Protein AF-A0A8K0CGN4-F1 (afdb_monomer_lite)

InterPro domains:
  IPR001503 Glycosyl transferase family 10 [PTHR48438] (7-332)
  IPR007829 TM2 domain [PF05154] (428-475)
  IPR031481 Fucosyltransferase, N-terminal [PF17039] (13-124)
  IPR038577 GT10-like, C-terminal domain superfamily [G3DSA:3.40.50.11660] (88-297)
  IPR055270 Fucosyltransferase, C-terminal [PF00852] (145-325)

Foldseek 3Di:
DDDPDDDDDDPDAAAEEEEPDPPPPDPAQQADAALVLQPPFPFSRYGYDPDCVPDPVARHQEYEYELLDPCVVRNDPPDYHPNYAYEYEYEDAVVPNPDDCVVCFLVGFFYQYCAPPGLFHWAQWDKDFAFDPDDQDDLVQLLQAAWEEEEDQACDAPVNVNVLVVVLVVLTPYAYHYDDDPRDNVPHDPDDDDPVCPQVCQQRYHQEYEQEDSFQFALHDDPVLLVPLVGLHAYEYDHNNPVPDDDQPLQHHDPVVDPDSNRVSVVSVVCSVDVVVSSVSCPSVRGMDIGRDPRNSIYSVSSSSVSVQSRPPPDGGGRRCPPCVRQNDVSCRRVPQDDDDQGDDPPDPAAALLSDDPVFKDWDAFDEPCQDPVVCVVVVFHDNAAADDDPVRWDWTWIWMAGDPPDGHDDDRIDTHTGHTRADEDPQALVVLLCCLVPPVLQLVSCVSLVNVVVNVVSNVCSNVVCPNSVVVNVCSVVVVDHRPVNHDHDPDD

Radius of gyration: 30.6 Å; chains: 1; bounding box: 89×72×71 Å

Secondary structure (DSSP, 8-state):
----PPPP---PPPEEEEE--S-TTSTT-----BGGGGTTSS---EEEE--TTSS-GGG-SEEEEETT--HHHH---S---TTPEEEEEE-S-GGG--S--GGGTTT-SEEEESSTTSSEE--SEEEEE------PPPHHHHHT--SEEEEES----TT-HHHHHHHHHTTS-EEEEE-SSSS--TTSBS-PPPHHHHHHHHHHH-SEEEEE-S---TT---HHHHHHHTSSSEEEEE-TTSTTS---TTS-EEGGGSSSHHHHHHHHHHHHH-HHHHHHTTGGGGTEEEEE-TTT-S-HHHHHHHHHHHHS-------TTHHHHHH-GGGTTT--SS-SS----TTSSPPBGGG--GGGEEEPPPPB-TT-HHHHHHHS-SBSS---SSTTTS-EEEEEEEE-TT---BS-SEEEEEEEE---EEEEEHHHHHHHHHHHGGGTHHHHHTT-HHHHHHHHHTHHHHTHHHHHHHHHHHTT----TT-PEEE---

Organism: Ignelater luminosus (NCBI:txid2038154)

Structure (mmCIF, N/CA/C/O backbone):
data_AF-A0A8K0CGN4-F1
#
_entry.id   AF-A0A8K0CGN4-F1
#
loop_
_atom_site.group_PDB
_atom_site.id
_atom_site.type_symbol
_atom_site.label_atom_id
_atom_site.label_alt_id
_atom_site.label_comp_id
_atom_site.label_asym_id
_atom_site.label_entity_id
_atom_site.label_seq_id
_atom_site.pdbx_PDB_ins_code
_atom_site.Cartn_x
_atom_site.Cartn_y
_atom_site.Cartn_z
_atom_site.occupancy
_atom_site.B_iso_or_equiv
_atom_site.auth_seq_id
_atom_site.auth_comp_id
_atom_site.auth_asym_id
_atom_site.auth_atom_id
_atom_site.pdbx_PDB_model_num
ATOM 1 N N . MET A 1 1 ? -21.228 -39.593 -36.329 1.00 33.06 1 MET A N 1
ATOM 2 C CA . MET A 1 1 ? -19.804 -39.621 -35.938 1.00 33.06 1 MET A CA 1
ATOM 3 C C . MET A 1 1 ? -19.189 -38.283 -36.342 1.00 33.06 1 MET A C 1
ATOM 5 O O . MET A 1 1 ? -18.638 -38.174 -37.423 1.00 33.06 1 MET A O 1
ATOM 9 N N . PHE A 1 2 ? -19.390 -37.234 -35.539 1.00 29.17 2 PHE A N 1
ATOM 10 C CA . PHE A 1 2 ? -18.759 -35.927 -35.760 1.00 29.17 2 PHE A CA 1
ATOM 11 C C . PHE A 1 2 ? -17.686 -35.760 -34.692 1.00 29.17 2 PHE A C 1
ATOM 13 O O . PHE A 1 2 ? -17.986 -35.625 -33.509 1.00 29.17 2 PHE A O 1
ATOM 20 N N . CYS A 1 3 ? -16.432 -35.873 -35.118 1.00 31.34 3 CYS A N 1
ATOM 21 C CA . CYS A 1 3 ? -15.275 -35.643 -34.275 1.00 31.34 3 CYS A CA 1
ATOM 22 C C . CYS A 1 3 ? -15.063 -34.126 -34.200 1.00 31.34 3 CYS A C 1
ATOM 24 O O . CYS A 1 3 ? -14.739 -33.500 -35.209 1.00 31.34 3 CYS A O 1
ATOM 26 N N . HIS A 1 4 ? -15.277 -33.529 -33.026 1.00 32.75 4 HIS A N 1
ATOM 27 C CA . HIS A 1 4 ? -14.840 -32.163 -32.750 1.00 32.75 4 HIS A CA 1
ATOM 28 C C . HIS A 1 4 ? -13.308 -32.128 -32.801 1.00 32.75 4 HIS A C 1
ATOM 30 O O . HIS A 1 4 ? -12.630 -32.599 -31.890 1.00 32.75 4 HIS A O 1
ATOM 36 N N . LEU A 1 5 ? -12.767 -31.602 -33.900 1.00 35.97 5 LEU A N 1
ATOM 37 C CA . LEU A 1 5 ? -11.361 -31.240 -34.025 1.00 35.97 5 LEU A CA 1
ATOM 38 C C . LEU A 1 5 ? -11.051 -30.110 -33.039 1.00 35.97 5 LEU A C 1
ATOM 40 O O . LEU A 1 5 ? -11.651 -29.036 -33.085 1.00 35.97 5 LEU A O 1
ATOM 44 N N . SER A 1 6 ? -10.105 -30.383 -32.143 1.00 34.84 6 SER A N 1
ATOM 45 C CA . SER A 1 6 ? -9.475 -29.400 -31.272 1.00 34.84 6 SER A CA 1
ATOM 46 C C . SER A 1 6 ? -8.869 -28.273 -32.106 1.00 34.84 6 SER A C 1
ATOM 48 O O . SER A 1 6 ? -8.078 -28.530 -33.016 1.00 34.84 6 SER A O 1
ATOM 50 N N . ILE A 1 7 ? -9.204 -27.033 -31.761 1.00 38.56 7 ILE A N 1
ATOM 51 C CA . ILE A 1 7 ? -8.582 -25.828 -32.309 1.00 38.56 7 ILE A CA 1
ATOM 52 C C . ILE A 1 7 ? -7.067 -25.918 -32.075 1.00 38.56 7 ILE A C 1
ATOM 54 O O . ILE A 1 7 ? -6.598 -26.052 -30.944 1.00 38.56 7 ILE A O 1
ATOM 58 N N . SER A 1 8 ? -6.307 -25.891 -33.167 1.00 36.94 8 SER A N 1
ATOM 59 C CA . SER A 1 8 ? -4.848 -25.932 -33.180 1.00 36.94 8 SER A CA 1
ATOM 60 C C . SER A 1 8 ? -4.255 -24.757 -32.399 1.00 36.94 8 SER A C 1
ATOM 62 O O . SER A 1 8 ? -4.594 -23.605 -32.675 1.00 36.94 8 SER A O 1
ATOM 64 N N . LYS A 1 9 ? -3.299 -25.024 -31.500 1.00 42.72 9 LYS A N 1
ATOM 65 C CA . LYS A 1 9 ? -2.342 -24.010 -31.034 1.00 42.72 9 LYS A CA 1
ATOM 66 C C . LYS A 1 9 ? -1.598 -23.460 -32.257 1.00 42.72 9 LYS A C 1
ATOM 68 O O . LYS A 1 9 ? -0.719 -24.131 -32.789 1.00 42.72 9 LYS A O 1
ATOM 73 N N . THR A 1 10 ? -1.936 -22.259 -32.714 1.00 48.19 10 THR A N 1
ATOM 74 C CA . THR A 1 10 ? -1.062 -21.475 -33.598 1.00 48.19 10 THR A CA 1
ATOM 75 C C . THR A 1 10 ? 0.303 -21.346 -32.926 1.00 48.19 10 THR A C 1
ATOM 77 O O . THR A 1 10 ? 0.392 -20.813 -31.820 1.00 48.19 10 THR A O 1
ATOM 80 N N . PHE A 1 11 ? 1.355 -21.857 -33.567 1.00 53.41 11 PHE A N 1
ATOM 81 C CA . PHE A 1 11 ? 2.734 -21.713 -33.101 1.00 53.41 11 PHE A CA 1
ATOM 82 C C . PHE A 1 11 ? 3.104 -20.223 -33.151 1.00 53.41 11 PHE A C 1
ATOM 84 O O . PHE A 1 11 ? 3.347 -19.667 -34.220 1.00 53.41 11 PHE A O 1
ATOM 91 N N . ARG A 1 12 ? 3.071 -19.544 -32.003 1.00 71.00 12 ARG A N 1
ATOM 92 C CA . ARG A 1 12 ? 3.510 -18.150 -31.881 1.00 71.00 12 ARG A CA 1
ATOM 93 C C . ARG A 1 12 ? 5.033 -18.138 -31.725 1.00 71.00 12 ARG A C 1
ATOM 95 O O . ARG A 1 12 ? 5.569 -18.862 -30.887 1.00 71.00 12 ARG A O 1
ATOM 102 N N . ALA A 1 13 ? 5.727 -17.350 -32.546 1.00 87.88 13 ALA A N 1
ATOM 103 C CA . ALA A 1 13 ? 7.186 -17.236 -32.502 1.00 87.88 13 ALA A CA 1
ATOM 104 C C . ALA A 1 13 ? 7.669 -16.743 -31.127 1.00 87.88 13 ALA A C 1
ATOM 106 O O . ALA A 1 13 ? 7.003 -15.914 -30.508 1.00 87.88 13 ALA A O 1
ATOM 107 N N . THR A 1 14 ? 8.814 -17.249 -30.663 1.00 94.31 14 THR A N 1
ATOM 108 C CA . THR A 1 14 ? 9.401 -16.840 -29.380 1.00 94.31 14 THR A CA 1
ATOM 109 C C . THR A 1 14 ? 9.846 -15.383 -29.414 1.00 94.31 14 THR A C 1
ATOM 111 O O . THR A 1 14 ? 10.493 -14.964 -30.373 1.00 94.31 14 THR A O 1
ATOM 114 N N . LYS A 1 15 ? 9.553 -14.642 -28.342 1.00 94.88 15 LYS A N 1
ATOM 115 C CA . LYS A 1 15 ? 9.981 -13.250 -28.151 1.00 94.88 15 LYS A CA 1
ATOM 116 C C . LYS A 1 15 ? 11.239 -13.147 -27.297 1.00 94.88 15 LYS A C 1
ATOM 118 O O . LYS A 1 15 ? 11.245 -13.627 -26.165 1.00 94.88 15 LYS A O 1
ATOM 123 N N . PHE A 1 16 ? 12.291 -12.515 -27.812 1.00 95.81 16 PHE A N 1
ATOM 124 C CA . PHE A 1 16 ? 13.581 -12.388 -27.127 1.00 95.81 16 PHE A CA 1
ATOM 125 C C . PHE A 1 16 ? 13.723 -11.033 -26.431 1.00 95.81 16 PHE A C 1
ATOM 127 O O . PHE A 1 16 ? 13.662 -9.976 -27.056 1.00 95.81 16 PHE A O 1
ATOM 134 N N . ILE A 1 17 ? 13.957 -11.067 -25.119 1.00 95.00 17 ILE A N 1
ATOM 135 C CA . ILE A 1 17 ? 14.000 -9.892 -24.246 1.00 95.00 17 ILE A CA 1
ATOM 136 C C . ILE A 1 17 ? 15.384 -9.798 -23.600 1.00 95.00 17 ILE A C 1
ATOM 138 O O . ILE A 1 17 ? 15.824 -10.716 -22.904 1.00 95.00 17 ILE A O 1
ATOM 142 N N . LEU A 1 18 ? 16.066 -8.672 -23.806 1.00 92.62 18 LEU A N 1
ATOM 143 C CA . LEU A 1 18 ? 17.401 -8.407 -23.279 1.00 92.62 18 LEU A CA 1
ATOM 144 C C . LEU A 1 18 ? 17.359 -7.436 -22.095 1.00 92.62 18 LEU A C 1
ATOM 146 O O . LEU A 1 18 ? 16.917 -6.296 -22.225 1.00 92.62 18 LEU A O 1
ATOM 150 N N . TYR A 1 19 ? 17.923 -7.835 -20.959 1.00 89.69 19 TYR A N 1
ATOM 151 C CA . TYR A 1 19 ? 18.216 -6.932 -19.849 1.00 89.69 19 TYR A CA 1
ATOM 152 C C . TYR A 1 19 ? 19.521 -6.173 -20.095 1.00 89.69 19 TYR A C 1
ATOM 154 O O . TYR A 1 19 ? 20.620 -6.733 -20.056 1.00 89.69 19 TYR A O 1
ATOM 162 N N . TRP A 1 20 ? 19.415 -4.862 -20.299 1.00 86.56 20 TRP A N 1
ATOM 163 C CA . TRP A 1 20 ? 20.554 -3.979 -20.523 1.00 86.56 20 TRP A CA 1
ATOM 164 C C . TRP A 1 20 ? 21.105 -3.437 -19.201 1.00 86.56 20 TRP A C 1
ATOM 166 O O . TRP A 1 20 ? 20.893 -2.282 -18.831 1.00 86.56 20 TRP A O 1
ATOM 176 N N . SER A 1 21 ? 21.816 -4.297 -18.467 1.00 73.38 21 SER A N 1
ATOM 177 C CA . SER A 1 21 ? 22.380 -3.976 -17.150 1.00 73.38 21 SER A CA 1
ATOM 178 C C . SER A 1 21 ? 23.845 -4.436 -17.020 1.00 73.38 21 SER A C 1
ATOM 180 O O . SER A 1 21 ? 24.199 -5.478 -17.574 1.00 73.38 21 SER A O 1
ATOM 182 N N . PRO A 1 22 ? 24.722 -3.685 -16.321 1.00 57.94 22 PRO A N 1
ATOM 183 C CA . PRO A 1 22 ? 26.116 -4.045 -16.079 1.00 57.94 22 PRO A CA 1
ATOM 184 C C . PRO A 1 22 ? 26.293 -4.815 -14.760 1.00 57.94 22 PRO A C 1
ATOM 186 O O . PRO A 1 22 ? 27.385 -5.310 -14.495 1.00 57.94 22 PRO A O 1
ATOM 189 N N . TYR A 1 23 ? 25.243 -4.929 -13.933 1.00 56.72 23 TYR A N 1
ATOM 190 C CA . TYR A 1 23 ? 25.278 -5.502 -12.580 1.00 56.72 23 TYR A CA 1
ATOM 191 C C . TYR A 1 23 ? 25.304 -7.038 -12.585 1.00 56.72 23 TYR A C 1
ATOM 193 O O . TYR A 1 23 ? 24.594 -7.706 -11.844 1.00 56.72 23 TYR A O 1
ATOM 201 N N . LEU A 1 24 ? 26.168 -7.606 -13.425 1.00 47.78 24 LEU A N 1
ATOM 202 C CA . LEU A 1 24 ? 26.298 -9.035 -13.713 1.00 47.78 24 LEU A CA 1
ATOM 203 C C . LEU A 1 24 ? 26.803 -9.874 -12.518 1.00 47.78 24 LEU A C 1
ATOM 205 O O . LEU A 1 24 ? 26.884 -11.095 -12.646 1.00 47.78 24 LEU A O 1
ATOM 209 N N . LYS A 1 25 ? 27.143 -9.244 -11.380 1.00 40.84 25 LYS A N 1
ATOM 210 C CA . LYS A 1 25 ? 27.641 -9.882 -10.143 1.00 40.84 25 LYS A CA 1
ATOM 211 C C . LYS A 1 25 ? 27.282 -9.139 -8.841 1.00 40.84 25 LYS A C 1
ATOM 213 O O . LYS A 1 25 ? 27.898 -9.405 -7.811 1.00 40.84 25 LYS A O 1
ATOM 218 N N . GLU A 1 26 ? 26.341 -8.195 -8.849 1.00 45.72 26 GLU A N 1
ATOM 219 C CA . GLU A 1 26 ? 25.947 -7.502 -7.610 1.00 45.72 26 GLU A CA 1
ATOM 220 C C . GLU A 1 26 ? 24.692 -8.123 -6.984 1.00 45.72 26 GLU A C 1
ATOM 222 O O . GLU A 1 26 ? 23.954 -8.854 -7.636 1.00 45.72 26 GLU A O 1
ATOM 227 N N . ARG A 1 27 ? 24.460 -7.818 -5.698 1.00 42.66 27 ARG A N 1
ATOM 228 C CA . ARG A 1 27 ? 23.379 -8.277 -4.790 1.00 42.66 27 ARG A CA 1
ATOM 229 C C . ARG A 1 27 ? 21.935 -7.947 -5.272 1.00 42.66 27 ARG A C 1
ATOM 231 O O . ARG A 1 27 ? 21.011 -7.915 -4.464 1.00 42.66 27 ARG A O 1
ATOM 238 N N . TRP A 1 28 ? 21.768 -7.668 -6.566 1.00 48.25 28 TRP A N 1
ATOM 239 C CA . TRP A 1 28 ? 20.618 -7.046 -7.225 1.00 48.25 28 TRP A CA 1
ATOM 240 C C . TRP A 1 28 ? 20.164 -7.784 -8.502 1.00 48.25 28 TRP A C 1
ATOM 242 O O . TRP A 1 28 ? 19.446 -7.209 -9.318 1.00 48.25 28 TRP A O 1
ATOM 252 N N . ASP A 1 29 ? 20.592 -9.038 -8.719 1.00 55.47 29 ASP A N 1
ATOM 253 C CA . ASP A 1 29 ? 20.097 -9.862 -9.835 1.00 55.47 29 ASP A CA 1
ATOM 254 C C . ASP A 1 29 ? 18.673 -10.365 -9.521 1.00 55.47 29 ASP A C 1
ATOM 256 O O . ASP A 1 29 ? 18.469 -11.475 -9.039 1.00 55.47 29 ASP A O 1
ATOM 260 N N . TYR A 1 30 ? 17.697 -9.473 -9.699 1.00 60.47 30 TYR A N 1
ATOM 261 C CA . TYR A 1 30 ? 16.282 -9.636 -9.339 1.00 60.47 30 TYR A CA 1
ATOM 262 C C . TYR A 1 30 ? 15.437 -10.263 -10.457 1.00 60.47 30 TYR A C 1
ATOM 264 O O . TYR A 1 30 ? 14.213 -10.299 -10.389 1.00 60.47 30 TYR A O 1
ATOM 272 N N . TYR A 1 31 ? 16.072 -10.743 -11.522 1.00 70.56 31 TYR A N 1
ATOM 273 C CA . TYR A 1 31 ? 15.367 -11.142 -12.732 1.00 70.56 31 TYR A CA 1
ATOM 274 C C . TYR A 1 31 ? 15.298 -12.655 -12.855 1.00 70.56 31 TYR A C 1
ATOM 276 O O . TYR A 1 31 ? 16.284 -13.365 -12.653 1.00 70.56 31 TYR A O 1
ATOM 284 N N . ASN A 1 32 ? 14.127 -13.147 -13.252 1.00 73.75 32 ASN A N 1
ATOM 285 C CA . ASN A 1 32 ? 14.040 -14.481 -13.815 1.00 73.75 32 ASN A CA 1
ATOM 286 C C . ASN A 1 32 ? 14.580 -14.447 -15.251 1.00 73.75 32 ASN A C 1
ATOM 288 O O . ASN A 1 32 ? 14.306 -13.515 -16.009 1.00 73.75 32 ASN A O 1
ATOM 292 N N . TYR A 1 33 ? 15.330 -15.481 -15.627 1.00 85.88 33 TYR A N 1
ATOM 293 C CA . TYR A 1 33 ? 15.924 -15.622 -16.956 1.00 85.88 33 TYR A CA 1
ATOM 294 C C . TYR A 1 33 ? 15.408 -16.871 -17.673 1.00 85.88 33 TYR A C 1
ATOM 296 O O . TYR A 1 33 ? 14.829 -17.780 -17.076 1.00 85.88 33 TYR A O 1
ATOM 304 N N . GLY A 1 34 ? 15.660 -16.915 -18.975 1.00 90.69 34 GLY A N 1
ATOM 305 C CA . GLY A 1 34 ? 15.231 -17.960 -19.885 1.00 90.69 34 GLY A CA 1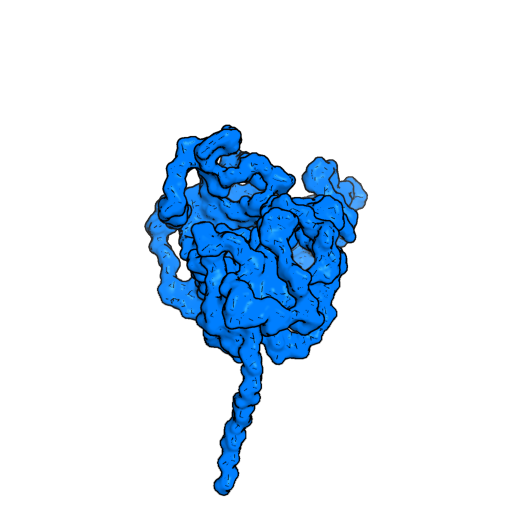
ATOM 306 C C . GLY A 1 34 ? 13.715 -18.020 -20.043 1.00 90.69 34 GLY A C 1
ATOM 307 O O . GLY A 1 34 ? 13.011 -17.031 -19.835 1.00 90.69 34 GLY A O 1
ATOM 308 N N . TYR A 1 35 ? 13.224 -19.205 -20.401 1.00 91.56 35 TYR A N 1
ATOM 309 C CA . TYR A 1 35 ? 11.790 -19.507 -20.467 1.00 91.56 35 TYR A CA 1
ATOM 310 C C . TYR A 1 35 ? 11.145 -19.629 -19.080 1.00 91.56 35 TYR A C 1
ATOM 312 O O . TYR A 1 35 ? 9.947 -19.407 -18.929 1.00 91.56 35 TYR A O 1
ATOM 320 N N . GLU A 1 36 ? 11.932 -19.951 -18.048 1.00 87.62 36 GLU A N 1
ATOM 321 C CA . GLU A 1 36 ? 11.422 -20.108 -16.679 1.00 87.62 36 GLU A CA 1
ATOM 322 C C . GLU A 1 36 ? 10.806 -18.806 -16.141 1.00 87.62 36 GLU A C 1
ATOM 324 O O . GLU A 1 36 ? 9.864 -18.862 -15.356 1.00 87.62 36 GLU A O 1
ATOM 329 N N . ALA A 1 37 ? 11.247 -17.642 -16.637 1.00 86.19 37 ALA A N 1
ATOM 330 C CA . ALA A 1 37 ? 10.652 -16.343 -16.317 1.00 86.19 37 ALA A CA 1
ATOM 331 C C . ALA A 1 37 ? 9.166 -16.217 -16.687 1.00 86.19 37 ALA A C 1
ATOM 333 O O . ALA A 1 37 ? 8.448 -15.439 -16.063 1.00 86.19 37 ALA A O 1
ATOM 334 N N . PHE A 1 38 ? 8.703 -16.991 -17.671 1.00 91.38 38 PHE A N 1
ATOM 335 C CA . PHE A 1 38 ? 7.346 -16.911 -18.222 1.00 91.38 38 PHE A CA 1
ATOM 336 C C . PHE A 1 38 ? 6.565 -18.218 -18.065 1.00 91.38 38 PHE A C 1
ATOM 338 O O . PHE A 1 38 ? 5.450 -18.365 -18.566 1.00 91.38 38 PHE A O 1
ATOM 345 N N . LYS A 1 39 ? 7.136 -19.192 -17.356 1.00 89.19 39 LYS A N 1
ATOM 346 C CA . LYS A 1 39 ? 6.538 -20.512 -17.195 1.00 89.19 39 LYS A CA 1
ATOM 347 C C . LYS A 1 39 ? 5.190 -20.419 -16.499 1.00 89.19 39 LYS A C 1
ATOM 349 O O . LYS A 1 39 ? 5.079 -19.862 -15.411 1.00 89.19 39 LYS A O 1
ATOM 354 N N . GLY A 1 40 ? 4.175 -21.021 -17.118 1.00 88.06 40 GLY A N 1
ATOM 355 C CA . GLY A 1 40 ? 2.797 -21.050 -16.630 1.00 88.06 40 GLY A CA 1
ATOM 356 C C . GLY A 1 40 ? 2.099 -19.686 -16.633 1.00 88.06 40 GLY A C 1
ATOM 357 O O . GLY A 1 40 ? 1.178 -19.482 -15.843 1.00 88.06 40 GLY A O 1
ATOM 358 N N . CYS A 1 41 ? 2.568 -18.749 -17.451 1.00 91.31 41 CYS A N 1
ATOM 359 C CA . CYS A 1 41 ? 1.772 -17.622 -17.918 1.00 91.31 41 CYS A CA 1
ATOM 360 C C . CYS A 1 41 ? 0.821 -18.080 -19.042 1.00 91.31 41 CYS A C 1
ATOM 362 O O . CYS A 1 41 ? 1.020 -19.139 -19.632 1.00 91.31 41 CYS A O 1
ATOM 364 N N . GLU A 1 42 ? -0.201 -17.280 -19.365 1.00 92.31 42 GLU A N 1
ATOM 365 C CA . GLU A 1 42 ? -1.050 -17.506 -20.554 1.00 92.31 42 GLU A CA 1
ATOM 366 C C . GLU A 1 42 ? -0.211 -17.503 -21.847 1.00 92.31 42 GLU A C 1
ATOM 368 O O . GLU A 1 42 ? -0.439 -18.303 -22.753 1.00 92.31 42 GLU A O 1
ATOM 373 N N . TYR A 1 43 ? 0.791 -16.621 -21.882 1.00 92.56 43 TYR A N 1
ATOM 374 C CA . TYR A 1 43 ? 1.822 -16.529 -22.907 1.00 92.56 43 TYR A CA 1
ATOM 375 C C . TYR A 1 43 ? 3.165 -16.866 -22.263 1.00 92.56 43 TYR A C 1
ATOM 377 O O . TYR A 1 43 ? 3.638 -16.119 -21.406 1.00 92.56 43 TYR A O 1
ATOM 385 N N . ASP A 1 44 ? 3.757 -17.992 -22.649 1.00 92.44 44 ASP A N 1
ATOM 386 C CA . ASP A 1 44 ? 5.014 -18.515 -22.098 1.00 92.44 44 ASP A CA 1
ATOM 387 C C . ASP A 1 44 ? 6.151 -18.580 -23.132 1.00 92.44 44 ASP A C 1
ATOM 389 O O . ASP A 1 44 ? 7.298 -18.883 -22.803 1.00 92.44 44 ASP A O 1
ATOM 393 N N . ASN A 1 45 ? 5.865 -18.227 -24.384 1.00 94.56 45 ASN A N 1
ATOM 394 C CA . ASN A 1 45 ? 6.806 -18.197 -25.496 1.00 94.56 45 ASN A CA 1
ATOM 395 C C . ASN A 1 45 ? 7.614 -16.883 -25.538 1.00 94.56 45 ASN A C 1
ATOM 397 O O . ASN A 1 45 ? 7.765 -16.245 -26.579 1.00 94.56 45 ASN A O 1
ATOM 401 N N . CYS A 1 46 ? 8.164 -16.490 -24.390 1.00 95.50 46 CYS A N 1
ATOM 402 C CA . CYS A 1 46 ? 9.142 -15.413 -24.260 1.00 95.50 46 CYS A CA 1
ATOM 403 C C . CYS A 1 46 ? 10.435 -15.949 -23.640 1.00 95.50 46 CYS A C 1
ATOM 405 O O . CYS A 1 46 ? 10.423 -16.903 -22.864 1.00 95.50 46 CYS A O 1
ATOM 407 N N . TYR A 1 47 ? 11.562 -15.325 -23.971 1.00 95.31 47 TYR A N 1
ATOM 408 C CA . TYR A 1 47 ? 12.875 -15.691 -23.459 1.00 95.31 47 TYR A CA 1
ATOM 409 C C . TYR A 1 47 ? 13.609 -14.451 -22.958 1.00 95.31 47 TYR A C 1
ATOM 411 O O . TYR A 1 47 ? 13.931 -13.552 -23.734 1.00 95.31 47 TYR A O 1
ATOM 419 N N . ALA A 1 48 ? 13.895 -14.413 -21.658 1.00 92.94 48 ALA A N 1
ATOM 420 C CA . ALA A 1 48 ? 14.600 -13.304 -21.028 1.00 92.94 48 ALA A CA 1
ATOM 421 C C . ALA A 1 48 ? 16.088 -13.623 -20.846 1.00 92.94 48 ALA A C 1
ATOM 423 O O . ALA A 1 48 ? 16.451 -14.685 -20.347 1.00 92.94 48 ALA A O 1
ATOM 424 N N . THR A 1 49 ? 16.983 -12.708 -21.201 1.00 91.12 49 THR A N 1
ATOM 425 C CA . THR A 1 49 ? 18.427 -12.924 -21.045 1.00 91.12 49 THR A CA 1
ATOM 426 C C . THR A 1 49 ? 19.168 -11.651 -20.682 1.00 91.12 49 THR A C 1
ATOM 428 O O . THR A 1 49 ? 18.710 -10.543 -20.940 1.00 91.12 49 THR A O 1
ATOM 431 N N . LYS A 1 50 ? 20.353 -11.821 -20.099 1.00 87.56 50 LYS A N 1
ATOM 432 C CA . LYS A 1 50 ? 21.367 -10.768 -19.947 1.00 87.56 50 LYS A CA 1
ATOM 433 C C . LYS A 1 50 ? 22.521 -10.913 -20.939 1.00 87.56 50 LYS A C 1
ATOM 435 O O . LYS A 1 50 ? 23.373 -10.031 -21.030 1.00 87.56 50 LYS A O 1
ATOM 440 N N . ASP A 1 51 ? 22.572 -12.035 -21.655 1.00 88.94 51 ASP A N 1
ATOM 441 C CA . ASP A 1 51 ? 23.619 -12.308 -22.628 1.00 88.94 51 ASP A CA 1
ATOM 442 C C . ASP A 1 51 ? 23.369 -11.526 -23.920 1.00 88.94 51 ASP A C 1
ATOM 444 O O . ASP A 1 51 ? 22.523 -11.882 -24.741 1.00 88.94 51 ASP A O 1
ATOM 448 N N . ARG A 1 52 ? 24.151 -10.458 -24.097 1.00 88.88 52 ARG A N 1
ATOM 449 C CA . ARG A 1 52 ? 24.115 -9.582 -25.276 1.00 88.88 52 ARG A CA 1
ATOM 450 C C . ARG A 1 52 ? 24.624 -10.264 -26.550 1.00 88.88 52 ARG A C 1
ATOM 452 O O . ARG A 1 52 ? 24.504 -9.673 -27.615 1.00 88.88 52 ARG A O 1
ATOM 459 N N . LYS A 1 53 ? 25.246 -11.443 -26.439 1.00 91.00 53 LYS A N 1
ATOM 460 C CA . LYS A 1 53 ? 25.809 -12.207 -27.562 1.00 91.00 53 LYS A CA 1
ATOM 461 C C . LYS A 1 53 ? 24.949 -13.403 -27.965 1.00 91.00 53 LYS A C 1
ATOM 463 O O . LYS A 1 53 ? 25.334 -14.115 -28.886 1.00 91.00 53 LYS A O 1
ATOM 468 N N . LEU A 1 54 ? 23.818 -13.627 -27.291 1.00 93.19 54 LEU A N 1
ATOM 469 C CA . LEU A 1 54 ? 22.945 -14.768 -27.564 1.00 93.19 54 LEU A CA 1
ATOM 470 C C . LEU A 1 54 ? 22.427 -14.764 -29.010 1.00 93.19 54 LEU A C 1
ATOM 472 O O . LEU A 1 54 ? 22.419 -15.801 -29.664 1.00 93.19 54 LEU A O 1
ATOM 476 N N . ILE A 1 55 ? 22.008 -13.591 -29.484 1.00 93.62 55 ILE A N 1
ATOM 477 C CA . ILE A 1 55 ? 21.576 -13.305 -30.856 1.00 93.62 55 ILE A CA 1
ATOM 478 C C . ILE A 1 55 ? 22.083 -11.906 -31.248 1.00 93.62 55 ILE A C 1
ATOM 480 O O . ILE A 1 55 ? 22.467 -11.136 -30.355 1.00 93.62 55 ILE A O 1
ATOM 484 N N . PRO A 1 56 ? 22.120 -11.553 -32.548 1.00 93.62 56 PRO A N 1
ATOM 485 C CA . PRO A 1 56 ? 22.411 -10.189 -32.974 1.00 93.62 56 PRO A CA 1
ATOM 486 C C . PRO A 1 56 ? 21.539 -9.169 -32.236 1.00 93.62 56 PRO A C 1
ATOM 488 O O . PRO A 1 56 ? 20.355 -9.397 -32.001 1.00 93.62 56 PRO A O 1
ATOM 491 N N . LEU A 1 57 ? 22.125 -8.028 -31.856 1.00 91.50 57 LEU A N 1
ATOM 492 C CA . LEU A 1 57 ? 21.459 -7.063 -30.974 1.00 91.50 57 LEU A CA 1
ATOM 493 C C . LEU A 1 57 ? 20.125 -6.555 -31.540 1.00 91.50 57 LEU A C 1
ATOM 495 O O . LEU A 1 57 ? 19.222 -6.250 -30.771 1.00 91.50 57 LEU A O 1
ATOM 499 N N . GLU A 1 58 ? 20.007 -6.486 -32.863 1.00 91.94 58 GLU A N 1
ATOM 500 C CA . GLU A 1 58 ? 18.833 -6.005 -33.598 1.00 91.94 58 GLU A CA 1
ATOM 501 C C . GLU A 1 58 ? 17.687 -7.027 -33.661 1.00 91.94 58 GLU A C 1
ATOM 503 O O . GLU A 1 58 ? 16.547 -6.636 -33.921 1.00 91.94 58 GLU A O 1
ATOM 508 N N . ASP A 1 59 ? 17.982 -8.300 -33.373 1.00 92.50 59 ASP A N 1
ATOM 509 C CA . ASP A 1 59 ? 17.023 -9.410 -33.395 1.00 92.50 59 ASP A CA 1
ATOM 510 C C . ASP A 1 59 ? 16.310 -9.603 -32.048 1.00 92.50 59 ASP A C 1
ATOM 512 O O . ASP A 1 59 ? 15.345 -10.359 -31.957 1.00 92.50 59 ASP A O 1
ATOM 516 N N . PHE A 1 60 ? 16.748 -8.915 -30.989 1.00 94.31 60 PHE A N 1
ATOM 517 C CA . PHE A 1 60 ? 15.982 -8.861 -29.745 1.00 94.31 60 PHE A CA 1
ATOM 518 C C . PHE A 1 60 ? 14.699 -8.055 -29.953 1.00 94.31 60 PHE A C 1
ATOM 520 O O . PHE A 1 60 ? 14.769 -6.874 -30.288 1.00 94.31 60 PHE A O 1
ATOM 527 N N . ASP A 1 61 ? 13.535 -8.642 -29.665 1.00 94.25 61 ASP A N 1
ATOM 528 C CA . ASP A 1 61 ? 12.251 -7.931 -29.693 1.00 94.25 61 ASP A CA 1
ATOM 529 C C . ASP A 1 61 ? 12.217 -6.769 -28.687 1.00 94.25 61 ASP A C 1
ATOM 531 O O . ASP A 1 61 ? 11.558 -5.755 -28.927 1.00 94.25 61 ASP A O 1
ATOM 535 N N . ALA A 1 62 ? 12.931 -6.892 -27.561 1.00 94.19 62 ALA A N 1
ATOM 536 C CA . ALA A 1 62 ? 12.952 -5.851 -26.543 1.00 94.19 62 ALA A CA 1
ATOM 537 C C . ALA A 1 62 ? 14.263 -5.714 -25.783 1.00 94.19 62 ALA A C 1
ATOM 539 O O . ALA A 1 62 ? 14.972 -6.689 -25.530 1.00 94.19 62 ALA A O 1
ATOM 540 N N . ILE A 1 63 ? 14.528 -4.485 -25.338 1.00 93.25 63 ILE A N 1
ATOM 541 C CA . ILE A 1 63 ? 15.658 -4.143 -24.479 1.00 93.25 63 ILE A CA 1
ATOM 542 C C . ILE A 1 63 ? 15.143 -3.391 -23.248 1.00 93.25 63 ILE A C 1
ATOM 544 O O . ILE A 1 63 ? 14.614 -2.282 -23.350 1.00 93.25 63 ILE A O 1
ATOM 548 N N . ILE A 1 64 ? 15.314 -3.992 -22.072 1.00 91.69 64 ILE A N 1
ATOM 549 C CA . ILE A 1 64 ? 14.888 -3.440 -20.784 1.00 91.69 64 ILE A CA 1
ATOM 550 C C . ILE A 1 64 ? 16.051 -2.699 -20.129 1.00 91.69 64 ILE A C 1
ATOM 552 O O . ILE A 1 64 ? 17.123 -3.265 -19.910 1.00 91.69 64 ILE A O 1
ATOM 556 N N . PHE A 1 65 ? 15.820 -1.445 -19.748 1.00 88.69 65 PHE A N 1
ATOM 557 C CA . PHE A 1 65 ? 16.779 -0.619 -19.021 1.00 88.69 65 PHE A CA 1
ATOM 558 C C . PHE A 1 65 ? 16.256 -0.332 -17.616 1.00 88.69 65 PHE A C 1
ATOM 560 O O . PHE A 1 65 ? 15.208 0.295 -17.459 1.00 88.69 65 PHE A O 1
ATOM 567 N N . HIS A 1 66 ? 17.023 -0.720 -16.600 1.00 86.25 66 HIS A N 1
ATOM 568 C CA . HIS A 1 66 ? 16.738 -0.322 -15.223 1.00 86.25 66 HIS A CA 1
ATOM 569 C C . HIS A 1 66 ? 16.957 1.192 -15.042 1.00 86.25 66 HIS A C 1
ATOM 571 O O . HIS A 1 66 ? 17.941 1.731 -15.549 1.00 86.25 66 HIS A O 1
ATOM 577 N N . ALA A 1 67 ? 16.095 1.891 -14.302 1.00 81.88 67 ALA A N 1
ATOM 578 C CA . ALA A 1 67 ? 16.175 3.350 -14.147 1.00 81.88 67 ALA A CA 1
ATOM 579 C C . ALA A 1 67 ? 17.468 3.848 -13.487 1.00 81.88 67 ALA A C 1
ATOM 581 O O . ALA A 1 67 ? 17.966 4.924 -13.818 1.00 81.88 67 ALA A O 1
ATOM 582 N N . SER A 1 68 ? 18.059 3.055 -12.589 1.00 76.56 68 SER A N 1
ATOM 583 C CA . SER A 1 68 ? 19.357 3.378 -11.978 1.00 76.56 68 SER A CA 1
ATOM 584 C C . SER A 1 68 ? 20.554 3.181 -12.924 1.00 76.56 68 SER A C 1
ATOM 586 O O . SER A 1 68 ? 21.682 3.527 -12.561 1.00 76.56 68 SER A O 1
ATOM 588 N N . TYR A 1 69 ? 20.343 2.655 -14.137 1.00 78.44 69 TYR A N 1
ATOM 589 C CA . TYR A 1 69 ? 21.412 2.420 -15.101 1.00 78.44 69 TYR A CA 1
ATOM 590 C C . TYR A 1 69 ? 21.992 3.735 -15.630 1.00 78.44 69 TYR A C 1
ATOM 592 O O . TYR A 1 69 ? 21.335 4.501 -16.341 1.00 78.44 69 TYR A O 1
ATOM 600 N N . ASN A 1 70 ? 23.271 3.978 -15.334 1.00 76.75 70 ASN A N 1
ATOM 601 C CA . ASN A 1 70 ? 23.989 5.130 -15.866 1.00 76.75 70 ASN A CA 1
ATOM 602 C C . ASN A 1 70 ? 24.418 4.882 -17.319 1.00 76.75 70 ASN A C 1
ATOM 604 O O . ASN A 1 70 ? 25.541 4.465 -17.604 1.00 76.75 70 ASN A O 1
ATOM 608 N N . LYS A 1 71 ? 23.515 5.183 -18.244 1.00 78.75 71 LYS A N 1
ATOM 609 C CA . LYS A 1 71 ? 23.746 5.091 -19.690 1.00 78.75 71 LYS A CA 1
ATOM 610 C C . LYS A 1 71 ? 24.897 5.965 -20.193 1.00 78.75 71 LYS A C 1
ATOM 612 O O . LYS A 1 71 ? 25.600 5.546 -21.102 1.00 78.75 71 LYS A O 1
ATOM 617 N N . ALA A 1 72 ? 25.117 7.142 -19.601 1.00 76.38 72 ALA A N 1
ATOM 618 C CA . ALA A 1 72 ? 26.220 8.020 -19.998 1.00 76.38 72 ALA A CA 1
ATOM 619 C C . ALA A 1 72 ? 27.585 7.386 -19.682 1.00 76.38 72 ALA A C 1
ATOM 621 O O . ALA A 1 72 ? 28.535 7.541 -20.441 1.00 76.38 72 ALA A O 1
ATOM 622 N N . ARG A 1 73 ? 27.670 6.631 -18.580 1.00 76.19 73 ARG A N 1
ATOM 623 C CA . ARG A 1 73 ? 28.895 5.949 -18.146 1.00 76.19 73 ARG A CA 1
ATOM 624 C C . ARG A 1 73 ? 29.085 4.573 -18.783 1.00 76.19 73 ARG A C 1
ATOM 626 O O . ARG A 1 73 ? 30.217 4.172 -19.030 1.00 76.19 73 ARG A O 1
ATOM 633 N N . HIS A 1 74 ? 28.002 3.828 -18.983 1.00 78.00 74 HIS A N 1
ATOM 634 C CA . HIS A 1 74 ? 28.052 2.413 -19.375 1.00 78.00 74 HIS A CA 1
ATOM 635 C C . HIS A 1 74 ? 27.598 2.152 -20.818 1.00 78.00 74 HIS A C 1
ATOM 637 O O . HIS A 1 74 ? 27.661 1.017 -21.290 1.00 78.00 74 HIS A O 1
ATOM 643 N N . GLY A 1 75 ? 27.159 3.192 -21.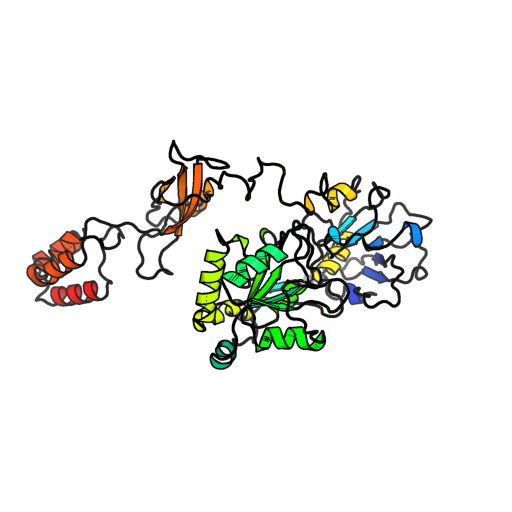526 1.00 79.69 75 GLY A N 1
ATOM 644 C CA . GLY A 1 75 ? 26.732 3.125 -22.916 1.00 79.69 75 GLY A CA 1
ATOM 645 C C . GLY A 1 75 ? 25.318 2.578 -23.111 1.00 79.69 75 GLY A C 1
ATOM 646 O O . GLY A 1 75 ? 24.688 1.991 -22.223 1.00 79.69 75 GLY A O 1
ATOM 647 N N . VAL A 1 76 ? 24.821 2.764 -24.325 1.00 84.25 76 VAL A N 1
ATOM 648 C CA . VAL A 1 76 ? 23.547 2.245 -24.839 1.00 84.25 76 VAL A CA 1
ATOM 649 C C . VAL A 1 76 ? 23.823 1.408 -26.093 1.00 84.25 76 VAL A C 1
ATOM 651 O O . VAL A 1 76 ? 24.939 1.484 -26.614 1.00 84.25 76 VAL A O 1
ATOM 654 N N . PRO A 1 77 ? 22.868 0.590 -26.571 1.00 85.88 77 PRO A N 1
ATOM 655 C CA . PRO A 1 77 ? 22.983 -0.060 -27.875 1.00 85.88 77 PRO A CA 1
ATOM 656 C C . PRO A 1 77 ? 23.412 0.933 -28.961 1.00 85.88 77 PRO A C 1
ATOM 658 O O . PRO A 1 77 ? 22.828 2.011 -29.071 1.00 85.88 77 PRO A O 1
ATOM 661 N N . SER A 1 78 ? 24.440 0.584 -29.739 1.00 79.31 78 SER A N 1
ATOM 662 C CA . SER A 1 78 ? 24.962 1.427 -30.825 1.00 79.31 78 SER A CA 1
ATOM 663 C C . SER A 1 78 ? 24.020 1.495 -32.026 1.00 79.31 78 SER A C 1
ATOM 665 O O . SER A 1 78 ? 24.039 2.475 -32.763 1.00 79.31 78 SER A O 1
ATOM 667 N N . THR A 1 79 ? 23.193 0.466 -32.209 1.00 81.44 79 THR A N 1
ATOM 668 C CA . THR A 1 79 ? 22.135 0.402 -33.217 1.00 81.44 79 THR A CA 1
ATOM 669 C C . THR A 1 79 ? 20.810 0.053 -32.545 1.00 81.44 79 THR A C 1
ATOM 671 O O . THR A 1 79 ? 20.779 -0.547 -31.468 1.00 81.44 79 THR A O 1
ATOM 674 N N . ARG A 1 80 ? 19.710 0.496 -33.159 1.00 86.56 80 ARG A N 1
ATOM 675 C CA . ARG A 1 80 ? 18.338 0.200 -32.740 1.00 86.56 80 ARG A CA 1
ATOM 676 C C . ARG A 1 80 ? 17.525 -0.136 -33.979 1.00 86.56 80 ARG A C 1
ATOM 678 O O . ARG A 1 80 ? 17.364 0.720 -34.848 1.00 86.56 80 ARG A O 1
ATOM 685 N N . SER A 1 81 ? 16.995 -1.350 -34.040 1.00 86.94 81 SER A N 1
ATOM 686 C CA . SER A 1 81 ? 16.041 -1.735 -35.079 1.00 86.94 81 SER A CA 1
ATOM 687 C C . SER A 1 81 ? 14.668 -1.113 -34.790 1.00 86.94 81 SER A C 1
ATOM 689 O O . SER A 1 81 ? 14.262 -0.971 -33.635 1.00 86.94 81 SER A O 1
ATOM 691 N N . SER A 1 82 ? 13.938 -0.732 -35.843 1.00 83.75 82 SER A N 1
ATOM 692 C CA . SER A 1 82 ? 12.607 -0.111 -35.731 1.00 83.75 82 SER A CA 1
ATOM 693 C C . SER A 1 82 ? 11.556 -1.034 -35.111 1.00 83.75 82 SER A C 1
ATOM 695 O O . SER A 1 82 ? 10.529 -0.560 -34.639 1.00 83.75 82 SER A O 1
ATOM 697 N N . LYS A 1 83 ? 11.822 -2.344 -35.085 1.00 84.62 83 LYS A N 1
ATOM 698 C CA . LYS A 1 83 ? 10.951 -3.357 -34.478 1.00 84.62 83 LYS A CA 1
ATOM 699 C C . LYS A 1 83 ? 11.219 -3.560 -32.984 1.00 84.62 83 LYS A C 1
ATOM 701 O O . LYS A 1 83 ? 10.438 -4.243 -32.330 1.00 84.62 83 LYS A O 1
ATOM 706 N N . GLN A 1 84 ? 12.313 -3.006 -32.449 1.00 90.38 84 GLN A N 1
ATOM 707 C CA . GLN A 1 84 ? 12.706 -3.222 -31.059 1.00 90.38 84 GLN A CA 1
ATOM 708 C C . GLN A 1 84 ? 11.988 -2.274 -30.112 1.00 90.38 84 GLN A C 1
ATOM 710 O O . GLN A 1 84 ? 11.983 -1.053 -30.298 1.00 90.38 84 GLN A O 1
ATOM 715 N N . ILE A 1 85 ? 11.492 -2.842 -29.021 1.00 91.94 85 ILE A N 1
ATOM 716 C CA . ILE A 1 85 ? 10.835 -2.102 -27.955 1.00 91.94 85 ILE A CA 1
ATOM 717 C C . ILE A 1 85 ? 11.831 -1.814 -26.834 1.00 91.94 85 ILE A C 1
ATOM 719 O O . ILE A 1 85 ? 12.370 -2.716 -26.193 1.00 91.94 85 ILE A O 1
ATOM 723 N N . TYR A 1 86 ? 12.082 -0.532 -26.576 1.00 92.44 86 TYR A N 1
ATOM 724 C CA . TYR A 1 86 ? 12.934 -0.104 -25.468 1.00 92.44 86 TYR A CA 1
ATOM 725 C C . TYR A 1 86 ? 12.067 0.183 -24.249 1.00 92.44 86 TYR A C 1
ATOM 727 O O . TYR A 1 86 ? 11.178 1.033 -24.311 1.00 92.44 86 TYR A O 1
ATOM 735 N N . ILE A 1 87 ? 12.345 -0.499 -23.139 1.00 92.44 87 ILE A N 1
ATOM 736 C CA . ILE A 1 87 ? 11.507 -0.464 -21.937 1.00 92.44 87 ILE A CA 1
ATOM 737 C C . ILE A 1 87 ? 12.249 0.235 -20.798 1.00 92.44 87 ILE A C 1
ATOM 739 O O . ILE A 1 87 ? 13.373 -0.140 -20.453 1.00 92.44 87 ILE A O 1
ATOM 743 N N . PHE A 1 88 ? 11.624 1.253 -20.209 1.00 91.25 88 PHE A N 1
ATOM 744 C CA . PHE A 1 88 ? 12.075 1.862 -18.959 1.00 91.25 88 PHE A CA 1
ATOM 745 C C . PHE A 1 88 ? 11.497 1.080 -17.784 1.00 91.25 88 PHE A C 1
ATOM 747 O O . PHE A 1 88 ? 10.280 1.017 -17.647 1.00 91.25 88 PHE A O 1
ATOM 754 N N . MET A 1 89 ? 12.349 0.505 -16.937 1.00 90.00 89 MET A N 1
ATOM 755 C CA . MET A 1 89 ? 11.909 -0.323 -15.817 1.00 90.00 89 MET A CA 1
ATOM 756 C C . MET A 1 89 ? 12.408 0.216 -14.480 1.00 90.00 89 MET A C 1
ATOM 758 O O . MET A 1 89 ? 13.597 0.512 -14.336 1.00 90.00 89 MET A O 1
ATOM 762 N N . ASN A 1 90 ? 11.513 0.313 -13.496 1.00 87.50 90 ASN A N 1
ATOM 763 C CA . ASN A 1 90 ? 11.878 0.704 -12.139 1.00 87.50 90 ASN A CA 1
ATOM 764 C C . ASN A 1 90 ? 10.834 0.296 -11.105 1.00 87.50 90 ASN A C 1
ATOM 766 O O . ASN A 1 90 ? 9.645 0.527 -11.306 1.00 87.50 90 ASN A O 1
ATOM 770 N N . LEU A 1 91 ? 11.298 -0.228 -9.976 1.00 85.56 91 LEU A N 1
ATOM 771 C CA . LEU A 1 91 ? 10.444 -0.592 -8.846 1.00 85.56 91 LEU A CA 1
ATOM 772 C C . LEU A 1 91 ? 10.687 0.306 -7.620 1.00 85.56 91 LEU A C 1
ATOM 774 O O . LEU A 1 91 ? 9.858 0.337 -6.720 1.00 85.56 91 LEU A O 1
ATOM 778 N N . ASP A 1 92 ? 11.787 1.067 -7.608 1.00 84.50 92 ASP A N 1
ATOM 779 C CA . ASP A 1 92 ? 12.103 2.047 -6.565 1.00 84.50 92 ASP A CA 1
ATOM 780 C C . ASP A 1 92 ? 11.441 3.408 -6.863 1.00 84.50 92 ASP A C 1
ATOM 782 O O . ASP A 1 92 ? 11.221 3.736 -8.033 1.00 84.50 92 ASP A O 1
ATOM 786 N N . PRO A 1 93 ? 11.169 4.254 -5.853 1.00 83.44 93 PRO A N 1
ATOM 787 C CA . PRO A 1 93 ? 10.520 5.538 -6.080 1.00 83.44 93 PRO A CA 1
ATOM 788 C C . PRO A 1 93 ? 11.455 6.511 -6.824 1.00 83.44 93 PRO A C 1
ATOM 790 O O . PRO A 1 93 ? 12.679 6.309 -6.860 1.00 83.44 93 PRO A O 1
ATOM 793 N N . PRO A 1 94 ? 10.931 7.607 -7.408 1.00 83.88 94 PRO A N 1
ATOM 794 C CA . PRO A 1 94 ? 11.706 8.525 -8.228 1.00 83.88 94 PRO A CA 1
ATOM 795 C C . PRO A 1 94 ? 12.872 9.134 -7.457 1.00 83.88 94 PRO A C 1
ATOM 797 O O . PRO A 1 94 ? 13.950 9.255 -8.025 1.00 83.88 94 PRO A O 1
ATOM 800 N N . SER A 1 95 ? 12.734 9.363 -6.145 1.00 77.81 95 SER A N 1
ATOM 801 C CA . SER A 1 95 ? 13.808 9.853 -5.267 1.00 77.81 95 SER A CA 1
ATOM 802 C C . SER A 1 95 ? 15.090 9.002 -5.284 1.00 77.81 95 SER A C 1
ATOM 804 O O . SER A 1 95 ? 16.170 9.517 -4.998 1.00 77.81 95 SER A O 1
ATOM 806 N N . PHE A 1 96 ? 15.012 7.725 -5.673 1.00 78.19 96 PHE A N 1
ATOM 807 C CA . PHE A 1 96 ? 16.170 6.834 -5.829 1.00 78.19 96 PHE A CA 1
ATOM 808 C C . PHE A 1 96 ? 16.728 6.802 -7.263 1.00 78.19 96 PHE A C 1
ATOM 810 O O . PHE A 1 96 ? 17.777 6.203 -7.517 1.00 78.19 96 PHE A O 1
ATOM 817 N N . THR A 1 97 ? 16.089 7.491 -8.210 1.00 79.19 97 THR A N 1
ATOM 818 C CA . THR A 1 97 ? 16.555 7.640 -9.595 1.00 79.19 97 THR A CA 1
ATOM 819 C C . THR A 1 97 ? 17.654 8.704 -9.660 1.00 79.19 97 THR A C 1
ATOM 821 O O . THR A 1 97 ? 17.400 9.893 -9.796 1.00 79.19 97 THR A O 1
ATOM 824 N N . ARG A 1 98 ? 18.920 8.288 -9.561 1.00 71.69 98 ARG A N 1
ATOM 825 C CA . ARG A 1 98 ? 20.069 9.207 -9.392 1.00 71.69 98 ARG A CA 1
ATOM 826 C C . ARG A 1 98 ? 20.541 9.941 -10.656 1.00 71.69 98 ARG A C 1
ATOM 828 O O . ARG A 1 98 ? 21.504 10.701 -10.580 1.00 71.69 98 ARG A O 1
ATOM 835 N N . TRP A 1 99 ? 19.928 9.707 -11.815 1.00 77.38 99 TRP A N 1
ATOM 836 C CA . TRP A 1 99 ? 20.419 10.225 -13.098 1.00 77.38 99 TRP A CA 1
ATOM 837 C C . TRP A 1 99 ? 19.371 11.053 -13.831 1.00 77.38 99 TRP A C 1
ATOM 839 O O . TRP A 1 99 ? 18.169 10.825 -13.722 1.00 77.38 99 TRP A O 1
ATOM 849 N N . ASN A 1 100 ? 19.852 11.998 -14.637 1.00 77.38 100 ASN A N 1
ATOM 850 C CA . ASN A 1 100 ? 18.997 12.867 -15.428 1.00 77.38 100 ASN A CA 1
ATOM 851 C C . ASN A 1 100 ? 18.321 12.081 -16.568 1.00 77.38 100 ASN A C 1
ATOM 853 O O . ASN A 1 100 ? 19.000 11.597 -17.476 1.00 77.38 100 ASN A O 1
ATOM 857 N N . LEU A 1 101 ? 16.987 11.984 -16.536 1.00 83.06 101 LEU A N 1
ATOM 858 C CA . LEU A 1 101 ? 16.194 11.353 -17.599 1.00 83.06 101 LEU A CA 1
ATOM 859 C C . LEU A 1 101 ? 15.929 12.285 -18.795 1.00 83.06 101 LEU A C 1
ATOM 861 O O . LEU A 1 101 ? 15.568 11.797 -19.864 1.00 83.06 101 LEU A O 1
ATOM 865 N N . LYS A 1 102 ? 16.154 13.603 -18.661 1.00 82.75 102 LYS A N 1
ATOM 866 C CA . LYS A 1 102 ? 15.889 14.603 -19.715 1.00 82.75 102 LYS A CA 1
ATOM 867 C C . LYS A 1 102 ? 16.570 14.311 -21.066 1.00 82.75 102 LYS A C 1
ATOM 869 O O . LYS A 1 102 ? 15.949 14.608 -22.079 1.00 82.75 102 LYS A O 1
ATOM 874 N N . PRO A 1 103 ? 17.785 13.729 -21.144 1.00 82.12 103 PRO A N 1
ATOM 875 C CA . PRO A 1 103 ? 18.403 13.382 -22.427 1.00 82.12 103 PRO A CA 1
ATOM 876 C C . PRO A 1 103 ? 17.724 12.225 -23.177 1.00 82.12 103 PRO A C 1
ATOM 878 O O . PRO A 1 103 ? 18.049 11.987 -24.332 1.00 82.12 103 PRO A O 1
ATOM 881 N N . TYR A 1 104 ? 16.804 11.490 -22.543 1.00 80.31 104 TYR A N 1
ATOM 882 C CA . TYR A 1 104 ? 16.177 10.286 -23.104 1.00 80.31 104 TYR A CA 1
ATOM 883 C C . TYR A 1 104 ? 14.725 10.522 -23.545 1.00 80.31 104 TYR A C 1
ATOM 885 O O . TYR A 1 104 ? 13.898 9.611 -23.474 1.00 80.31 104 TYR A O 1
ATOM 893 N N . LYS A 1 105 ? 14.408 11.739 -24.005 1.00 82.19 105 LYS A N 1
ATOM 894 C CA . LYS A 1 105 ? 13.114 12.050 -24.630 1.00 82.19 105 LYS A CA 1
ATOM 895 C C . LYS A 1 105 ? 12.899 11.182 -25.865 1.00 82.19 105 LYS A C 1
ATOM 897 O O . LYS A 1 105 ? 13.816 11.024 -26.667 1.00 82.19 105 LYS A O 1
ATOM 902 N N . SER A 1 106 ? 11.711 10.592 -25.988 1.00 84.38 106 SER A N 1
ATOM 903 C CA . SER A 1 106 ? 11.351 9.674 -27.081 1.00 84.38 106 SER A CA 1
ATOM 904 C C . SER A 1 106 ? 12.270 8.453 -27.224 1.00 84.38 106 SER A C 1
ATOM 906 O O . SER A 1 106 ? 12.276 7.784 -28.255 1.00 84.38 106 SER A O 1
ATOM 908 N N . TYR A 1 107 ? 13.070 8.143 -26.200 1.00 86.81 107 TYR A N 1
ATOM 909 C CA . TYR A 1 107 ? 13.991 7.011 -26.245 1.00 86.81 107 TYR A CA 1
ATOM 910 C C . TYR A 1 107 ? 13.271 5.690 -25.961 1.00 86.81 107 TYR A C 1
ATOM 912 O O . TYR A 1 107 ? 13.591 4.670 -26.568 1.00 86.81 107 TYR A O 1
ATOM 920 N N . TYR A 1 108 ? 12.297 5.710 -25.054 1.00 89.81 108 TYR A N 1
ATOM 921 C CA . TYR A 1 108 ? 11.577 4.530 -24.591 1.00 89.81 108 TYR A CA 1
ATOM 922 C C . TYR A 1 108 ? 10.218 4.398 -25.266 1.00 89.81 108 TYR A C 1
ATOM 924 O O . TYR A 1 108 ? 9.484 5.381 -25.387 1.00 89.81 108 TYR A O 1
ATOM 932 N N . ASN A 1 109 ? 9.898 3.172 -25.673 1.00 91.19 109 ASN A N 1
ATOM 933 C CA . ASN A 1 109 ? 8.565 2.820 -26.140 1.00 91.19 109 ASN A CA 1
ATOM 934 C C . ASN A 1 109 ? 7.648 2.568 -24.950 1.00 91.19 109 ASN A C 1
ATOM 936 O O . ASN A 1 109 ? 6.620 3.219 -24.827 1.00 91.19 109 ASN A O 1
ATOM 940 N N . TRP A 1 110 ? 8.054 1.662 -24.054 1.00 92.44 110 TRP A N 1
ATOM 941 C CA . TRP A 1 110 ? 7.209 1.209 -22.952 1.00 92.44 110 TRP A CA 1
ATOM 942 C C . TRP A 1 110 ? 7.780 1.545 -21.580 1.00 92.44 110 TRP A C 1
ATOM 944 O O . TRP A 1 110 ? 8.995 1.677 -21.394 1.00 92.44 110 TRP A O 1
ATOM 954 N N . THR A 1 111 ? 6.886 1.610 -20.601 1.00 91.88 111 THR A N 1
ATOM 955 C CA . THR A 1 111 ? 7.211 1.715 -19.177 1.00 91.88 111 THR A CA 1
ATOM 956 C C . THR A 1 111 ? 6.827 0.440 -18.424 1.00 91.88 111 THR A C 1
ATOM 958 O O . THR A 1 111 ? 5.770 -0.143 -18.635 1.00 91.88 111 THR A O 1
ATOM 961 N N . MET A 1 112 ? 7.706 -0.013 -17.536 1.00 91.94 112 MET A N 1
ATOM 962 C CA . MET A 1 112 ? 7.518 -1.190 -16.690 1.00 91.94 112 MET A CA 1
ATOM 963 C C . MET A 1 112 ? 7.805 -0.799 -15.236 1.00 91.94 112 MET A C 1
ATOM 965 O O . MET A 1 112 ? 8.932 -0.939 -14.757 1.00 91.94 112 MET A O 1
ATOM 969 N N . THR A 1 113 ? 6.821 -0.204 -14.557 1.00 90.75 113 THR A N 1
ATOM 970 C CA . THR A 1 113 ? 7.010 0.396 -13.220 1.00 90.75 113 THR A CA 1
ATOM 971 C C . THR A 1 113 ? 5.853 0.082 -12.274 1.00 90.75 113 THR A C 1
ATOM 973 O O . THR A 1 113 ? 4.858 -0.502 -12.691 1.00 90.75 113 THR A O 1
ATOM 976 N N . TYR A 1 114 ? 5.980 0.437 -10.994 1.00 87.44 114 TYR A N 1
ATOM 977 C CA . TYR A 1 114 ? 4.896 0.258 -10.020 1.00 87.44 114 TYR A CA 1
ATOM 978 C C . TYR A 1 114 ? 3.678 1.151 -10.294 1.00 87.44 114 TYR A C 1
ATOM 980 O O . TYR A 1 114 ? 2.601 0.896 -9.763 1.00 87.44 114 TYR A O 1
ATOM 988 N N . ARG A 1 115 ? 3.830 2.207 -11.103 1.00 86.94 115 ARG A N 1
ATOM 989 C CA . ARG A 1 115 ? 2.728 3.122 -11.394 1.00 86.94 115 ARG A CA 1
ATOM 990 C C . ARG A 1 115 ? 1.658 2.441 -12.220 1.00 86.94 115 ARG A C 1
ATOM 992 O O . ARG A 1 115 ? 1.969 1.768 -13.205 1.00 86.94 115 ARG A O 1
ATOM 999 N N . LEU A 1 116 ? 0.407 2.717 -11.880 1.00 86.00 116 LEU A N 1
ATOM 1000 C CA . LEU A 1 116 ? -0.742 2.067 -12.506 1.00 86.00 116 LEU A CA 1
ATOM 1001 C C . LEU A 1 116 ? -1.014 2.553 -13.934 1.00 86.00 116 LEU A C 1
ATOM 1003 O O . LEU A 1 116 ? -1.727 1.891 -14.678 1.00 86.00 116 LEU A O 1
ATOM 1007 N N . ASP A 1 117 ? -0.416 3.676 -14.334 1.00 86.69 117 ASP A N 1
ATOM 1008 C CA . ASP A 1 117 ? -0.438 4.204 -15.701 1.00 86.69 117 ASP A CA 1
ATOM 1009 C C . ASP A 1 117 ? 0.775 3.768 -16.550 1.00 86.69 117 ASP A C 1
ATOM 1011 O O . ASP A 1 117 ? 1.058 4.373 -17.587 1.00 86.69 117 ASP A O 1
ATOM 1015 N N . SER A 1 118 ? 1.505 2.733 -16.116 1.00 90.00 118 SER A N 1
ATOM 1016 C CA . SER A 1 118 ? 2.583 2.117 -16.901 1.00 90.00 118 SER A CA 1
ATOM 1017 C C . SER A 1 118 ? 2.042 1.135 -17.944 1.00 90.00 118 SER A C 1
ATOM 1019 O O . SER A 1 118 ? 0.999 0.514 -17.749 1.00 90.00 118 SER A O 1
ATOM 1021 N N . ASP A 1 119 ? 2.799 0.901 -19.020 1.00 90.75 119 ASP A N 1
ATOM 1022 C CA . ASP A 1 119 ? 2.467 -0.130 -20.018 1.00 90.75 119 ASP A CA 1
ATOM 1023 C C . ASP A 1 119 ? 2.438 -1.547 -19.440 1.00 90.75 119 ASP A C 1
ATOM 1025 O O . ASP A 1 119 ? 1.658 -2.386 -19.899 1.00 90.75 119 ASP A O 1
ATOM 1029 N N . ILE A 1 120 ? 3.340 -1.808 -18.492 1.00 91.31 120 ILE A N 1
ATOM 1030 C CA . ILE A 1 120 ? 3.413 -3.010 -17.668 1.00 91.31 120 ILE A CA 1
ATOM 1031 C C . ILE A 1 120 ? 3.507 -2.553 -16.212 1.00 91.31 120 ILE A C 1
ATOM 1033 O O . ILE A 1 120 ? 4.411 -1.797 -15.849 1.00 91.31 120 ILE A O 1
ATOM 1037 N N . ILE A 1 121 ? 2.586 -3.023 -15.378 1.00 90.12 121 ILE A N 1
ATOM 1038 C CA . ILE A 1 121 ? 2.585 -2.716 -13.950 1.00 90.12 121 ILE A CA 1
ATOM 1039 C C . ILE A 1 121 ? 3.439 -3.773 -13.265 1.00 90.12 121 ILE A C 1
ATOM 1041 O O . ILE A 1 121 ? 3.237 -4.970 -13.474 1.00 90.12 121 ILE A O 1
ATOM 1045 N N . ILE A 1 122 ? 4.397 -3.336 -12.452 1.00 87.69 122 ILE A N 1
ATOM 1046 C CA . ILE A 1 122 ? 5.221 -4.243 -11.657 1.00 87.69 122 ILE A CA 1
ATOM 1047 C C . ILE A 1 122 ? 4.941 -4.095 -10.169 1.00 87.69 122 ILE A C 1
ATOM 1049 O O . ILE A 1 122 ? 4.906 -2.994 -9.631 1.00 87.69 122 ILE A O 1
ATOM 1053 N N . SER A 1 123 ? 4.766 -5.221 -9.487 1.00 86.00 123 SER A N 1
ATOM 1054 C CA . SER A 1 123 ? 4.537 -5.270 -8.043 1.00 86.00 123 SER A CA 1
ATOM 1055 C C . SER A 1 123 ? 5.537 -6.201 -7.366 1.00 86.00 123 SER A C 1
ATOM 1057 O O . SER A 1 123 ? 6.150 -7.059 -8.002 1.00 86.00 123 SER A O 1
ATOM 1059 N N . TYR A 1 124 ? 5.691 -6.056 -6.051 1.00 84.81 124 TYR A N 1
ATOM 1060 C CA . TYR A 1 124 ? 6.541 -6.949 -5.261 1.00 84.81 124 TYR A CA 1
ATOM 1061 C C . TYR A 1 124 ? 5.880 -8.300 -4.942 1.00 84.81 124 TYR A C 1
ATOM 1063 O O . TYR A 1 124 ? 6.579 -9.250 -4.584 1.00 84.81 124 TYR A O 1
ATOM 1071 N N . ALA A 1 125 ? 4.550 -8.392 -5.028 1.00 85.62 125 ALA A N 1
ATOM 1072 C CA . ALA A 1 125 ? 3.799 -9.611 -4.745 1.00 85.62 125 ALA A CA 1
ATOM 1073 C C . ALA A 1 125 ? 2.507 -9.697 -5.560 1.00 85.62 125 ALA A C 1
ATOM 1075 O O . ALA A 1 125 ? 1.954 -8.673 -5.972 1.00 85.62 125 ALA A O 1
ATOM 1076 N N . ASP A 1 126 ? 2.010 -10.924 -5.708 1.00 85.12 126 ASP A N 1
ATOM 1077 C CA . ASP A 1 126 ? 0.672 -11.210 -6.225 1.00 85.12 126 ASP A CA 1
ATOM 1078 C C . ASP A 1 126 ? -0.307 -11.511 -5.084 1.00 85.12 126 ASP A C 1
ATOM 1080 O O . ASP A 1 126 ? 0.044 -12.156 -4.091 1.00 85.12 126 ASP A O 1
ATOM 1084 N N . TYR A 1 127 ? -1.558 -11.076 -5.245 1.00 84.50 127 TYR A N 1
ATOM 1085 C CA . TYR A 1 127 ? -2.643 -11.330 -4.299 1.00 84.50 127 TYR A CA 1
ATOM 1086 C C . TYR A 1 127 ? -3.669 -12.274 -4.909 1.00 84.50 127 TYR A C 1
ATOM 1088 O O . TYR A 1 127 ? -4.125 -12.082 -6.035 1.00 84.50 127 TYR A O 1
ATOM 1096 N N . SER A 1 128 ? -4.090 -13.277 -4.143 1.00 86.19 128 SER A N 1
ATOM 1097 C CA . SER A 1 128 ? -5.190 -14.149 -4.550 1.00 86.19 128 SER A CA 1
ATOM 1098 C C . SER A 1 128 ? -6.121 -14.446 -3.383 1.00 86.19 128 SER A C 1
ATOM 1100 O O . SER A 1 128 ? -5.682 -14.746 -2.271 1.00 86.19 128 SER A O 1
ATOM 1102 N N . LYS A 1 129 ? -7.431 -14.369 -3.637 1.00 90.19 129 LYS A N 1
ATOM 1103 C CA . LYS A 1 129 ? -8.454 -14.791 -2.678 1.00 90.19 129 LYS A CA 1
ATOM 1104 C C . LYS A 1 129 ? -8.553 -16.314 -2.727 1.00 90.19 129 LYS A C 1
ATOM 1106 O O . LYS A 1 129 ? -9.140 -16.879 -3.647 1.00 90.19 129 LYS A O 1
ATOM 1111 N N . LYS A 1 130 ? -7.931 -16.979 -1.760 1.00 91.25 130 LYS A N 1
ATOM 1112 C CA . LYS A 1 130 ? -7.851 -18.437 -1.670 1.00 91.25 130 LYS A CA 1
ATOM 1113 C C . LYS A 1 130 ? -7.814 -18.857 -0.207 1.00 91.25 130 LYS A C 1
ATOM 1115 O O . LYS A 1 130 ? -7.063 -18.286 0.578 1.00 91.25 130 LYS A O 1
ATOM 1120 N N . ALA A 1 131 ? -8.601 -19.874 0.139 1.00 92.25 131 ALA A N 1
ATOM 1121 C CA . ALA A 1 131 ? -8.583 -20.457 1.475 1.00 92.25 131 ALA A CA 1
ATOM 1122 C C . ALA A 1 131 ? -7.183 -20.996 1.816 1.00 92.25 131 ALA A C 1
ATOM 1124 O O . ALA A 1 131 ? -6.542 -21.664 0.996 1.00 92.25 131 ALA A O 1
ATOM 1125 N N . THR A 1 132 ? -6.718 -20.714 3.028 1.00 93.31 132 THR A N 1
ATOM 1126 C CA . THR A 1 132 ? -5.400 -21.113 3.527 1.00 93.31 132 THR A CA 1
ATOM 1127 C C . THR A 1 132 ? -5.536 -22.006 4.758 1.00 93.31 132 THR A C 1
ATOM 1129 O O . THR A 1 132 ? -6.595 -22.106 5.372 1.00 93.31 132 THR A O 1
ATOM 1132 N N . LYS A 1 133 ? -4.436 -22.662 5.145 1.00 94.06 133 LYS A N 1
ATOM 1133 C CA . LYS A 1 133 ? -4.334 -23.396 6.420 1.00 94.06 133 LYS A CA 1
ATOM 1134 C C . LYS A 1 133 ? -3.871 -22.493 7.573 1.00 94.06 133 LYS A C 1
ATOM 1136 O O . LYS A 1 133 ? -3.336 -22.990 8.560 1.00 94.06 133 LYS A O 1
ATOM 1141 N N . TYR A 1 134 ? -3.977 -21.173 7.416 1.00 94.62 134 TYR A N 1
ATOM 1142 C CA . TYR A 1 134 ? -3.493 -20.227 8.409 1.00 94.62 134 TYR A CA 1
ATOM 1143 C C . TYR A 1 134 ? -4.366 -20.264 9.664 1.00 94.62 134 TYR A C 1
ATOM 1145 O O . TYR A 1 134 ? -5.581 -20.072 9.599 1.00 94.62 134 TYR A O 1
ATOM 1153 N N . ASN A 1 135 ? -3.712 -20.443 10.809 1.00 94.94 135 ASN A N 1
ATOM 1154 C CA . ASN A 1 135 ? -4.322 -20.312 12.121 1.00 94.94 135 ASN A CA 1
ATOM 1155 C C . ASN A 1 135 ? -3.783 -19.054 12.795 1.00 94.94 135 ASN A C 1
ATOM 1157 O O . ASN A 1 135 ? -2.577 -18.802 12.787 1.00 94.94 135 ASN A O 1
ATOM 1161 N N . ILE A 1 136 ? -4.691 -18.281 13.384 1.00 94.62 136 ILE A N 1
ATOM 1162 C CA . ILE A 1 136 ? -4.328 -17.106 14.175 1.00 94.62 136 ILE A CA 1
ATOM 1163 C C . ILE A 1 136 ? -3.510 -17.592 15.388 1.00 94.62 136 ILE A C 1
ATOM 1165 O O . ILE A 1 136 ? -3.893 -18.602 15.990 1.00 94.62 136 ILE A O 1
ATOM 1169 N N . PRO A 1 137 ? -2.392 -16.927 15.746 1.00 94.50 137 PRO A N 1
ATOM 1170 C CA . PRO A 1 137 ? -1.607 -17.300 16.920 1.00 94.50 137 PRO A CA 1
ATOM 1171 C C . PRO A 1 137 ? -2.439 -17.292 18.209 1.00 94.50 137 PRO A C 1
ATOM 1173 O O . PRO A 1 137 ? -3.439 -16.580 18.309 1.00 94.50 137 PRO A O 1
ATOM 1176 N N . SER A 1 138 ? -2.014 -18.070 19.209 1.00 95.12 138 SER A N 1
ATOM 1177 C CA . SER A 1 138 ? -2.716 -18.143 20.494 1.00 95.12 138 SER A CA 1
ATOM 1178 C C . SER A 1 138 ? -2.742 -16.790 21.209 1.00 95.12 138 SER A C 1
ATOM 1180 O O . SER A 1 138 ? -1.861 -15.945 21.023 1.00 95.12 138 SER A O 1
ATOM 1182 N N . ARG A 1 139 ? -3.740 -16.603 22.081 1.00 94.56 139 ARG A N 1
ATOM 1183 C CA . ARG A 1 139 ? -3.898 -15.384 22.886 1.00 94.56 139 ARG A CA 1
ATOM 1184 C C . ARG A 1 139 ? -2.622 -15.036 23.662 1.00 94.56 139 ARG A C 1
ATOM 1186 O O . ARG A 1 139 ? -2.225 -13.879 23.655 1.00 94.56 139 ARG A O 1
ATOM 1193 N N . GLU A 1 140 ? -1.948 -16.034 24.235 1.00 93.06 140 GLU A N 1
ATOM 1194 C CA . GLU A 1 140 ? -0.678 -15.878 24.964 1.00 93.06 140 GLU A CA 1
ATOM 1195 C C . GLU A 1 140 ? 0.439 -15.291 24.085 1.00 93.06 140 GLU A C 1
ATOM 1197 O O . GLU A 1 140 ? 1.136 -14.360 24.484 1.00 93.06 140 GLU A O 1
ATOM 1202 N N . VAL A 1 141 ? 0.582 -15.784 22.848 1.00 93.31 141 VAL A N 1
ATOM 1203 C CA . VAL A 1 141 ? 1.592 -15.283 21.901 1.00 93.31 141 VAL A CA 1
ATOM 1204 C C . VAL A 1 141 ? 1.302 -13.840 21.498 1.00 93.31 141 VAL A C 1
ATOM 1206 O O . VAL A 1 141 ? 2.227 -13.045 21.343 1.00 93.31 141 VAL A O 1
ATOM 1209 N N . LEU A 1 142 ? 0.028 -13.489 21.313 1.00 94.12 142 LEU A N 1
ATOM 1210 C CA . LEU A 1 142 ? -0.372 -12.134 20.934 1.00 94.12 142 LEU A CA 1
ATOM 1211 C C . LEU A 1 142 ? -0.272 -11.143 22.108 1.00 94.12 142 LEU A C 1
ATOM 1213 O O . LEU A 1 142 ? 0.039 -9.977 21.879 1.00 94.12 142 LEU A O 1
ATOM 1217 N N . GLN A 1 143 ? -0.504 -11.599 23.344 1.00 93.12 143 GLN A N 1
ATOM 1218 C CA . GLN A 1 143 ? -0.389 -10.806 24.577 1.00 93.12 143 GLN A CA 1
ATOM 1219 C C . GLN A 1 143 ? 1.047 -10.406 24.911 1.00 93.12 143 GLN A C 1
ATOM 1221 O O . GLN A 1 143 ? 1.264 -9.321 25.436 1.00 93.12 143 GLN A O 1
ATOM 1226 N N . ASN A 1 144 ? 2.027 -11.247 24.575 1.00 93.56 144 ASN A N 1
ATOM 1227 C CA . ASN A 1 144 ? 3.442 -10.960 24.829 1.00 93.56 144 ASN A CA 1
ATOM 1228 C C . ASN A 1 144 ? 4.031 -9.864 23.924 1.00 93.56 144 ASN A C 1
ATOM 1230 O O . ASN A 1 144 ? 5.194 -9.494 24.092 1.00 93.56 144 ASN A O 1
ATOM 1234 N N . LYS A 1 145 ? 3.259 -9.359 22.955 1.00 94.94 145 LYS A N 1
ATOM 1235 C CA . LYS A 1 145 ? 3.672 -8.280 22.057 1.00 94.94 145 LYS A CA 1
ATOM 1236 C C . LYS A 1 145 ? 3.134 -6.939 22.540 1.00 94.94 145 LYS A C 1
ATOM 1238 O O . LYS A 1 145 ? 2.008 -6.866 23.027 1.00 94.94 145 LYS A O 1
ATOM 1243 N N . THR A 1 146 ? 3.894 -5.873 22.326 1.00 94.88 146 THR A N 1
ATOM 1244 C CA . THR A 1 146 ? 3.512 -4.513 22.729 1.00 94.88 146 THR A CA 1
ATOM 1245 C C . THR A 1 146 ? 4.158 -3.475 21.820 1.00 94.88 146 THR A C 1
ATOM 1247 O O . THR A 1 146 ? 5.207 -3.744 21.229 1.00 94.88 146 THR A O 1
ATOM 1250 N N . GLY A 1 147 ? 3.552 -2.296 21.705 1.00 95.62 147 GLY A N 1
ATOM 1251 C CA . GLY A 1 147 ? 4.180 -1.160 21.049 1.00 95.62 147 GLY A CA 1
ATOM 1252 C C . GLY A 1 147 ? 4.328 -1.296 19.535 1.00 95.62 147 GLY A C 1
ATOM 1253 O O . GLY A 1 147 ? 3.993 -2.309 18.898 1.00 95.62 147 GLY A O 1
ATOM 1254 N N . ALA A 1 148 ? 4.905 -0.244 18.962 1.00 95.69 148 ALA A N 1
ATOM 1255 C CA . ALA A 1 148 ? 5.323 -0.202 17.572 1.00 95.69 148 ALA A CA 1
ATOM 1256 C C . ALA A 1 148 ? 6.845 -0.187 17.436 1.00 95.69 148 ALA A C 1
ATOM 1258 O O . ALA A 1 148 ? 7.563 0.319 18.296 1.00 95.69 148 ALA A O 1
ATOM 1259 N N . ILE A 1 149 ? 7.329 -0.675 16.300 1.00 92.06 149 ILE A N 1
ATOM 1260 C CA . ILE A 1 149 ? 8.729 -0.546 15.898 1.00 92.06 149 ILE A CA 1
ATOM 1261 C C . ILE A 1 149 ? 8.844 0.187 14.566 1.00 92.06 149 ILE A C 1
ATOM 1263 O O . ILE A 1 149 ? 8.036 -0.023 13.661 1.00 92.06 149 ILE A O 1
ATOM 1267 N N . TRP A 1 150 ? 9.873 1.020 14.422 1.00 89.94 150 TRP A N 1
ATOM 1268 C CA . TRP A 1 150 ? 10.238 1.670 13.168 1.00 89.94 150 TRP A CA 1
ATOM 1269 C C . TRP A 1 150 ? 11.723 1.480 12.858 1.00 89.94 150 TRP A C 1
ATOM 1271 O O . TRP A 1 150 ? 12.587 1.711 13.705 1.00 89.94 150 TRP A O 1
ATOM 1281 N N . PHE A 1 151 ? 12.020 1.081 11.620 1.00 83.88 151 PHE A N 1
ATOM 1282 C CA . PHE A 1 151 ? 13.383 0.961 11.107 1.00 83.88 151 PHE A CA 1
ATOM 1283 C C . PHE A 1 151 ? 13.659 2.082 10.109 1.00 83.88 151 PHE A C 1
ATOM 1285 O O . PHE A 1 151 ? 13.113 2.080 9.006 1.00 83.88 151 PHE A O 1
ATOM 1292 N N . ALA A 1 152 ? 14.530 3.015 10.485 1.00 77.19 152 ALA A N 1
ATOM 1293 C CA . ALA A 1 152 ? 14.874 4.181 9.687 1.00 77.19 152 ALA A CA 1
ATOM 1294 C C . ALA A 1 152 ? 16.363 4.177 9.324 1.00 77.19 152 ALA A C 1
ATOM 1296 O O . ALA A 1 152 ? 17.232 4.472 10.141 1.00 77.19 152 ALA A O 1
ATOM 1297 N N . ASN A 1 153 ? 16.662 3.881 8.058 1.00 71.88 153 ASN A N 1
ATOM 1298 C CA . ASN A 1 153 ? 18.024 4.000 7.518 1.00 71.88 153 ASN A CA 1
ATOM 1299 C C . ASN A 1 153 ? 18.319 5.411 6.978 1.00 71.88 153 ASN A C 1
ATOM 1301 O O . ASN A 1 153 ? 19.469 5.739 6.694 1.00 71.88 153 ASN A O 1
ATOM 1305 N N . ASN A 1 154 ? 17.278 6.232 6.823 1.00 73.25 154 ASN A N 1
ATOM 1306 C CA . ASN A 1 154 ? 17.340 7.606 6.346 1.00 73.25 154 ASN A CA 1
ATOM 1307 C C . ASN A 1 154 ? 16.412 8.478 7.201 1.00 73.25 154 ASN A C 1
ATOM 1309 O O . ASN A 1 154 ? 15.191 8.329 7.144 1.00 73.25 154 ASN A O 1
ATOM 1313 N N . CYS A 1 155 ? 16.993 9.367 7.997 1.00 73.50 155 CYS A N 1
ATOM 1314 C CA . CYS A 1 155 ? 16.267 10.207 8.954 1.00 73.50 155 CYS A CA 1
ATOM 1315 C C . CYS A 1 155 ? 16.140 11.668 8.506 1.00 73.50 155 CYS A C 1
ATOM 1317 O O . CYS A 1 155 ? 15.764 12.517 9.307 1.00 73.50 155 CYS A O 1
ATOM 1319 N N . THR A 1 156 ? 16.436 11.948 7.235 1.00 76.19 156 THR A N 1
ATOM 1320 C CA . THR A 1 156 ? 16.246 13.264 6.626 1.00 76.19 156 THR A CA 1
ATOM 1321 C C . THR A 1 156 ? 15.514 13.071 5.307 1.00 76.19 156 THR A C 1
ATOM 1323 O O . THR A 1 156 ? 16.131 12.807 4.274 1.00 76.19 156 THR A O 1
ATOM 1326 N N . THR A 1 157 ? 14.186 13.161 5.344 1.00 76.12 157 THR A N 1
ATOM 1327 C CA . THR A 1 157 ? 13.343 12.897 4.172 1.00 76.12 157 THR A CA 1
ATOM 1328 C C . THR A 1 157 ? 12.576 14.138 3.723 1.00 76.12 157 THR A C 1
ATOM 1330 O O . THR A 1 157 ? 12.326 15.061 4.502 1.00 76.12 157 THR A O 1
ATOM 1333 N N . GLY A 1 158 ? 12.217 14.181 2.434 1.00 73.50 158 GLY A N 1
ATOM 1334 C CA . GLY A 1 158 ? 11.398 15.263 1.876 1.00 73.50 158 GLY A CA 1
ATOM 1335 C C . GLY A 1 158 ? 9.976 15.267 2.441 1.00 73.50 158 GLY A C 1
ATOM 1336 O O . GLY A 1 158 ? 9.441 16.329 2.733 1.00 73.50 158 GLY A O 1
ATOM 1337 N N . ASN A 1 159 ? 9.413 14.081 2.698 1.00 77.50 159 ASN A N 1
ATOM 1338 C CA . ASN A 1 159 ? 8.054 13.903 3.221 1.00 77.50 159 ASN A CA 1
ATOM 1339 C C . ASN A 1 159 ? 7.942 14.025 4.751 1.00 77.50 159 ASN A C 1
ATOM 1341 O O . ASN A 1 159 ? 6.868 13.772 5.298 1.00 77.50 159 ASN A O 1
ATOM 1345 N N . LYS A 1 160 ? 9.037 14.375 5.442 1.00 83.62 160 LYS A N 1
ATOM 1346 C CA . LYS A 1 160 ? 9.067 14.640 6.888 1.00 83.62 160 LYS A CA 1
ATOM 1347 C C . LYS A 1 160 ? 8.540 13.492 7.749 1.00 83.62 160 LYS A C 1
ATOM 1349 O O . LYS A 1 160 ? 8.099 13.722 8.876 1.00 83.62 160 LYS A O 1
ATOM 1354 N N . ARG A 1 161 ? 8.626 12.245 7.267 1.00 85.88 161 ARG A N 1
ATOM 1355 C CA . ARG A 1 161 ? 8.122 11.069 7.996 1.00 85.88 161 ARG A CA 1
ATOM 1356 C C . ARG A 1 161 ? 8.710 10.953 9.404 1.00 85.88 161 ARG A C 1
ATOM 1358 O O . ARG A 1 161 ? 8.036 10.488 10.316 1.00 85.88 161 ARG A O 1
ATOM 1365 N N . GLU A 1 162 ? 9.956 11.392 9.591 1.00 85.25 162 GLU A N 1
ATOM 1366 C CA . GLU A 1 162 ? 10.636 11.380 10.882 1.00 85.25 162 GLU A CA 1
ATOM 1367 C C . GLU A 1 162 ? 9.917 12.232 11.934 1.00 85.25 162 GLU A C 1
ATOM 1369 O O . GLU A 1 162 ? 9.857 11.830 13.092 1.00 85.25 162 GLU A O 1
ATOM 1374 N N . PHE A 1 163 ? 9.313 13.355 11.534 1.00 85.12 163 PHE A N 1
ATOM 1375 C CA . PHE A 1 163 ? 8.544 14.215 12.432 1.00 85.12 163 PHE A CA 1
ATOM 1376 C C . PHE A 1 163 ? 7.220 13.561 12.826 1.00 85.12 163 PHE A C 1
ATOM 1378 O O . PHE A 1 163 ? 6.822 13.633 13.983 1.00 85.12 163 PHE A O 1
ATOM 1385 N N . ILE A 1 164 ? 6.575 12.850 11.896 1.00 90.62 164 ILE A N 1
ATOM 1386 C CA . ILE A 1 164 ? 5.354 12.087 12.184 1.00 90.62 164 ILE A CA 1
ATOM 1387 C C . ILE A 1 164 ? 5.638 11.026 13.254 1.00 90.62 164 ILE A C 1
ATOM 1389 O O . ILE A 1 164 ? 4.890 10.918 14.226 1.00 90.62 164 ILE A O 1
ATOM 1393 N N . VAL A 1 165 ? 6.740 10.276 13.119 1.00 90.69 165 VAL A N 1
ATOM 1394 C CA . VAL A 1 165 ? 7.130 9.283 14.134 1.00 90.69 165 VAL A CA 1
ATOM 1395 C C . VAL A 1 165 ? 7.462 9.945 15.470 1.00 90.69 165 VAL A C 1
ATOM 1397 O O . VAL A 1 165 ? 7.029 9.443 16.503 1.00 90.69 165 VAL A O 1
ATOM 1400 N N . GLN A 1 166 ? 8.178 11.073 15.471 1.00 87.12 166 GLN A N 1
ATOM 1401 C CA . GLN A 1 166 ? 8.506 11.805 16.702 1.00 87.12 166 GLN A CA 1
ATOM 1402 C C . GLN A 1 166 ? 7.260 12.288 17.447 1.00 87.12 166 GLN A C 1
ATOM 1404 O O . GLN A 1 166 ? 7.195 12.174 18.670 1.00 87.12 166 GLN A O 1
ATOM 1409 N N . GLU A 1 167 ? 6.260 12.816 16.739 1.00 90.81 167 GLU A N 1
ATOM 1410 C CA . GLU A 1 167 ? 5.002 13.220 17.370 1.00 90.81 167 GLU A CA 1
ATOM 1411 C C . GLU A 1 167 ? 4.205 12.008 17.865 1.00 90.81 167 GLU A C 1
ATOM 1413 O O . GLU A 1 167 ? 3.646 12.050 18.961 1.00 90.81 167 GLU A O 1
ATOM 1418 N N . LEU A 1 168 ? 4.206 10.898 17.120 1.00 93.25 168 LEU A N 1
ATOM 1419 C CA . LEU A 1 168 ? 3.562 9.660 17.558 1.00 93.25 168 LEU A CA 1
ATOM 1420 C C . LEU A 1 168 ? 4.244 9.059 18.799 1.00 93.25 168 LEU A C 1
ATOM 1422 O O . LEU A 1 168 ? 3.545 8.609 19.703 1.00 93.25 168 LEU A O 1
ATOM 1426 N N . GLN A 1 169 ? 5.577 9.120 18.897 1.00 93.06 169 GLN A N 1
ATOM 1427 C CA . GLN A 1 169 ? 6.354 8.669 20.062 1.00 93.06 169 GLN A CA 1
ATOM 1428 C C . GLN A 1 169 ? 5.956 9.361 21.371 1.00 93.06 169 GLN A C 1
ATOM 1430 O O . GLN A 1 169 ? 6.105 8.779 22.443 1.00 93.06 169 GLN A O 1
ATOM 1435 N N . LYS A 1 170 ? 5.449 10.599 21.308 1.00 92.19 170 LYS A N 1
ATOM 1436 C CA . LYS A 1 170 ? 4.951 11.322 22.492 1.00 92.19 170 LYS A CA 1
ATOM 1437 C C . LYS A 1 170 ? 3.591 10.811 22.969 1.00 92.19 170 LYS A C 1
ATOM 1439 O O . LYS A 1 170 ? 3.207 11.080 24.102 1.00 92.19 170 LYS A O 1
ATOM 1444 N N . LEU A 1 171 ? 2.844 10.139 22.094 1.00 95.25 171 LEU A N 1
ATOM 1445 C CA . LEU A 1 171 ? 1.456 9.726 22.311 1.00 95.25 171 LEU A CA 1
ATOM 1446 C C . LEU A 1 171 ? 1.317 8.208 22.501 1.00 95.25 171 LEU A C 1
ATOM 1448 O O . LEU A 1 171 ? 0.329 7.751 23.073 1.00 95.25 171 LEU A O 1
ATOM 1452 N N . TYR A 1 172 ? 2.277 7.436 21.996 1.00 96.00 172 TYR A N 1
ATOM 1453 C CA . TYR A 1 172 ? 2.256 5.980 21.956 1.00 96.00 172 TYR A CA 1
ATOM 1454 C C . TYR A 1 172 ? 3.684 5.409 21.979 1.00 96.00 172 TYR A C 1
ATOM 1456 O O . TYR A 1 172 ? 4.624 6.046 21.500 1.00 96.00 172 TYR A O 1
ATOM 1464 N N . HIS A 1 173 ? 3.865 4.203 22.525 1.00 94.31 173 HIS A N 1
ATOM 1465 C CA . HIS A 1 173 ? 5.187 3.582 22.627 1.00 94.31 173 HIS A CA 1
ATOM 1466 C C . HIS A 1 173 ? 5.694 3.112 21.254 1.00 94.31 173 HIS A C 1
ATOM 1468 O O . HIS A 1 173 ? 5.205 2.128 20.693 1.00 94.31 173 HIS A O 1
ATOM 1474 N N . VAL A 1 174 ? 6.701 3.812 20.721 1.00 92.75 174 VAL A N 1
ATOM 1475 C CA . VAL A 1 174 ? 7.370 3.458 19.463 1.00 92.75 174 VAL A CA 1
ATOM 1476 C C . VAL A 1 174 ? 8.877 3.356 19.672 1.00 92.75 174 VAL A C 1
ATOM 1478 O O . VAL A 1 174 ? 9.538 4.346 20.004 1.00 92.75 174 VAL A O 1
ATOM 1481 N N . ASP A 1 175 ? 9.429 2.182 19.387 1.00 89.31 175 ASP A N 1
ATOM 1482 C CA . ASP A 1 175 ? 10.868 1.958 19.343 1.00 89.31 175 ASP A CA 1
ATOM 1483 C C . ASP A 1 175 ? 11.427 2.270 17.954 1.00 89.31 175 ASP A C 1
ATOM 1485 O O . ASP A 1 175 ? 10.978 1.737 16.937 1.00 89.31 175 ASP A O 1
ATOM 1489 N N . VAL A 1 176 ? 12.454 3.118 17.908 1.00 83.88 176 VAL A N 1
ATOM 1490 C CA . VAL A 1 176 ? 13.096 3.549 16.661 1.00 83.88 176 VAL A CA 1
ATOM 1491 C C . VAL A 1 176 ? 14.513 2.995 16.581 1.00 83.88 176 VAL A C 1
ATOM 1493 O O . VAL A 1 176 ? 15.354 3.268 17.443 1.00 83.88 176 VAL A O 1
ATOM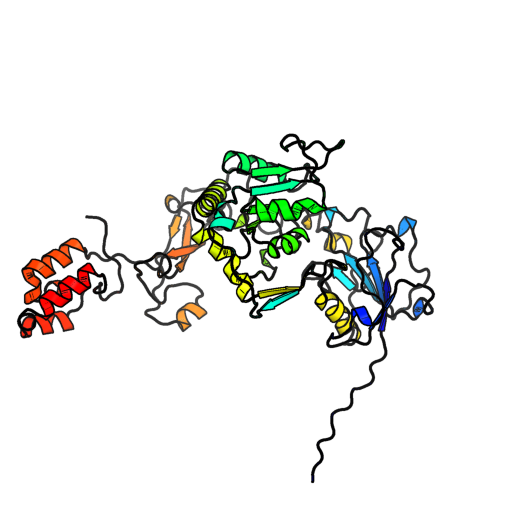 1496 N N . PHE A 1 177 ? 14.792 2.257 15.506 1.00 77.88 177 PHE A N 1
ATOM 1497 C CA . PHE A 1 177 ? 16.106 1.702 15.190 1.00 77.88 177 PHE A CA 1
ATOM 1498 C C . PHE A 1 177 ? 16.632 2.276 13.874 1.00 77.88 177 PHE A C 1
ATOM 1500 O O . PHE A 1 177 ? 15.900 2.366 12.890 1.00 77.88 177 PHE A O 1
ATOM 1507 N N . GLY A 1 178 ? 17.922 2.613 13.834 1.00 65.94 178 GLY A N 1
ATOM 1508 C CA . GLY A 1 178 ? 18.596 3.094 12.627 1.00 65.94 178 GLY A CA 1
ATOM 1509 C C . GLY A 1 178 ? 19.998 2.514 12.452 1.00 65.94 178 GLY A C 1
ATOM 1510 O O . GLY A 1 178 ? 20.541 1.858 13.343 1.00 65.94 178 GLY A O 1
ATOM 1511 N N . SER A 1 179 ? 20.593 2.734 11.280 1.00 52.19 179 SER A N 1
ATOM 1512 C CA . SER A 1 179 ? 21.950 2.271 10.954 1.00 52.19 179 SER A CA 1
ATOM 1513 C C . SER A 1 179 ? 23.049 3.068 11.681 1.00 52.19 179 SER A C 1
ATOM 1515 O O . SER A 1 179 ? 23.024 4.295 11.700 1.00 52.19 179 SER A O 1
ATOM 1517 N N . ILE A 1 180 ? 24.058 2.376 12.232 1.00 42.38 180 ILE A N 1
ATOM 1518 C CA . ILE A 1 180 ? 25.268 2.987 12.820 1.00 42.38 180 ILE A CA 1
ATOM 1519 C C . ILE A 1 180 ? 26.155 3.593 11.710 1.00 42.38 180 ILE A C 1
ATOM 1521 O O . ILE A 1 180 ? 26.528 2.894 10.769 1.00 42.38 180 ILE A O 1
ATOM 1525 N N . GLY A 1 181 ? 26.525 4.879 11.821 1.00 44.47 181 GLY A N 1
ATOM 1526 C CA . GLY A 1 181 ? 27.417 5.591 10.886 1.00 44.47 181 GLY A CA 1
ATOM 1527 C C . GLY A 1 181 ? 27.236 7.121 10.899 1.00 44.47 181 GLY A C 1
ATOM 1528 O O . GLY A 1 181 ? 26.534 7.646 11.756 1.00 44.47 181 GLY A O 1
ATOM 1529 N N . ARG A 1 182 ? 27.838 7.852 9.936 1.00 34.53 182 ARG A N 1
ATOM 1530 C CA . ARG A 1 182 ? 27.786 9.339 9.808 1.00 34.53 182 ARG A CA 1
ATOM 1531 C C . ARG A 1 182 ? 26.372 9.947 9.674 1.00 34.53 182 ARG A C 1
ATOM 1533 O O . ARG A 1 182 ? 26.245 11.164 9.704 1.00 34.53 182 ARG A O 1
ATOM 1540 N N . TRP A 1 183 ? 25.337 9.122 9.536 1.00 44.53 183 TRP A N 1
ATOM 1541 C CA . TRP A 1 183 ? 23.931 9.517 9.461 1.00 44.53 183 TRP A CA 1
ATOM 1542 C C . TRP A 1 183 ? 23.245 9.144 10.777 1.00 44.53 183 TRP A C 1
ATOM 1544 O O . TRP A 1 183 ? 22.567 8.127 10.882 1.00 44.53 183 TRP A O 1
ATOM 1554 N N . HIS A 1 184 ? 23.517 9.929 11.817 1.00 52.50 184 HIS A N 1
ATOM 1555 C CA . HIS A 1 184 ? 22.939 9.734 13.140 1.00 52.50 184 HIS A CA 1
ATOM 1556 C C . HIS A 1 184 ? 21.468 10.171 13.128 1.00 52.50 184 HIS A C 1
ATOM 1558 O O . HIS A 1 184 ? 21.182 11.343 12.898 1.00 52.50 184 HIS A O 1
ATOM 1564 N N . CYS A 1 185 ? 20.538 9.248 13.382 1.00 56.50 185 CYS A N 1
ATOM 1565 C CA . CYS A 1 185 ? 19.162 9.612 13.710 1.00 56.50 185 CYS A CA 1
ATOM 1566 C C . CYS A 1 185 ? 19.161 10.135 15.155 1.00 56.50 185 CYS A C 1
ATOM 1568 O O . CYS A 1 185 ? 19.424 9.333 16.054 1.00 56.50 185 CYS A O 1
ATOM 1570 N N . PRO A 1 186 ? 18.874 11.427 15.411 1.00 51.94 186 PRO A N 1
ATOM 1571 C CA . PRO A 1 186 ? 19.057 12.028 16.741 1.00 51.94 186 PRO A CA 1
ATOM 1572 C C . PRO A 1 186 ? 18.158 11.422 17.832 1.00 51.94 186 PRO A C 1
ATOM 1574 O O . PRO A 1 186 ? 18.346 11.695 19.012 1.00 51.94 186 PRO A O 1
ATOM 1577 N N . TYR A 1 187 ? 17.176 10.613 17.427 1.00 53.78 187 TYR A N 1
ATOM 1578 C CA . TYR A 1 187 ? 16.052 10.158 18.244 1.00 53.78 187 TYR A CA 1
ATOM 1579 C C . TYR A 1 187 ? 15.906 8.623 18.279 1.00 53.78 187 TYR A C 1
ATOM 1581 O O . TYR A 1 187 ? 14.917 8.111 18.793 1.00 53.78 187 TYR A O 1
ATOM 1589 N N . GLY A 1 188 ? 16.860 7.875 17.706 1.00 50.03 188 GLY A N 1
ATOM 1590 C CA . GLY A 1 188 ? 16.838 6.406 17.671 1.00 50.03 188 GLY A CA 1
ATOM 1591 C C . GLY A 1 188 ? 17.763 5.766 18.708 1.00 50.03 188 GLY A C 1
ATOM 1592 O O . GLY A 1 188 ? 18.825 6.303 19.029 1.00 50.03 188 GLY A O 1
ATOM 1593 N N . HIS A 1 189 ? 17.406 4.578 19.203 1.00 48.03 189 HIS A N 1
ATOM 1594 C CA . HIS A 1 189 ? 18.310 3.795 20.047 1.00 48.03 189 HIS A CA 1
ATOM 1595 C C . HIS A 1 189 ? 19.520 3.306 19.225 1.00 48.03 189 HIS A C 1
ATOM 1597 O O . HIS A 1 189 ? 19.370 2.758 18.133 1.00 48.03 189 HIS A O 1
ATOM 1603 N N . GLN A 1 190 ? 20.736 3.463 19.766 1.00 48.06 190 GLN A N 1
ATOM 1604 C CA . GLN A 1 190 ? 22.014 3.070 19.142 1.00 48.06 190 GLN A CA 1
ATOM 1605 C C . GLN A 1 190 ? 22.230 1.541 19.113 1.00 48.06 190 GLN A C 1
ATOM 1607 O O . GLN A 1 190 ? 23.217 1.025 19.638 1.00 48.06 190 GLN A O 1
ATOM 1612 N N . ARG A 1 191 ? 21.305 0.770 18.537 1.00 53.72 191 ARG A N 1
ATOM 1613 C CA . ARG A 1 191 ? 21.431 -0.691 18.435 1.00 53.72 191 ARG A CA 1
ATOM 1614 C C . ARG A 1 191 ? 21.346 -1.140 16.981 1.00 53.72 191 ARG A C 1
ATOM 1616 O O . ARG A 1 191 ? 20.276 -1.122 16.385 1.00 53.72 191 ARG A O 1
ATOM 1623 N N . THR A 1 192 ? 22.466 -1.610 16.429 1.00 53.84 192 THR A N 1
ATOM 1624 C CA . THR A 1 192 ? 22.453 -2.353 15.161 1.00 53.84 192 THR A CA 1
ATOM 1625 C C . THR A 1 192 ? 21.826 -3.716 15.393 1.00 53.84 192 THR A C 1
ATOM 1627 O O . THR A 1 192 ? 22.366 -4.542 16.129 1.00 53.84 192 THR A O 1
ATOM 1630 N N . ILE A 1 193 ? 20.706 -3.970 14.726 1.00 61.66 193 ILE A N 1
ATOM 1631 C CA . ILE A 1 193 ? 20.112 -5.301 14.650 1.00 61.66 193 ILE A CA 1
ATOM 1632 C C . ILE A 1 193 ? 20.651 -5.972 13.379 1.00 61.66 193 ILE A C 1
ATOM 1634 O O . ILE A 1 193 ? 20.544 -5.386 12.300 1.00 61.66 193 ILE A O 1
ATOM 1638 N N . PRO A 1 194 ? 21.235 -7.184 13.457 1.00 66.00 194 PRO A N 1
ATOM 1639 C CA . PRO A 1 194 ? 21.591 -7.941 12.263 1.00 66.00 194 PRO A CA 1
ATOM 1640 C C . PRO A 1 194 ? 20.366 -8.102 11.359 1.00 66.00 194 PRO A C 1
ATOM 1642 O O . PRO A 1 194 ? 19.303 -8.483 11.846 1.00 66.00 194 PRO A O 1
ATOM 1645 N N . SER A 1 195 ? 20.505 -7.866 10.051 1.00 65.31 195 SER A N 1
ATOM 1646 C CA . SER A 1 195 ? 19.380 -7.917 9.099 1.00 65.31 195 SER A CA 1
ATOM 1647 C C . SER A 1 195 ? 18.582 -9.226 9.171 1.00 65.31 195 SER A C 1
ATOM 1649 O O . SER A 1 195 ? 17.364 -9.212 9.024 1.00 65.31 195 SER A O 1
ATOM 1651 N N . ALA A 1 196 ? 19.248 -10.342 9.483 1.00 68.44 196 ALA A N 1
ATOM 1652 C CA . ALA A 1 196 ? 18.623 -11.650 9.670 1.00 68.44 196 ALA A CA 1
ATOM 1653 C C . ALA A 1 196 ? 17.647 -11.724 10.864 1.00 68.44 196 ALA A C 1
ATOM 1655 O O . ALA A 1 196 ? 16.726 -12.531 10.835 1.00 68.44 196 ALA A O 1
ATOM 1656 N N . LYS A 1 197 ? 17.820 -10.885 11.895 1.00 77.31 197 LYS A N 1
ATOM 1657 C CA . LYS A 1 197 ? 17.000 -10.881 13.122 1.00 77.31 197 LYS A CA 1
ATOM 1658 C C . LYS A 1 197 ? 15.896 -9.824 13.132 1.00 77.31 197 LYS A C 1
ATOM 1660 O O . LYS A 1 197 ? 15.047 -9.844 14.017 1.00 77.31 197 LYS A O 1
ATOM 1665 N N . VAL A 1 198 ? 15.888 -8.902 12.168 1.00 80.81 198 VAL A N 1
ATOM 1666 C CA . VAL A 1 198 ? 14.916 -7.794 12.116 1.00 80.81 198 VAL A CA 1
ATOM 1667 C C . VAL A 1 198 ? 13.482 -8.322 12.097 1.00 80.81 198 VAL A C 1
ATOM 1669 O O . VAL A 1 198 ? 12.679 -7.962 12.953 1.00 80.81 198 VAL A O 1
ATOM 1672 N N . PHE A 1 199 ? 13.174 -9.233 11.172 1.00 82.44 199 PHE A N 1
ATOM 1673 C CA . PHE A 1 199 ? 11.823 -9.781 11.046 1.00 82.44 199 PHE A CA 1
ATOM 1674 C C . PHE A 1 199 ? 11.416 -10.674 12.219 1.00 82.44 199 PHE A C 1
ATOM 1676 O O . PHE A 1 199 ? 10.244 -10.689 12.574 1.00 82.44 199 PHE A O 1
ATOM 1683 N N . GLU A 1 200 ? 12.368 -11.378 12.833 1.00 86.44 200 GLU A N 1
ATOM 1684 C CA . GLU A 1 200 ? 12.128 -12.173 14.042 1.00 86.44 200 GLU A CA 1
ATOM 1685 C C . GLU A 1 200 ? 11.713 -11.270 15.211 1.00 86.44 200 GLU A C 1
ATOM 1687 O O . GLU A 1 200 ? 10.743 -11.556 15.907 1.00 86.44 200 GLU A O 1
ATOM 1692 N N . ILE A 1 201 ? 12.399 -10.141 15.401 1.00 86.88 201 ILE A N 1
ATOM 1693 C CA . ILE A 1 201 ? 12.086 -9.178 16.465 1.00 86.88 201 ILE A CA 1
ATOM 1694 C C . ILE A 1 201 ? 10.723 -8.527 16.238 1.00 86.88 201 ILE A C 1
ATOM 1696 O O . ILE A 1 201 ? 9.923 -8.468 17.171 1.00 86.88 201 ILE A O 1
ATOM 1700 N N . ILE A 1 202 ? 10.443 -8.090 15.006 1.00 89.12 202 ILE A N 1
ATOM 1701 C CA . ILE A 1 202 ? 9.130 -7.548 14.631 1.00 89.12 202 ILE A CA 1
ATOM 1702 C C . ILE A 1 202 ? 8.037 -8.570 14.954 1.00 89.12 202 ILE A C 1
ATOM 1704 O O . ILE A 1 202 ? 7.038 -8.241 15.585 1.00 89.12 202 ILE A O 1
ATOM 1708 N N . GLU A 1 203 ? 8.234 -9.827 14.554 1.00 89.31 203 GLU A N 1
ATOM 1709 C CA . GLU A 1 203 ? 7.225 -10.863 14.724 1.00 89.31 203 GLU A CA 1
ATOM 1710 C C . GLU A 1 203 ? 7.038 -11.298 16.177 1.00 89.31 203 GLU A C 1
ATOM 1712 O O . GLU A 1 203 ? 5.927 -11.661 16.547 1.00 89.31 203 GLU A O 1
ATOM 1717 N N . THR A 1 204 ? 8.076 -11.274 17.007 1.00 90.19 204 THR A N 1
ATOM 1718 C CA . THR A 1 204 ? 8.005 -11.823 18.370 1.00 90.19 204 THR A CA 1
ATOM 1719 C C . THR A 1 204 ? 7.688 -10.787 19.440 1.00 90.19 204 THR A C 1
ATOM 1721 O O . THR A 1 204 ? 7.122 -11.166 20.461 1.00 90.19 204 THR A O 1
ATOM 1724 N N . LYS A 1 205 ? 8.021 -9.505 19.230 1.00 92.56 205 LYS A N 1
ATOM 1725 C CA . LYS A 1 205 ? 7.954 -8.482 20.289 1.00 92.56 205 LYS A CA 1
ATOM 1726 C C . LYS A 1 205 ? 6.946 -7.365 20.054 1.00 92.56 205 LYS A C 1
ATOM 1728 O O . LYS A 1 205 ? 6.411 -6.848 21.027 1.00 92.56 205 LYS A O 1
ATOM 1733 N N . TYR A 1 206 ? 6.678 -6.999 18.802 1.00 95.31 206 TYR A N 1
ATOM 1734 C CA . TYR A 1 206 ? 5.898 -5.798 18.495 1.00 95.31 206 TYR A CA 1
ATOM 1735 C C . TYR A 1 206 ? 4.540 -6.129 17.891 1.00 95.31 206 TYR A C 1
ATOM 1737 O O . TYR A 1 206 ? 4.405 -7.036 17.061 1.00 95.31 206 TYR A O 1
ATOM 1745 N N . LYS A 1 207 ? 3.523 -5.367 18.298 1.00 96.38 207 LYS A N 1
ATOM 1746 C CA . LYS A 1 207 ? 2.182 -5.458 17.712 1.00 96.38 207 LYS A CA 1
ATOM 1747 C C . LYS A 1 207 ? 2.10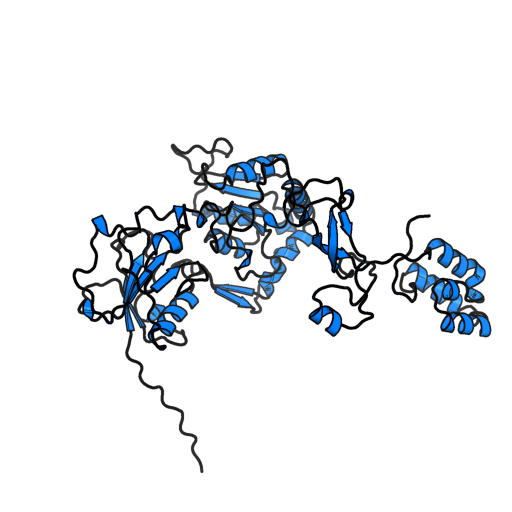4 -4.715 16.389 1.00 96.38 207 LYS A C 1
ATOM 1749 O O . LYS A 1 207 ? 1.463 -5.204 15.458 1.00 96.38 207 LYS A O 1
ATOM 1754 N N . PHE A 1 208 ? 2.825 -3.602 16.279 1.00 97.44 208 PHE A N 1
ATOM 1755 C CA . PHE A 1 208 ? 2.808 -2.755 15.094 1.00 97.44 208 PHE A CA 1
ATOM 1756 C C . PHE A 1 208 ? 4.185 -2.610 14.461 1.00 97.44 208 PHE A C 1
ATOM 1758 O O . PHE A 1 208 ? 5.196 -2.447 15.147 1.00 97.44 208 PHE A O 1
ATOM 1765 N N . TYR A 1 209 ? 4.212 -2.592 13.132 1.00 95.56 209 TYR A N 1
ATOM 1766 C CA . TYR A 1 209 ? 5.396 -2.225 12.367 1.00 95.56 209 TYR A CA 1
ATOM 1767 C C . TYR A 1 209 ? 5.101 -0.959 11.561 1.00 95.56 209 TYR A C 1
ATOM 1769 O O . TYR A 1 209 ? 4.262 -0.979 10.660 1.00 95.56 209 TYR A O 1
ATOM 1777 N N . LEU A 1 210 ? 5.779 0.144 11.894 1.00 95.00 210 LEU A N 1
ATOM 1778 C CA . LEU A 1 210 ? 5.641 1.402 11.168 1.00 95.00 210 LEU A CA 1
ATOM 1779 C C . LEU A 1 210 ? 6.364 1.305 9.820 1.00 95.00 210 LEU A C 1
ATOM 1781 O O . LEU A 1 210 ? 7.575 1.080 9.750 1.00 95.00 210 LEU A O 1
ATOM 1785 N N . LEU A 1 211 ? 5.610 1.501 8.745 1.00 93.06 211 LEU A N 1
ATOM 1786 C CA . LEU A 1 211 ? 6.053 1.440 7.359 1.00 93.06 211 LEU A CA 1
ATOM 1787 C C . LEU A 1 211 ? 5.864 2.795 6.699 1.00 93.06 211 LEU A C 1
ATOM 1789 O O . LEU A 1 211 ? 4.929 3.023 5.933 1.00 93.06 211 LEU A O 1
ATOM 1793 N N . PHE A 1 212 ? 6.722 3.730 7.079 1.00 90.75 212 PHE A N 1
ATOM 1794 C CA . PHE A 1 212 ? 6.661 5.086 6.557 1.00 90.75 212 PHE A CA 1
ATOM 1795 C C . PHE A 1 212 ? 7.705 5.184 5.460 1.00 90.75 212 PHE A C 1
ATOM 1797 O O . PHE A 1 212 ? 8.890 5.105 5.769 1.00 90.75 212 PHE A O 1
ATOM 1804 N N . ASP A 1 213 ? 7.298 5.280 4.198 1.00 85.62 213 ASP A N 1
ATOM 1805 C CA . ASP A 1 213 ? 8.224 5.206 3.064 1.00 85.62 213 ASP A CA 1
ATOM 1806 C C . ASP A 1 213 ? 9.102 6.469 2.944 1.00 85.62 213 ASP A C 1
ATOM 1808 O O . ASP A 1 213 ? 8.718 7.564 3.352 1.00 85.62 213 ASP A O 1
ATOM 1812 N N . ASP A 1 214 ? 10.311 6.325 2.384 1.00 80.00 214 ASP A N 1
ATOM 1813 C CA . ASP A 1 214 ? 11.255 7.438 2.143 1.00 80.00 214 ASP A CA 1
ATOM 1814 C C . ASP A 1 214 ? 10.707 8.483 1.147 1.00 80.00 214 ASP A C 1
ATOM 1816 O O . ASP A 1 214 ? 11.206 9.608 1.090 1.00 80.00 214 ASP A O 1
ATOM 1820 N N . CYS A 1 215 ? 9.705 8.103 0.350 1.00 81.00 215 CYS A N 1
ATOM 1821 C CA . CYS A 1 215 ? 8.940 8.996 -0.509 1.00 81.00 215 CYS A CA 1
ATOM 1822 C C . CYS A 1 215 ? 7.447 8.810 -0.254 1.00 81.00 215 CYS A C 1
ATOM 1824 O O . CYS A 1 215 ? 6.972 7.677 -0.194 1.00 81.00 215 CYS A O 1
ATOM 1826 N N . TYR A 1 216 ? 6.710 9.918 -0.207 1.00 84.31 216 TYR A N 1
ATOM 1827 C CA . TYR A 1 216 ? 5.266 9.908 -0.386 1.00 84.31 216 TYR A CA 1
ATOM 1828 C C . TYR A 1 216 ? 4.966 10.100 -1.880 1.00 84.31 216 TYR A C 1
ATOM 1830 O O . TYR A 1 216 ? 4.850 11.217 -2.373 1.00 84.31 216 TYR A O 1
ATOM 1838 N N . CYS A 1 217 ? 4.969 8.991 -2.616 1.00 82.50 217 CYS A N 1
ATOM 1839 C CA . CYS A 1 217 ? 4.937 8.974 -4.074 1.00 82.50 217 CYS A CA 1
ATOM 1840 C C . CYS A 1 217 ? 3.635 8.338 -4.573 1.00 82.50 217 CYS A C 1
ATOM 1842 O O . CYS A 1 217 ? 3.231 7.295 -4.056 1.00 82.50 217 CYS A O 1
ATOM 1844 N N . LYS A 1 218 ? 3.027 8.916 -5.620 1.00 82.94 218 LYS A N 1
ATOM 1845 C CA . LYS A 1 218 ? 1.824 8.365 -6.268 1.00 82.94 218 LYS A CA 1
ATOM 1846 C C . LYS A 1 218 ? 2.022 6.891 -6.639 1.00 82.94 218 LYS A C 1
ATOM 1848 O O . LYS A 1 218 ? 3.016 6.566 -7.287 1.00 82.94 218 LYS A O 1
ATOM 1853 N N . ASP A 1 219 ? 1.064 6.042 -6.266 1.00 85.31 219 ASP A N 1
ATOM 1854 C CA . ASP A 1 219 ? 1.006 4.592 -6.545 1.00 85.31 219 ASP A CA 1
ATOM 1855 C C . ASP A 1 219 ? 2.172 3.768 -5.959 1.00 85.31 219 ASP A C 1
ATOM 1857 O O . ASP A 1 219 ? 2.232 2.553 -6.141 1.00 85.31 219 ASP A O 1
ATOM 1861 N N . TYR A 1 220 ? 3.116 4.397 -5.255 1.00 87.12 220 TYR A N 1
ATOM 1862 C CA . TYR A 1 220 ? 4.284 3.710 -4.719 1.00 87.12 220 TYR A CA 1
ATOM 1863 C C . TYR A 1 220 ? 3.975 3.095 -3.360 1.00 87.12 220 TYR A C 1
ATOM 1865 O O . TYR A 1 220 ? 3.435 3.762 -2.486 1.00 87.12 220 TYR A O 1
ATOM 1873 N N . VAL A 1 221 ? 4.403 1.848 -3.172 1.00 88.19 221 VAL A N 1
ATOM 1874 C CA . VAL A 1 221 ? 4.447 1.175 -1.875 1.00 88.19 221 VAL A CA 1
ATOM 1875 C C . VAL A 1 221 ? 5.698 0.309 -1.825 1.00 88.19 221 VAL A C 1
ATOM 1877 O O . VAL A 1 221 ? 5.951 -0.487 -2.735 1.00 88.19 221 VAL A O 1
ATOM 1880 N N . SER A 1 222 ? 6.489 0.427 -0.758 1.00 87.44 222 SER A N 1
ATOM 1881 C CA . SER A 1 222 ? 7.737 -0.333 -0.671 1.00 87.44 222 SER A CA 1
ATOM 1882 C C . SER A 1 222 ? 7.541 -1.831 -0.427 1.00 87.44 222 SER A C 1
ATOM 1884 O O . SER A 1 222 ? 6.551 -2.309 0.135 1.00 87.44 222 SER A O 1
ATOM 1886 N N . ARG A 1 223 ? 8.593 -2.596 -0.745 1.00 85.00 223 ARG A N 1
ATOM 1887 C CA . ARG A 1 223 ? 8.730 -4.023 -0.406 1.00 85.00 223 ARG A CA 1
ATOM 1888 C C . ARG A 1 223 ? 8.496 -4.356 1.070 1.00 85.00 223 ARG A C 1
ATOM 1890 O O . ARG A 1 223 ? 8.208 -5.510 1.389 1.00 85.00 223 ARG A O 1
ATOM 1897 N N . ASN A 1 224 ? 8.664 -3.381 1.965 1.00 85.81 224 ASN A N 1
ATOM 1898 C CA . ASN A 1 224 ? 8.521 -3.595 3.400 1.00 85.81 224 ASN A CA 1
ATOM 1899 C C . ASN A 1 224 ? 7.062 -3.869 3.778 1.00 85.81 224 ASN A C 1
ATOM 1901 O O . ASN A 1 224 ? 6.839 -4.652 4.698 1.00 85.81 224 ASN A O 1
ATOM 1905 N N . LEU A 1 225 ? 6.086 -3.331 3.030 1.00 89.94 225 LEU A N 1
ATOM 1906 C CA . LEU A 1 225 ? 4.676 -3.667 3.240 1.00 89.94 225 LEU A CA 1
ATOM 1907 C C . LEU A 1 225 ? 4.418 -5.150 3.031 1.00 89.94 225 LEU A C 1
ATOM 1909 O O . LEU A 1 225 ? 3.891 -5.827 3.910 1.00 89.94 225 LEU A O 1
ATOM 1913 N N . TYR A 1 226 ? 4.854 -5.672 1.894 1.00 87.19 226 TYR A N 1
ATOM 1914 C CA . TYR A 1 226 ? 4.681 -7.077 1.549 1.00 87.19 226 TYR A CA 1
ATOM 1915 C C . TYR A 1 226 ? 5.383 -7.991 2.557 1.00 87.19 226 TYR A C 1
ATOM 1917 O O . TYR A 1 226 ? 4.804 -8.976 3.008 1.00 87.19 226 TYR A O 1
ATOM 1925 N N . ALA A 1 227 ? 6.594 -7.624 2.987 1.00 84.75 227 ALA A N 1
ATOM 1926 C CA . ALA A 1 227 ? 7.307 -8.354 4.030 1.00 84.75 227 ALA A CA 1
ATOM 1927 C C . ALA A 1 227 ? 6.562 -8.340 5.379 1.00 84.75 227 ALA A C 1
ATOM 1929 O O . ALA A 1 227 ? 6.534 -9.362 6.065 1.00 84.75 227 ALA A O 1
ATOM 1930 N N . ALA A 1 228 ? 5.936 -7.217 5.748 1.00 90.31 228 ALA A N 1
ATOM 1931 C CA . ALA A 1 228 ? 5.159 -7.087 6.978 1.00 90.31 228 ALA A CA 1
ATOM 1932 C C . ALA A 1 228 ? 3.848 -7.888 6.929 1.00 90.31 228 ALA A C 1
ATOM 1934 O O . ALA A 1 228 ? 3.518 -8.580 7.889 1.00 90.31 228 ALA A O 1
ATOM 1935 N N . LEU A 1 229 ? 3.139 -7.881 5.795 1.00 91.69 229 LEU A N 1
ATOM 1936 C CA . LEU A 1 229 ? 1.888 -8.628 5.614 1.00 91.69 229 LEU A CA 1
ATOM 1937 C C . LEU A 1 229 ? 2.070 -10.149 5.772 1.00 91.69 229 LEU A C 1
ATOM 1939 O O . LEU A 1 229 ? 1.156 -10.854 6.208 1.00 91.69 229 LEU A O 1
ATOM 1943 N N . LEU A 1 230 ? 3.268 -10.672 5.493 1.00 89.06 230 LEU A N 1
ATOM 1944 C CA . LEU A 1 230 ? 3.619 -12.077 5.731 1.00 89.06 230 LEU A CA 1
ATOM 1945 C C . LEU A 1 230 ? 3.808 -12.426 7.219 1.00 89.06 230 LEU A C 1
ATOM 1947 O O . LEU A 1 230 ? 3.999 -13.595 7.543 1.00 89.06 230 LEU A O 1
ATOM 1951 N N . ARG A 1 231 ? 3.768 -11.452 8.135 1.00 90.50 231 ARG A N 1
ATOM 1952 C CA . ARG A 1 231 ? 4.063 -11.620 9.570 1.00 90.50 231 ARG A CA 1
ATOM 1953 C C . ARG A 1 231 ? 2.839 -11.363 10.438 1.00 90.50 231 ARG A C 1
ATOM 1955 O O . ARG A 1 231 ? 1.869 -10.756 9.998 1.00 90.50 231 ARG A O 1
ATOM 1962 N N . ASN A 1 232 ? 2.863 -11.839 11.678 1.00 92.81 232 ASN A N 1
ATOM 1963 C CA . ASN A 1 232 ? 1.774 -11.633 12.645 1.00 92.81 232 ASN A CA 1
ATOM 1964 C C . ASN A 1 232 ? 1.945 -10.316 13.426 1.00 92.81 232 ASN A C 1
ATOM 1966 O O . ASN A 1 232 ? 1.949 -10.311 14.660 1.00 92.81 232 ASN A O 1
ATOM 1970 N N . THR A 1 233 ? 2.145 -9.231 12.680 1.00 94.31 233 THR A N 1
ATOM 1971 C CA . THR A 1 233 ? 2.251 -7.836 13.132 1.00 94.31 233 THR A CA 1
ATOM 1972 C C . THR A 1 233 ? 1.338 -6.992 12.245 1.00 94.31 233 THR A C 1
ATOM 1974 O O . THR A 1 233 ? 1.138 -7.349 11.080 1.00 94.31 233 THR A O 1
ATOM 1977 N N . ILE A 1 234 ? 0.772 -5.909 12.768 1.00 96.81 234 ILE A N 1
ATOM 1978 C CA . ILE A 1 234 ? -0.075 -5.008 11.985 1.00 96.81 234 ILE A CA 1
ATOM 1979 C C . ILE A 1 234 ? 0.810 -3.920 11.356 1.00 96.81 234 ILE A C 1
ATOM 1981 O O . ILE A 1 234 ? 1.450 -3.156 12.085 1.00 96.81 234 ILE A O 1
ATOM 1985 N N . PRO A 1 235 ? 0.870 -3.815 10.017 1.00 96.75 235 PRO A N 1
ATOM 1986 C CA . PRO A 1 235 ? 1.564 -2.718 9.360 1.00 96.75 235 PRO A CA 1
ATOM 1987 C C . PRO A 1 235 ? 0.796 -1.406 9.559 1.00 96.75 235 PRO A C 1
ATOM 1989 O O . PRO A 1 235 ? -0.387 -1.325 9.224 1.00 96.75 235 PRO A O 1
ATOM 1992 N N . VAL A 1 236 ? 1.474 -0.377 10.068 1.00 97.38 236 VAL A N 1
ATOM 1993 C CA . VAL A 1 236 ? 0.953 0.996 10.155 1.00 97.38 236 VAL A CA 1
ATOM 1994 C C . VAL A 1 236 ? 1.658 1.817 9.086 1.00 97.38 236 VAL A C 1
ATOM 1996 O O . VAL A 1 236 ? 2.878 1.974 9.134 1.00 97.38 236 VAL A O 1
ATOM 1999 N N . VAL A 1 237 ? 0.921 2.284 8.086 1.00 95.31 237 VAL A N 1
ATOM 2000 C CA . VAL A 1 237 ? 1.498 2.688 6.801 1.00 95.31 237 VAL A CA 1
ATOM 2001 C C . VAL A 1 237 ? 1.308 4.178 6.551 1.00 95.31 237 VAL A C 1
ATOM 2003 O O . VAL A 1 237 ? 0.230 4.721 6.779 1.00 95.31 237 VAL A O 1
ATOM 2006 N N . TYR A 1 238 ? 2.367 4.811 6.047 1.00 91.62 238 TYR A N 1
ATOM 2007 C CA . TYR A 1 238 ? 2.349 6.160 5.487 1.00 91.62 238 TYR A CA 1
ATOM 2008 C C . TYR A 1 238 ? 3.004 6.113 4.108 1.00 91.62 238 TYR A C 1
ATOM 2010 O O . TYR A 1 238 ? 4.230 5.992 4.001 1.00 91.62 238 TYR A O 1
ATOM 2018 N N . SER A 1 239 ? 2.177 6.117 3.061 1.00 87.44 239 SER A N 1
ATOM 2019 C CA . SER A 1 239 ? 2.624 5.968 1.677 1.00 87.44 239 SER A CA 1
ATOM 2020 C C . SER A 1 239 ? 1.559 6.458 0.690 1.00 87.44 239 SER A C 1
ATOM 2022 O O . SER A 1 239 ? 0.372 6.256 0.926 1.00 87.44 239 SER A O 1
ATOM 2024 N N . GLY A 1 240 ? 1.982 7.051 -0.429 1.00 81.94 240 GLY A N 1
ATOM 2025 C CA . GLY A 1 240 ? 1.097 7.679 -1.426 1.00 81.94 240 GLY A CA 1
ATOM 2026 C C . GLY A 1 240 ? 0.473 6.721 -2.447 1.00 81.94 240 GLY A C 1
ATOM 2027 O O . GLY A 1 240 ? -0.102 7.167 -3.440 1.00 81.94 240 GLY A O 1
ATOM 2028 N N . GLY A 1 241 ? 0.629 5.407 -2.256 1.00 80.69 241 GLY A N 1
ATOM 2029 C CA . GLY A 1 241 ? 0.124 4.379 -3.171 1.00 80.69 241 GLY A CA 1
ATOM 2030 C C . GLY A 1 241 ? -0.995 3.495 -2.628 1.00 80.69 241 GLY A C 1
ATOM 2031 O O . GLY A 1 241 ? -1.386 2.553 -3.312 1.00 80.69 241 GLY A O 1
ATOM 2032 N N . LEU A 1 242 ? -1.496 3.746 -1.415 1.00 81.62 242 LEU A N 1
ATOM 2033 C CA . LEU A 1 242 ? -2.442 2.837 -0.757 1.00 81.62 242 LEU A CA 1
ATOM 2034 C C . LEU A 1 242 ? -3.837 2.828 -1.386 1.00 81.62 242 LEU A C 1
ATOM 2036 O O . LEU A 1 242 ? -4.416 1.753 -1.509 1.00 81.62 242 LEU A O 1
ATOM 2040 N N . GLU A 1 243 ? -4.357 3.983 -1.808 1.00 71.56 243 GLU A N 1
ATOM 2041 C CA . GLU A 1 243 ? -5.724 4.105 -2.345 1.00 71.56 243 GLU A CA 1
ATOM 2042 C C . GLU A 1 243 ? -5.967 3.205 -3.562 1.00 71.56 243 GLU A C 1
ATOM 2044 O O . GLU A 1 243 ? -7.047 2.639 -3.723 1.00 71.56 243 GLU A O 1
ATOM 2049 N N . ASN A 1 244 ? -4.942 3.034 -4.399 1.00 69.44 244 ASN A N 1
ATOM 2050 C CA . ASN A 1 244 ? -5.052 2.281 -5.643 1.00 69.44 244 ASN A CA 1
ATOM 2051 C C . ASN A 1 244 ? -4.466 0.861 -5.551 1.00 69.44 244 ASN A C 1
ATOM 2053 O O . ASN A 1 244 ? -4.447 0.131 -6.546 1.00 69.44 244 ASN A O 1
ATOM 2057 N N . LEU A 1 245 ? -3.976 0.450 -4.375 1.00 75.75 245 LEU A N 1
ATOM 2058 C CA . LEU A 1 245 ? -3.419 -0.880 -4.164 1.00 75.75 245 LEU A CA 1
ATOM 2059 C C . LEU A 1 245 ? -4.505 -1.838 -3.673 1.00 75.75 245 LEU A C 1
ATOM 2061 O O . LEU A 1 245 ? -5.162 -1.609 -2.659 1.00 75.75 245 LEU A O 1
ATOM 2065 N N . PHE A 1 246 ? -4.648 -2.979 -4.346 1.00 77.81 246 PHE A N 1
ATOM 2066 C CA . PHE A 1 246 ? -5.498 -4.047 -3.836 1.00 77.81 246 PHE A CA 1
ATOM 2067 C C . PHE A 1 246 ? -4.877 -4.662 -2.574 1.00 77.81 246 PHE A C 1
ATOM 2069 O O . PHE A 1 246 ? -3.928 -5.444 -2.649 1.00 77.81 246 PHE A O 1
ATOM 2076 N N . LEU A 1 247 ? -5.436 -4.329 -1.411 1.00 84.81 247 LEU A N 1
ATOM 2077 C CA . LEU A 1 247 ? -5.050 -4.894 -0.123 1.00 84.81 247 LEU A CA 1
ATOM 2078 C C . LEU A 1 247 ? -6.194 -5.720 0.473 1.00 84.81 247 LEU A C 1
ATOM 2080 O O . LEU A 1 247 ? -7.361 -5.334 0.364 1.00 84.81 247 LEU A O 1
ATOM 2084 N N . PRO A 1 248 ? -5.898 -6.850 1.144 1.00 88.44 248 PRO A N 1
ATOM 2085 C CA . PRO A 1 248 ? -6.917 -7.562 1.899 1.00 88.44 248 PRO A CA 1
ATOM 2086 C C . PRO A 1 248 ? -7.571 -6.638 2.945 1.00 88.44 248 PRO A C 1
ATOM 2088 O O . PRO A 1 248 ? -6.887 -5.807 3.552 1.00 88.44 248 PRO A O 1
ATOM 2091 N N . PRO A 1 249 ? -8.883 -6.771 3.194 1.00 85.88 249 PRO A N 1
ATOM 2092 C CA . PRO A 1 249 ? -9.584 -5.904 4.133 1.00 85.88 249 PRO A CA 1
ATOM 2093 C C . PRO A 1 249 ? -9.014 -6.069 5.544 1.00 85.88 249 PRO A C 1
ATOM 2095 O O . PRO A 1 249 ? -8.717 -7.189 5.964 1.00 85.88 249 PRO A O 1
ATOM 2098 N N . LYS A 1 250 ? -8.881 -4.958 6.281 1.00 89.50 250 LYS A N 1
ATOM 2099 C CA . LYS A 1 250 ? -8.306 -4.928 7.641 1.00 89.50 250 LYS A CA 1
ATOM 2100 C C . LYS A 1 250 ? -6.905 -5.559 7.730 1.00 89.50 250 LYS A C 1
ATOM 2102 O O . LYS A 1 250 ? -6.571 -6.187 8.731 1.00 89.50 250 LYS A O 1
ATOM 2107 N N . SER A 1 251 ? -6.091 -5.432 6.679 1.00 93.06 251 SER A N 1
ATOM 2108 C CA . SER A 1 251 ? -4.711 -5.944 6.672 1.00 93.06 251 SER A CA 1
ATOM 2109 C C . SER A 1 251 ? -3.657 -4.921 7.093 1.00 93.06 251 SER A C 1
ATOM 2111 O O . SER A 1 251 ? -2.541 -5.317 7.427 1.00 93.06 251 SER A O 1
ATOM 2113 N N . ILE A 1 252 ? -4.010 -3.634 7.103 1.00 95.50 252 ILE A N 1
ATOM 2114 C CA . ILE A 1 252 ? -3.139 -2.516 7.472 1.00 95.50 252 ILE A CA 1
ATOM 2115 C C . ILE A 1 252 ? -3.901 -1.488 8.310 1.00 95.50 252 ILE A C 1
ATOM 2117 O O . ILE A 1 252 ? -5.132 -1.503 8.352 1.00 95.50 252 ILE A O 1
ATOM 2121 N N . ILE A 1 253 ? -3.160 -0.567 8.920 1.00 96.62 253 ILE A N 1
ATOM 2122 C CA . ILE A 1 253 ? -3.670 0.701 9.447 1.00 96.62 253 ILE A CA 1
ATOM 2123 C C . ILE A 1 253 ? -3.043 1.814 8.607 1.00 96.62 253 ILE A C 1
ATOM 2125 O O . ILE A 1 253 ? -1.830 2.014 8.667 1.00 96.62 253 ILE A O 1
ATOM 2129 N N . ASN A 1 254 ? -3.842 2.524 7.814 1.00 93.62 254 ASN A N 1
ATOM 2130 C CA . ASN A 1 254 ? -3.376 3.703 7.091 1.00 93.62 254 ASN A CA 1
ATOM 2131 C C . ASN A 1 254 ? -3.460 4.922 8.015 1.00 93.62 254 ASN A C 1
ATOM 2133 O O . ASN A 1 254 ? -4.504 5.167 8.617 1.00 93.62 254 ASN A O 1
ATOM 2137 N N . ILE A 1 255 ? -2.374 5.685 8.159 1.00 93.06 255 ILE A N 1
ATOM 2138 C CA . ILE A 1 255 ? -2.389 6.844 9.063 1.00 93.06 255 ILE A CA 1
ATOM 2139 C C . ILE A 1 255 ? -3.311 7.967 8.573 1.00 93.06 255 ILE A C 1
ATOM 2141 O O . ILE A 1 255 ? -3.756 8.778 9.381 1.00 93.06 255 ILE A O 1
ATOM 2145 N N . GLU A 1 256 ? -3.609 8.004 7.274 1.00 87.25 256 GLU A N 1
ATOM 2146 C CA . GLU A 1 256 ? -4.451 9.037 6.658 1.00 87.25 256 GLU A CA 1
ATOM 2147 C C . GLU A 1 256 ? -5.942 8.838 6.929 1.00 87.25 256 GLU A C 1
ATOM 2149 O O . GLU A 1 256 ? -6.722 9.777 6.787 1.00 87.25 256 GLU A O 1
ATOM 2154 N N . ASP A 1 257 ? -6.328 7.657 7.419 1.00 86.75 257 ASP A N 1
ATOM 2155 C CA . ASP A 1 257 ? -7.696 7.373 7.857 1.00 86.75 257 ASP A CA 1
ATOM 2156 C C . ASP A 1 257 ? -8.030 8.086 9.188 1.00 86.75 257 ASP A C 1
ATOM 2158 O O . ASP A 1 257 ? -9.171 8.049 9.653 1.00 86.75 257 ASP A O 1
ATOM 2162 N N . TYR A 1 258 ? -7.042 8.727 9.833 1.00 87.06 258 TYR A N 1
ATOM 2163 C CA . TYR A 1 258 ? -7.193 9.401 11.124 1.00 87.06 258 TYR A CA 1
ATOM 2164 C C . TYR A 1 258 ? -7.101 10.922 10.973 1.00 87.06 258 TYR A C 1
ATOM 2166 O O . TYR A 1 258 ? -6.143 11.425 10.387 1.00 87.06 258 TYR A O 1
ATOM 2174 N N . PRO A 1 259 ? -8.003 11.691 11.616 1.00 82.00 259 PRO A N 1
ATOM 2175 C CA . PRO A 1 259 ? -7.942 13.152 11.579 1.00 82.00 259 PRO A CA 1
ATOM 2176 C C . PRO A 1 259 ? -6.654 13.727 12.179 1.00 82.00 259 PRO A C 1
ATOM 2178 O O . PRO A 1 259 ? -6.179 14.779 11.761 1.00 82.00 259 PRO A O 1
ATOM 2181 N N . THR A 1 260 ? -6.106 13.068 13.207 1.00 89.12 260 THR A N 1
ATOM 2182 C CA . THR A 1 260 ? -4.864 13.478 13.874 1.00 89.12 260 THR A CA 1
ATOM 2183 C C . THR A 1 260 ? -4.098 12.269 14.409 1.00 89.12 260 THR A C 1
ATOM 2185 O O . THR A 1 260 ? -4.683 11.220 14.690 1.00 89.12 260 THR A O 1
ATOM 2188 N N . LEU A 1 261 ? -2.799 12.446 14.679 1.00 90.25 261 LEU A N 1
ATOM 2189 C CA . LEU A 1 261 ? -1.965 11.416 15.315 1.00 90.25 261 LEU A CA 1
ATOM 2190 C C . LEU A 1 261 ? -2.457 11.001 16.710 1.00 90.25 261 LEU A C 1
ATOM 2192 O O . LEU A 1 261 ? -2.184 9.885 17.139 1.00 90.25 261 LEU A O 1
ATOM 2196 N N . LYS A 1 262 ? -3.226 11.853 17.404 1.00 91.69 262 LYS A N 1
ATOM 2197 C CA . LYS A 1 262 ? -3.869 11.490 18.678 1.00 91.69 262 LYS A CA 1
ATOM 2198 C C . LYS A 1 262 ? -4.933 10.413 18.482 1.00 91.69 262 LYS A C 1
ATOM 2200 O O . LYS A 1 262 ? -4.965 9.464 19.255 1.00 91.69 262 LYS A O 1
ATOM 2205 N N . HIS A 1 263 ? -5.759 10.525 17.441 1.00 92.56 263 HIS A N 1
ATOM 2206 C CA . HIS A 1 263 ? -6.765 9.505 17.130 1.00 92.56 263 HIS A CA 1
ATOM 2207 C C . HIS A 1 263 ? -6.106 8.179 16.742 1.00 92.56 263 HIS A C 1
ATOM 2209 O O . HIS A 1 263 ? -6.535 7.126 17.211 1.00 92.56 263 HIS A O 1
ATOM 2215 N N . LEU A 1 264 ? -5.020 8.239 15.961 1.00 95.88 264 LEU A N 1
ATOM 2216 C CA . LEU A 1 264 ? -4.207 7.063 15.661 1.00 95.88 264 LEU A CA 1
ATOM 2217 C C . LEU A 1 264 ? -3.665 6.428 16.951 1.00 95.88 264 LEU A C 1
ATOM 2219 O O . LEU A 1 264 ? -3.874 5.242 17.176 1.00 95.88 264 LEU A O 1
ATOM 2223 N N . ALA A 1 265 ? -3.027 7.208 17.827 1.00 97.25 265 ALA A N 1
ATOM 2224 C CA . ALA A 1 265 ? -2.464 6.713 19.083 1.00 97.25 265 ALA A CA 1
ATOM 2225 C C . ALA A 1 265 ? -3.518 6.073 20.004 1.00 97.25 265 ALA A C 1
ATOM 2227 O O . ALA A 1 265 ? -3.259 5.025 20.590 1.00 97.25 265 ALA A O 1
ATOM 2228 N N . VAL A 1 266 ? -4.722 6.653 20.099 1.00 96.25 266 VAL A N 1
ATOM 2229 C CA . VAL A 1 266 ? -5.846 6.065 20.852 1.00 96.25 266 VAL A CA 1
ATOM 2230 C C . VAL A 1 266 ? -6.226 4.696 20.290 1.00 96.25 266 VAL A C 1
ATOM 2232 O O . VAL A 1 266 ? -6.407 3.747 21.051 1.00 96.25 266 VAL A O 1
ATOM 2235 N N . HIS A 1 267 ? -6.306 4.565 18.966 1.00 96.75 267 HIS A N 1
ATOM 2236 C CA . HIS A 1 267 ? -6.608 3.281 18.343 1.00 96.75 267 HIS A CA 1
ATOM 2237 C C . HIS A 1 267 ? -5.488 2.250 18.551 1.00 96.75 267 HIS A C 1
ATOM 2239 O O . HIS A 1 267 ? -5.783 1.100 18.875 1.00 96.75 267 HIS A O 1
ATOM 2245 N N . LEU A 1 268 ? -4.218 2.653 18.432 1.00 98.00 268 LEU A N 1
ATOM 2246 C CA . LEU A 1 268 ? -3.080 1.767 18.699 1.00 98.00 268 LEU A CA 1
ATOM 2247 C C . LEU A 1 268 ? -3.076 1.279 20.156 1.00 98.00 268 LEU A C 1
ATOM 2249 O O . LEU A 1 268 ? -2.934 0.080 20.381 1.00 98.00 268 LEU A O 1
ATOM 2253 N N . ASN A 1 269 ? -3.325 2.164 21.129 1.00 97.06 269 ASN A N 1
ATOM 2254 C CA . ASN A 1 269 ? -3.469 1.791 22.542 1.00 97.06 269 ASN A CA 1
ATOM 2255 C C . ASN A 1 269 ? -4.621 0.799 22.763 1.00 97.06 269 ASN A C 1
ATOM 2257 O O . ASN A 1 269 ? -4.431 -0.220 23.421 1.00 97.06 269 ASN A O 1
ATOM 2261 N N . MET A 1 270 ? -5.790 1.035 22.157 1.00 96.62 270 MET A N 1
ATOM 2262 C CA . MET A 1 270 ? -6.933 0.119 22.273 1.00 96.62 270 MET A CA 1
ATOM 2263 C C . MET A 1 270 ? -6.596 -1.293 21.772 1.00 96.62 270 MET A C 1
ATOM 2265 O O . MET A 1 270 ? -6.961 -2.282 22.405 1.00 96.62 270 MET A O 1
ATOM 2269 N N . LEU A 1 271 ? -5.872 -1.407 20.658 1.00 96.56 271 LEU A N 1
ATOM 2270 C CA . LEU A 1 271 ? -5.424 -2.693 20.116 1.00 96.56 271 LEU A CA 1
ATOM 2271 C C . LEU A 1 271 ? -4.283 -3.325 20.940 1.00 96.56 271 LEU A C 1
ATOM 2273 O O . LEU A 1 271 ? -4.158 -4.554 21.017 1.00 96.56 271 LEU A O 1
ATOM 2277 N N . ASP A 1 272 ? -3.447 -2.508 21.575 1.00 94.38 272 ASP A N 1
ATOM 2278 C CA . ASP A 1 272 ? -2.426 -2.972 22.513 1.00 94.38 272 ASP A CA 1
ATOM 2279 C C . ASP A 1 272 ? -3.039 -3.593 23.768 1.00 94.38 272 ASP A C 1
ATOM 2281 O O . ASP A 1 272 ? -2.595 -4.658 24.202 1.00 94.38 272 ASP A O 1
ATOM 2285 N N . GLU A 1 273 ? -4.107 -3.001 24.290 1.00 93.19 273 GLU A N 1
ATOM 2286 C CA . GLU A 1 273 ? -4.820 -3.494 25.468 1.00 93.19 273 GLU A CA 1
ATOM 2287 C C . GLU A 1 273 ? -5.769 -4.656 25.128 1.00 93.19 273 GLU A C 1
ATOM 2289 O O . GLU A 1 273 ? -5.910 -5.607 25.902 1.00 93.19 273 GLU A O 1
ATOM 2294 N N . ASN A 1 274 ? -6.390 -4.635 23.942 1.00 95.44 274 ASN A N 1
ATOM 2295 C CA . ASN A 1 274 ? -7.401 -5.608 23.539 1.00 95.44 274 ASN A CA 1
ATOM 2296 C C . ASN A 1 274 ? -6.887 -6.612 22.495 1.00 95.44 274 ASN A C 1
ATOM 2298 O O . ASN A 1 274 ? -6.916 -6.400 21.279 1.00 95.44 274 ASN A O 1
ATOM 2302 N N . VAL A 1 275 ? -6.473 -7.776 22.993 1.00 94.69 275 VAL A N 1
ATOM 2303 C CA . VAL A 1 275 ? -5.903 -8.867 22.186 1.00 94.69 275 VAL A CA 1
ATOM 2304 C C . VAL A 1 275 ? -6.907 -9.457 21.200 1.00 94.69 275 VAL A C 1
ATOM 2306 O O . VAL A 1 275 ? -6.508 -9.877 20.116 1.00 94.69 275 VAL A O 1
ATOM 2309 N N . ASP A 1 276 ? -8.196 -9.469 21.536 1.00 94.44 276 ASP A N 1
ATOM 2310 C CA . ASP A 1 276 ? -9.228 -10.022 20.659 1.00 94.44 276 ASP A CA 1
ATOM 2311 C C . ASP A 1 276 ? -9.455 -9.109 19.449 1.00 94.44 276 ASP A C 1
ATOM 2313 O O . ASP A 1 276 ? -9.571 -9.584 18.319 1.00 94.44 276 ASP A O 1
ATOM 2317 N N . HIS A 1 277 ? -9.432 -7.788 19.652 1.00 94.56 277 HIS A N 1
ATOM 2318 C CA . HIS A 1 277 ? -9.475 -6.825 18.550 1.00 94.56 277 HIS A CA 1
ATOM 2319 C C . HIS A 1 277 ? -8.196 -6.856 17.707 1.00 94.56 277 HIS A C 1
ATOM 2321 O O . HIS A 1 277 ? -8.281 -6.832 16.479 1.00 94.56 277 HIS A O 1
ATOM 2327 N N . TYR A 1 278 ? -7.027 -6.994 18.337 1.00 96.00 278 TYR A N 1
ATOM 2328 C CA . TYR A 1 278 ? -5.759 -7.192 17.631 1.00 96.00 278 TYR A CA 1
ATOM 2329 C C . TYR A 1 278 ? -5.774 -8.463 16.763 1.00 96.00 278 TYR A C 1
ATOM 2331 O O . TYR A 1 278 ? -5.378 -8.431 15.599 1.00 96.00 278 TYR A O 1
ATOM 2339 N N . ALA A 1 279 ? -6.301 -9.577 17.281 1.00 95.94 279 ALA A N 1
ATOM 2340 C CA . ALA A 1 279 ? -6.382 -10.846 16.561 1.00 95.94 279 ALA A CA 1
ATOM 2341 C C . ALA A 1 279 ? -7.237 -10.767 15.279 1.00 95.94 279 ALA A C 1
ATOM 2343 O O . ALA A 1 279 ? -6.904 -11.417 14.282 1.00 95.94 279 ALA A O 1
ATOM 2344 N N . LYS A 1 280 ? -8.294 -9.938 15.269 1.00 95.31 280 LYS A N 1
ATOM 2345 C CA . LYS A 1 280 ? -9.178 -9.741 14.101 1.00 95.31 280 LYS A CA 1
ATOM 2346 C C . LYS A 1 280 ? -8.430 -9.225 12.862 1.00 95.31 280 LYS A C 1
ATOM 2348 O O . LYS A 1 280 ? -8.813 -9.564 11.744 1.00 95.31 280 LYS A O 1
ATOM 2353 N N . TYR A 1 281 ? -7.325 -8.492 13.026 1.00 95.94 281 TYR A N 1
ATOM 2354 C CA . TYR A 1 281 ? -6.486 -8.023 11.908 1.00 95.94 281 TYR A CA 1
ATOM 2355 C C . TYR A 1 281 ? -5.747 -9.144 11.165 1.00 95.94 281 TYR A C 1
ATOM 2357 O O . TYR A 1 281 ? -5.147 -8.900 10.121 1.00 95.94 281 TYR A O 1
ATOM 2365 N N . PHE A 1 282 ? -5.782 -10.383 11.659 1.00 95.75 282 PHE A N 1
ATOM 2366 C CA . PHE A 1 282 ? -5.172 -11.533 10.988 1.00 95.75 282 PHE A CA 1
ATOM 2367 C C . PHE A 1 282 ? -6.197 -12.471 10.346 1.00 95.75 282 PHE A C 1
ATOM 2369 O O . PHE A 1 282 ? -5.813 -13.456 9.716 1.00 95.75 282 PHE A O 1
ATOM 2376 N N . GLU A 1 283 ? -7.496 -12.176 10.447 1.00 95.31 283 GLU A N 1
ATOM 2377 C CA . GLU A 1 283 ? -8.546 -13.017 9.860 1.00 95.31 283 GLU A CA 1
ATOM 2378 C C . GLU A 1 283 ? -8.452 -13.105 8.338 1.00 95.31 283 GLU A C 1
ATOM 2380 O O . GLU A 1 283 ? -8.673 -14.179 7.772 1.00 95.31 283 GLU A O 1
ATOM 2385 N N . TRP A 1 284 ? -8.060 -12.014 7.671 1.00 94.50 284 TRP A N 1
ATOM 2386 C CA . TRP A 1 284 ? -7.905 -11.986 6.216 1.00 94.50 284 TRP A CA 1
ATOM 2387 C C . TRP A 1 284 ? -6.939 -13.075 5.724 1.00 94.50 284 TRP A C 1
ATOM 2389 O O . TRP A 1 284 ? -7.166 -13.673 4.674 1.00 94.50 284 TRP A O 1
ATOM 2399 N N . LYS A 1 285 ? -5.924 -13.446 6.513 1.00 94.88 285 LYS A N 1
ATOM 2400 C CA . LYS A 1 285 ? -4.945 -14.479 6.143 1.00 94.88 285 LYS A CA 1
ATOM 2401 C C . LYS A 1 285 ? -5.550 -15.869 5.954 1.00 94.88 285 LYS A C 1
ATOM 2403 O O . LYS A 1 285 ? -4.939 -16.702 5.291 1.00 94.88 285 LYS A O 1
ATOM 2408 N N . LYS A 1 286 ? -6.752 -16.132 6.482 1.00 94.69 286 LYS A N 1
ATOM 2409 C CA . LYS A 1 286 ? -7.488 -17.390 6.254 1.00 94.69 286 LYS A CA 1
ATOM 2410 C C . LYS A 1 286 ? -7.979 -17.532 4.811 1.00 94.69 286 LYS A C 1
ATOM 2412 O O . LYS A 1 286 ? -8.159 -18.648 4.339 1.00 94.69 286 LYS A O 1
ATOM 2417 N N . ASN A 1 287 ? -8.195 -16.413 4.118 1.00 94.19 287 ASN A N 1
ATOM 2418 C CA . ASN A 1 287 ? -8.875 -16.370 2.819 1.00 94.19 287 ASN A CA 1
ATOM 2419 C C . ASN A 1 287 ? -8.066 -15.675 1.719 1.00 94.19 287 ASN A C 1
ATOM 2421 O O . ASN A 1 287 ? -8.573 -15.491 0.612 1.00 94.19 287 ASN A O 1
ATOM 2425 N N . PHE A 1 288 ? -6.830 -15.283 2.011 1.00 92.50 288 PHE A N 1
ATOM 2426 C CA . PHE A 1 288 ? -5.959 -14.583 1.080 1.00 92.50 288 PHE A CA 1
ATOM 2427 C C . PHE A 1 288 ? -4.544 -15.152 1.142 1.00 92.50 288 PHE A C 1
ATOM 2429 O O . PHE A 1 288 ? -4.013 -15.429 2.217 1.00 92.50 288 PHE A O 1
ATOM 2436 N N . VAL A 1 289 ? -3.929 -15.284 -0.029 1.00 90.44 289 VAL A N 1
ATOM 2437 C CA . VAL A 1 289 ? -2.531 -15.679 -0.201 1.00 90.44 289 VAL A CA 1
ATOM 2438 C C . VAL A 1 289 ? -1.782 -14.522 -0.844 1.00 90.44 289 VAL A C 1
ATOM 2440 O O . VAL A 1 289 ? -2.247 -13.959 -1.838 1.00 90.44 289 VAL A O 1
ATOM 2443 N N . ILE A 1 290 ? -0.623 -14.202 -0.272 1.00 88.56 290 ILE A N 1
ATOM 2444 C CA . ILE A 1 290 ? 0.352 -13.272 -0.837 1.00 88.56 290 ILE A CA 1
ATOM 2445 C C . ILE A 1 290 ? 1.493 -14.114 -1.400 1.00 88.56 290 ILE A C 1
ATOM 2447 O O . ILE A 1 290 ? 2.200 -14.778 -0.639 1.00 88.56 290 ILE A O 1
ATOM 2451 N N . ASP A 1 291 ? 1.657 -14.105 -2.720 1.00 85.12 291 ASP A N 1
ATOM 2452 C CA . ASP A 1 291 ? 2.794 -14.736 -3.389 1.00 85.12 291 ASP A CA 1
ATOM 2453 C C . ASP A 1 291 ? 3.927 -13.711 -3.506 1.00 85.12 291 ASP A C 1
ATOM 2455 O O . ASP A 1 291 ? 3.953 -12.870 -4.406 1.00 85.12 291 ASP A O 1
ATOM 2459 N N . TYR A 1 292 ? 4.825 -13.739 -2.520 1.00 79.69 292 TYR A N 1
ATOM 2460 C CA . TYR A 1 292 ? 5.993 -12.868 -2.442 1.00 79.69 292 TYR A CA 1
ATOM 2461 C C . TYR A 1 292 ? 7.258 -13.659 -2.778 1.00 79.69 292 TYR A C 1
ATOM 2463 O O . TYR A 1 292 ? 7.706 -14.514 -2.007 1.00 79.69 292 TYR A O 1
ATOM 2471 N N . GLN A 1 293 ? 7.873 -13.349 -3.919 1.00 68.38 293 GLN A N 1
ATOM 2472 C CA . GLN A 1 293 ? 9.087 -14.030 -4.361 1.00 68.38 293 GLN A CA 1
ATOM 2473 C C . GLN A 1 293 ? 10.334 -13.382 -3.748 1.00 68.38 293 GLN A C 1
ATOM 2475 O O . GLN A 1 293 ? 10.852 -12.377 -4.235 1.00 68.38 293 GLN A O 1
ATOM 2480 N N . HIS A 1 294 ? 10.864 -14.000 -2.689 1.00 61.12 294 HIS A N 1
ATOM 2481 C CA . HIS A 1 294 ? 12.057 -13.520 -1.977 1.00 61.12 294 HIS A CA 1
ATOM 2482 C C . HIS A 1 294 ? 13.333 -13.428 -2.834 1.00 61.12 294 HIS A C 1
ATOM 2484 O O . HIS A 1 294 ? 14.258 -12.725 -2.438 1.00 61.12 294 HIS A O 1
ATOM 2490 N N . ASN A 1 295 ? 13.404 -14.129 -3.969 1.00 59.12 295 ASN A N 1
ATOM 2491 C CA . ASN A 1 295 ? 14.612 -14.180 -4.800 1.00 59.12 295 ASN A CA 1
ATOM 2492 C C . ASN A 1 295 ? 14.608 -13.150 -5.940 1.00 59.12 295 ASN A C 1
ATOM 2494 O O . ASN A 1 295 ? 15.672 -12.699 -6.349 1.00 59.12 295 ASN A O 1
ATOM 2498 N N . THR A 1 296 ? 13.433 -12.775 -6.441 1.00 61.28 296 THR A N 1
ATOM 2499 C CA . THR A 1 296 ? 13.265 -11.946 -7.648 1.00 61.28 296 THR A CA 1
ATOM 2500 C C . THR A 1 296 ? 12.632 -10.592 -7.335 1.00 61.28 296 THR A C 1
ATOM 2502 O O . THR A 1 296 ? 12.783 -9.660 -8.107 1.00 61.28 296 THR A O 1
ATOM 2505 N N . PHE A 1 297 ? 11.947 -10.431 -6.196 1.00 70.69 297 PHE A N 1
ATOM 2506 C CA . PHE A 1 297 ? 11.274 -9.190 -5.769 1.00 70.69 297 PHE A CA 1
ATOM 2507 C C . PHE A 1 297 ? 10.280 -8.576 -6.771 1.00 70.69 297 PHE A C 1
ATOM 2509 O O . PHE A 1 297 ? 9.709 -7.538 -6.467 1.00 70.69 297 PHE A O 1
ATOM 2516 N N . ILE A 1 298 ? 10.048 -9.198 -7.925 1.00 80.50 298 ILE A N 1
ATOM 2517 C CA . ILE A 1 298 ? 9.049 -8.822 -8.919 1.00 80.50 298 ILE A CA 1
ATOM 2518 C C . ILE A 1 298 ? 8.064 -9.982 -9.006 1.00 80.50 298 ILE A C 1
ATOM 2520 O O . ILE A 1 298 ? 8.463 -11.146 -9.112 1.00 80.50 298 ILE A O 1
ATOM 2524 N N . SER A 1 299 ? 6.779 -9.657 -8.939 1.00 83.44 299 SER A N 1
ATOM 2525 C CA . SER A 1 299 ? 5.696 -10.627 -8.994 1.00 83.44 299 SER A CA 1
ATOM 2526 C C . SER A 1 299 ? 5.664 -11.369 -10.330 1.00 83.44 299 SER A C 1
ATOM 2528 O O . SER A 1 299 ? 6.100 -10.868 -11.370 1.00 83.44 299 SER A O 1
ATOM 2530 N N . ARG A 1 300 ? 5.132 -12.591 -10.328 1.00 85.50 300 ARG A N 1
ATOM 2531 C CA . ARG A 1 300 ? 5.063 -13.394 -11.552 1.00 85.50 300 ARG A CA 1
ATOM 2532 C C . ARG A 1 300 ? 4.073 -12.799 -12.547 1.00 85.50 300 ARG A C 1
ATOM 2534 O O . ARG A 1 300 ? 4.340 -12.832 -13.749 1.00 85.50 300 ARG A O 1
ATOM 2541 N N . SER A 1 301 ? 2.965 -12.237 -12.061 1.00 87.75 301 SER A N 1
ATOM 2542 C CA . SER A 1 301 ? 1.974 -11.571 -12.914 1.00 87.75 301 SER A CA 1
ATOM 2543 C C . SER A 1 301 ? 2.595 -10.479 -13.790 1.00 87.75 301 SER A C 1
ATOM 2545 O O . SER A 1 301 ? 2.259 -10.396 -14.970 1.00 87.75 301 SER A O 1
ATOM 2547 N N . SER A 1 302 ? 3.576 -9.740 -13.261 1.00 89.38 302 SER A N 1
ATOM 2548 C CA . SER A 1 302 ? 4.335 -8.712 -13.980 1.00 89.38 302 SER A CA 1
ATOM 2549 C C . SER A 1 302 ? 5.004 -9.259 -15.251 1.00 89.38 302 SER A C 1
ATOM 2551 O O . SER A 1 302 ? 4.899 -8.682 -16.334 1.00 89.38 302 SER A O 1
ATOM 2553 N N . PHE A 1 303 ? 5.673 -10.414 -15.148 1.00 89.38 303 PHE A N 1
ATOM 2554 C CA . PHE A 1 303 ? 6.326 -11.067 -16.290 1.00 89.38 303 PHE A CA 1
ATOM 2555 C C . PHE A 1 303 ? 5.312 -11.672 -17.263 1.00 89.38 303 PHE A C 1
ATOM 2557 O O . PHE A 1 303 ? 5.504 -11.604 -18.479 1.00 89.38 303 PHE A O 1
ATOM 2564 N N . CYS A 1 304 ? 4.210 -12.221 -16.750 1.00 91.44 304 CYS A N 1
ATOM 2565 C CA . CYS A 1 304 ? 3.126 -12.710 -17.596 1.00 91.44 304 CYS A CA 1
ATOM 2566 C C . CYS A 1 304 ? 2.488 -11.578 -18.411 1.00 91.44 304 CYS A C 1
ATOM 2568 O O . CYS A 1 304 ? 2.228 -11.761 -19.600 1.00 91.44 304 CYS A O 1
ATOM 2570 N N . GLN A 1 305 ? 2.283 -10.404 -17.805 1.00 93.25 305 GLN A N 1
ATOM 2571 C CA . GLN A 1 305 ? 1.780 -9.212 -18.488 1.00 93.25 305 GLN A CA 1
ATOM 2572 C C . GLN A 1 305 ? 2.743 -8.761 -19.589 1.00 93.25 305 GLN A C 1
ATOM 2574 O O . GLN A 1 305 ? 2.306 -8.493 -20.707 1.00 93.25 305 GLN A O 1
ATOM 2579 N N . LEU A 1 306 ? 4.049 -8.742 -19.302 1.00 93.12 306 LEU A N 1
ATOM 2580 C CA . LEU A 1 306 ? 5.077 -8.418 -20.290 1.00 93.12 306 LEU A CA 1
ATOM 2581 C C . LEU A 1 306 ? 5.009 -9.352 -21.504 1.00 93.12 306 LEU A C 1
ATOM 2583 O O . LEU A 1 306 ? 4.934 -8.881 -22.638 1.00 93.12 306 LEU A O 1
ATOM 2587 N N . CYS A 1 307 ? 5.001 -10.671 -21.282 1.00 94.19 307 CYS A N 1
ATOM 2588 C CA . CYS A 1 307 ? 4.972 -11.623 -22.391 1.00 94.19 307 CYS A CA 1
ATOM 2589 C C . CYS A 1 307 ? 3.658 -11.570 -23.175 1.00 94.19 307 CYS A C 1
ATOM 2591 O O . CYS A 1 307 ? 3.671 -11.639 -24.404 1.00 94.19 307 CYS A O 1
ATOM 2593 N N . LYS A 1 308 ? 2.530 -11.386 -22.482 1.00 93.94 308 LYS A N 1
ATOM 2594 C CA . LYS A 1 308 ? 1.220 -11.186 -23.107 1.00 93.94 308 LYS A CA 1
ATOM 2595 C C . LYS A 1 308 ? 1.215 -9.973 -24.035 1.00 93.94 308 LYS A C 1
ATOM 2597 O O . LYS A 1 308 ? 0.854 -10.111 -25.200 1.00 93.94 308 LYS A O 1
ATOM 2602 N N . LYS A 1 309 ? 1.711 -8.824 -23.562 1.00 92.31 309 LYS A N 1
ATOM 2603 C CA . LYS A 1 309 ? 1.750 -7.576 -24.340 1.00 92.31 309 LYS A CA 1
ATOM 2604 C C . LYS A 1 309 ? 2.549 -7.714 -25.643 1.00 92.31 309 LYS A C 1
ATOM 2606 O O . LYS A 1 309 ? 2.172 -7.122 -26.645 1.00 92.31 309 LYS A O 1
ATOM 2611 N N . PHE A 1 310 ? 3.612 -8.524 -25.672 1.00 91.69 310 PHE A N 1
ATOM 2612 C CA . PHE A 1 310 ? 4.375 -8.786 -26.906 1.00 91.69 310 PHE A CA 1
ATOM 2613 C C . PHE A 1 310 ? 3.659 -9.655 -27.943 1.00 91.69 310 PHE A C 1
ATOM 2615 O O . PHE A 1 310 ? 4.077 -9.694 -29.103 1.00 91.69 310 PHE A O 1
ATOM 2622 N N . HIS A 1 311 ? 2.633 -10.391 -27.530 1.00 91.44 311 HIS A N 1
ATOM 2623 C CA . HIS A 1 311 ? 1.891 -11.309 -28.389 1.00 91.44 311 HIS A CA 1
ATOM 2624 C C . HIS A 1 311 ? 0.501 -10.805 -28.770 1.00 91.44 311 HIS A C 1
ATOM 2626 O O . HIS A 1 311 ? -0.186 -11.442 -29.574 1.00 91.44 311 HIS A O 1
ATOM 2632 N N . GLU A 1 312 ? 0.103 -9.672 -28.211 1.00 87.56 312 GLU A N 1
ATOM 2633 C CA . GLU A 1 312 ? -1.060 -8.900 -28.615 1.00 87.56 312 GLU A CA 1
ATOM 2634 C C . GLU A 1 312 ? -0.640 -7.808 -29.616 1.00 87.56 312 GLU A C 1
ATOM 2636 O O . GLU A 1 312 ? 0.554 -7.521 -29.753 1.00 87.56 312 GLU A O 1
ATOM 2641 N N . PRO A 1 313 ? -1.587 -7.218 -30.371 1.00 80.69 313 PRO A N 1
ATOM 2642 C CA . PRO A 1 313 ? -1.278 -6.116 -31.274 1.00 80.69 313 PRO A CA 1
ATOM 2643 C C . PRO A 1 313 ? -0.520 -5.006 -30.541 1.00 80.69 313 PRO A C 1
ATOM 2645 O O . PRO A 1 313 ? -1.018 -4.428 -29.575 1.00 80.69 313 PRO A O 1
ATOM 2648 N N . ILE A 1 314 ? 0.701 -4.726 -31.002 1.00 74.81 314 ILE A N 1
ATOM 2649 C CA . ILE A 1 314 ? 1.562 -3.711 -30.400 1.00 74.81 314 ILE A CA 1
ATOM 2650 C C . ILE A 1 314 ? 0.915 -2.350 -30.634 1.00 74.81 314 ILE A C 1
ATOM 2652 O O . ILE A 1 314 ? 0.851 -1.865 -31.763 1.00 74.81 314 ILE A O 1
ATOM 2656 N N . GLN A 1 315 ? 0.447 -1.727 -29.557 1.00 67.50 315 GLN A N 1
ATOM 2657 C CA . GLN A 1 315 ? 0.099 -0.317 -29.577 1.00 67.50 315 GLN A CA 1
ATOM 2658 C C . GLN A 1 315 ? 1.398 0.489 -29.572 1.00 67.50 315 GLN A C 1
ATOM 2660 O O . GLN A 1 315 ? 2.232 0.337 -28.675 1.00 67.50 315 GLN A O 1
ATOM 2665 N N . GLU A 1 316 ? 1.589 1.325 -30.591 1.00 66.12 316 GLU A N 1
ATOM 2666 C CA . GLU A 1 316 ? 2.723 2.241 -30.628 1.00 66.12 316 GLU A CA 1
ATOM 2667 C C . GLU A 1 316 ? 2.552 3.294 -29.527 1.00 66.12 316 GLU A C 1
ATOM 2669 O O . GLU A 1 316 ? 1.714 4.190 -29.616 1.00 66.12 316 GLU A O 1
ATOM 2674 N N . SER A 1 317 ? 3.352 3.174 -28.469 1.00 66.50 317 SER A N 1
ATOM 2675 C CA . SER A 1 317 ? 3.552 4.210 -27.461 1.00 66.50 317 SER A CA 1
ATOM 2676 C C . SER A 1 317 ? 5.020 4.640 -27.477 1.00 66.50 317 SER A C 1
ATOM 2678 O O . SER A 1 317 ? 5.938 3.830 -27.634 1.00 66.50 317 SER A O 1
ATOM 2680 N N . ILE A 1 318 ? 5.244 5.954 -27.408 1.00 74.31 318 ILE A N 1
ATOM 2681 C CA . ILE A 1 318 ? 6.565 6.568 -27.256 1.00 74.31 318 ILE A CA 1
ATOM 2682 C C . ILE A 1 318 ? 6.440 7.623 -26.166 1.00 74.31 318 ILE A C 1
ATOM 2684 O O . ILE A 1 318 ? 5.647 8.560 -26.277 1.00 74.31 318 ILE A O 1
ATOM 2688 N N . TYR A 1 319 ? 7.258 7.502 -25.124 1.00 74.62 319 TYR A N 1
ATOM 2689 C CA . TYR A 1 319 ? 7.273 8.477 -24.038 1.00 74.62 319 TYR A CA 1
ATOM 2690 C C . TYR A 1 319 ? 8.146 9.671 -24.423 1.00 74.62 319 TYR A C 1
ATOM 2692 O O . TYR A 1 319 ? 9.373 9.651 -24.282 1.00 74.62 319 TYR A O 1
ATOM 2700 N N . PHE A 1 320 ? 7.499 10.732 -24.908 1.00 72.12 320 PHE A N 1
ATOM 2701 C CA . PHE A 1 320 ? 8.174 11.973 -25.294 1.00 72.12 320 PHE A CA 1
ATOM 2702 C C . PHE A 1 320 ? 8.836 12.669 -24.095 1.00 72.12 320 PHE A C 1
ATOM 2704 O O . PHE A 1 320 ? 9.961 13.151 -24.205 1.00 72.12 320 PHE A O 1
ATOM 2711 N N . ASP A 1 321 ? 8.178 12.673 -22.932 1.00 82.25 321 ASP A N 1
ATOM 2712 C CA . ASP A 1 321 ? 8.683 13.304 -21.710 1.00 82.25 321 ASP A CA 1
ATOM 2713 C C . ASP A 1 321 ? 8.638 12.356 -20.508 1.00 82.25 321 ASP A C 1
ATOM 2715 O O . ASP A 1 321 ? 7.851 12.506 -19.571 1.00 82.25 321 ASP A O 1
ATOM 2719 N N . LEU A 1 322 ? 9.516 11.351 -20.546 1.00 84.81 322 LEU A N 1
ATOM 2720 C CA . LEU A 1 322 ? 9.649 10.392 -19.453 1.00 84.81 322 LEU A CA 1
ATOM 2721 C C . LEU A 1 322 ? 10.042 11.070 -18.130 1.00 84.81 322 LEU A C 1
ATOM 2723 O O . LEU A 1 322 ? 9.645 10.594 -17.074 1.00 84.81 322 LEU A O 1
ATOM 2727 N N . TYR A 1 323 ? 10.808 12.168 -18.168 1.00 85.12 323 TYR A N 1
ATOM 2728 C CA . TYR A 1 323 ? 11.225 12.872 -16.953 1.00 85.12 323 TYR A CA 1
ATOM 2729 C C . TYR A 1 323 ? 10.016 13.440 -16.207 1.00 85.12 323 TYR A C 1
ATOM 2731 O O . TYR A 1 323 ? 9.833 13.115 -15.037 1.00 85.12 323 TYR A O 1
ATOM 2739 N N . ASN A 1 324 ? 9.185 14.239 -16.884 1.00 83.75 324 ASN A N 1
ATOM 2740 C CA . ASN A 1 324 ? 8.009 14.847 -16.259 1.00 83.75 324 ASN A CA 1
ATOM 2741 C C . ASN A 1 324 ? 6.940 13.810 -15.928 1.00 83.75 324 ASN A C 1
ATOM 2743 O O . ASN A 1 324 ? 6.248 13.959 -14.927 1.00 83.75 324 ASN A O 1
ATOM 2747 N N . TRP A 1 325 ? 6.817 12.746 -16.729 1.00 85.12 325 TRP A N 1
ATOM 2748 C CA . TRP A 1 325 ? 5.979 11.621 -16.339 1.00 85.12 325 TRP A CA 1
ATOM 2749 C C . TRP A 1 325 ? 6.489 11.025 -15.025 1.00 85.12 325 TRP A C 1
ATOM 2751 O O . TRP A 1 325 ? 5.724 10.987 -14.077 1.00 85.12 325 TRP A O 1
ATOM 2761 N N . TRP A 1 326 ? 7.771 10.652 -14.922 1.00 86.12 326 TRP A N 1
ATOM 2762 C CA . TRP A 1 326 ? 8.337 9.932 -13.772 1.00 86.12 326 TRP A CA 1
ATOM 2763 C C . TRP A 1 326 ? 8.426 10.755 -12.479 1.00 86.12 326 TRP A C 1
ATOM 2765 O O . TRP A 1 326 ? 8.106 10.240 -11.410 1.00 86.12 326 TRP A O 1
ATOM 2775 N N . TRP A 1 327 ? 8.845 12.018 -12.569 1.00 78.50 327 TRP A N 1
ATOM 2776 C CA . TRP A 1 327 ? 9.033 12.907 -11.415 1.00 78.50 327 TRP A CA 1
ATOM 2777 C C . TRP A 1 327 ? 7.834 13.823 -11.136 1.00 78.50 327 TRP A C 1
ATOM 2779 O O . TRP A 1 327 ? 7.741 14.373 -10.043 1.00 78.50 327 TRP A O 1
ATOM 2789 N N . GLY A 1 328 ? 6.911 13.982 -12.085 1.00 74.56 328 GLY A N 1
ATOM 2790 C CA . GLY A 1 328 ? 5.892 15.031 -12.051 1.00 74.56 328 GLY A CA 1
ATOM 2791 C C . GLY A 1 328 ? 6.408 16.337 -12.647 1.00 74.56 328 GLY A C 1
ATOM 2792 O O . GLY A 1 328 ? 7.616 16.523 -12.827 1.00 74.56 328 GLY A O 1
ATOM 2793 N N . LYS A 1 329 ? 5.493 17.263 -12.952 1.00 64.06 329 LYS A N 1
ATOM 2794 C CA . LYS A 1 329 ? 5.881 18.651 -13.244 1.00 64.06 329 LYS A CA 1
ATOM 2795 C C . LYS A 1 329 ? 6.467 19.247 -11.965 1.00 64.06 329 LYS A C 1
ATOM 2797 O O . LYS A 1 329 ? 5.897 19.050 -10.902 1.00 64.06 329 LYS A O 1
ATOM 2802 N N . ASP A 1 330 ? 7.633 19.878 -12.063 1.00 59.59 330 ASP A N 1
ATOM 2803 C CA . ASP A 1 330 ? 8.343 20.477 -10.920 1.00 59.59 330 ASP A CA 1
ATOM 2804 C C . ASP A 1 330 ? 8.611 19.517 -9.744 1.00 59.59 330 ASP A C 1
ATOM 2806 O O . ASP A 1 330 ? 8.763 19.936 -8.606 1.00 59.59 330 ASP A O 1
ATOM 2810 N N . ASN A 1 331 ? 8.745 18.215 -10.030 1.00 60.47 331 ASN A N 1
ATOM 2811 C CA . ASN A 1 331 ? 8.902 17.143 -9.039 1.00 60.47 331 ASN A CA 1
ATOM 2812 C C . ASN A 1 331 ? 7.666 16.896 -8.143 1.00 60.47 331 ASN A C 1
ATOM 2814 O O . ASN A 1 331 ? 7.797 16.297 -7.074 1.00 60.47 331 ASN A O 1
ATOM 2818 N N . SER A 1 332 ? 6.463 17.267 -8.597 1.00 56.38 332 SER A N 1
ATOM 2819 C CA . SER A 1 332 ? 5.195 17.095 -7.866 1.00 56.38 332 SER A CA 1
ATOM 2820 C C . SER A 1 332 ? 4.821 15.652 -7.495 1.00 56.38 332 SER A C 1
ATOM 2822 O O . SER A 1 332 ? 3.881 15.431 -6.744 1.00 56.38 332 SER A O 1
ATOM 2824 N N . ILE A 1 333 ? 5.533 14.631 -7.987 1.00 57.09 333 ILE A N 1
ATOM 2825 C CA . ILE A 1 333 ? 5.334 13.239 -7.535 1.00 57.09 333 ILE A CA 1
ATOM 2826 C C . ILE A 1 333 ? 6.113 12.949 -6.247 1.00 57.09 333 ILE A C 1
ATOM 2828 O O . ILE A 1 333 ? 5.749 12.035 -5.514 1.00 57.09 333 ILE A O 1
ATOM 2832 N N . LEU A 1 334 ? 7.166 13.719 -5.951 1.00 52.84 334 LEU A N 1
ATOM 2833 C CA . LEU A 1 334 ? 7.825 13.729 -4.637 1.00 52.84 334 LEU A CA 1
ATOM 2834 C C . LEU A 1 334 ? 7.089 14.624 -3.640 1.00 52.84 334 LEU A C 1
ATOM 2836 O O . LEU A 1 334 ? 7.166 14.410 -2.433 1.00 52.84 334 LEU A O 1
ATOM 2840 N N . GLU A 1 335 ? 6.417 15.634 -4.178 1.00 43.47 335 GLU A N 1
ATOM 2841 C CA . GLU A 1 335 ? 5.559 16.570 -3.479 1.00 43.47 335 GLU A CA 1
ATOM 2842 C C . GLU A 1 335 ? 4.114 16.301 -3.897 1.00 43.47 335 GLU A C 1
ATOM 2844 O O . GLU A 1 335 ? 3.457 17.170 -4.467 1.00 43.47 335 GLU A O 1
ATOM 2849 N N . VAL A 1 336 ? 3.543 15.143 -3.528 1.00 41.53 336 VAL A N 1
ATOM 2850 C CA . VAL A 1 336 ? 2.071 15.070 -3.380 1.00 41.53 336 VAL A CA 1
ATOM 2851 C C . VAL A 1 336 ? 1.663 15.848 -2.116 1.00 41.53 336 VAL A C 1
ATOM 2853 O O . VAL A 1 336 ? 0.969 15.386 -1.223 1.00 41.53 336 VAL A O 1
ATOM 2856 N N . SER A 1 337 ? 2.157 17.074 -2.041 1.00 37.53 337 SER A N 1
ATOM 2857 C CA . SER A 1 337 ? 1.502 18.237 -1.510 1.00 37.53 337 SER A CA 1
ATOM 2858 C C . SER A 1 337 ? 1.676 19.287 -2.601 1.00 37.53 337 SER A C 1
ATOM 2860 O O . SER A 1 337 ? 2.731 19.900 -2.713 1.00 37.53 337 SER A O 1
ATOM 2862 N N . ALA A 1 338 ? 0.604 19.478 -3.357 1.00 36.34 338 ALA A N 1
ATOM 2863 C CA . ALA A 1 338 ? 0.271 20.687 -4.084 1.00 36.34 338 ALA A CA 1
ATOM 2864 C C . ALA A 1 338 ? 0.331 20.688 -5.632 1.00 36.34 338 ALA A C 1
ATOM 2866 O O . ALA A 1 338 ? 1.375 20.901 -6.224 1.00 36.34 338 ALA A O 1
ATOM 2867 N N . GLU A 1 339 ? -0.873 20.596 -6.233 1.00 34.53 339 GLU A N 1
ATOM 2868 C CA . GLU A 1 339 ? -1.391 21.165 -7.507 1.00 34.53 339 GLU A CA 1
ATOM 2869 C C . GLU A 1 339 ? -1.989 20.075 -8.420 1.00 34.53 339 GLU A C 1
ATOM 2871 O O . GLU A 1 339 ? -1.284 19.243 -8.975 1.00 34.53 339 GLU A O 1
ATOM 2876 N N . ASN A 1 340 ? -3.316 19.974 -8.604 1.00 36.03 340 ASN A N 1
ATOM 2877 C CA . ASN A 1 340 ? -4.170 21.038 -9.144 1.00 36.03 340 ASN A CA 1
ATOM 2878 C C . ASN A 1 340 ? -5.677 20.863 -8.820 1.00 36.03 340 ASN A C 1
ATOM 2880 O O . ASN A 1 340 ? -6.540 20.774 -9.688 1.00 36.03 340 ASN A O 1
ATOM 2884 N N . THR A 1 341 ? -6.002 20.861 -7.540 1.00 40.28 341 THR A N 1
ATOM 2885 C CA . THR A 1 341 ? -7.174 21.574 -7.011 1.00 40.28 341 THR A CA 1
ATOM 2886 C C . THR A 1 341 ? -6.589 22.437 -5.922 1.00 40.28 341 THR A C 1
ATOM 2888 O O . THR A 1 341 ? -5.733 21.904 -5.223 1.00 40.28 341 THR A O 1
ATOM 2891 N N . THR A 1 342 ? -6.970 23.712 -5.806 1.00 48.97 342 THR A N 1
ATOM 2892 C CA . THR A 1 342 ? -6.680 24.580 -4.648 1.00 48.97 342 THR A CA 1
ATOM 2893 C C . THR A 1 342 ? -6.105 23.762 -3.484 1.00 48.97 342 THR A C 1
ATOM 2895 O O . THR A 1 342 ? -6.840 22.992 -2.852 1.00 48.97 342 THR A O 1
ATOM 2898 N N . ASN A 1 343 ? -4.787 23.832 -3.260 1.00 61.59 343 ASN A N 1
ATOM 2899 C CA . ASN A 1 343 ? -4.143 22.918 -2.321 1.00 61.59 343 ASN A CA 1
ATOM 2900 C C . ASN A 1 343 ? -4.305 23.363 -0.885 1.00 61.59 343 ASN A C 1
ATOM 2902 O O . ASN A 1 343 ? -3.853 24.437 -0.483 1.00 61.59 343 ASN A O 1
AT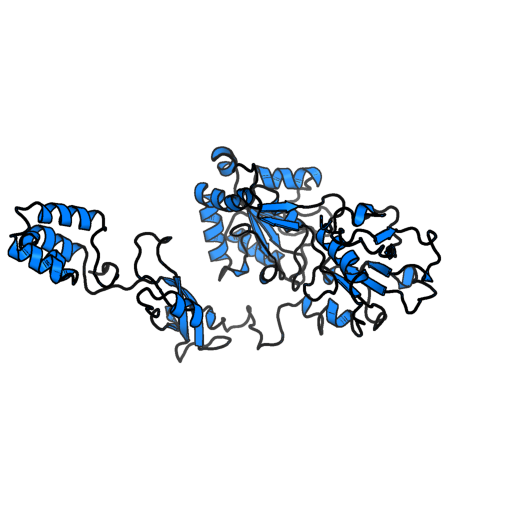OM 2906 N N . PHE A 1 344 ? -4.927 22.485 -0.113 1.00 65.19 344 PHE A N 1
ATOM 2907 C CA . PHE A 1 344 ? -5.004 22.606 1.325 1.00 65.19 344 PHE A CA 1
ATOM 2908 C C . PHE A 1 344 ? -3.593 22.659 1.906 1.00 65.19 344 PHE A C 1
ATOM 2910 O O . PHE A 1 344 ? -2.834 21.706 1.750 1.00 65.19 344 PHE A O 1
ATOM 2917 N N . ASN A 1 345 ? -3.246 23.761 2.571 1.00 72.06 345 ASN A N 1
ATOM 2918 C CA . ASN A 1 345 ? -2.014 23.860 3.342 1.00 72.06 345 ASN A CA 1
ATOM 2919 C C . ASN A 1 345 ? -2.285 23.329 4.762 1.00 72.06 345 ASN A C 1
ATOM 2921 O O . ASN A 1 345 ? -2.909 24.048 5.543 1.00 72.06 345 ASN A O 1
ATOM 2925 N N . PRO A 1 346 ? -1.811 22.123 5.132 1.00 65.62 346 PRO A N 1
ATOM 2926 C CA . PRO A 1 346 ? -2.057 21.555 6.459 1.00 65.62 346 PRO A CA 1
ATOM 2927 C C . PRO A 1 346 ? -1.349 22.315 7.591 1.00 65.62 346 PRO A C 1
ATOM 2929 O O . PRO A 1 346 ? -1.700 22.134 8.751 1.00 65.62 346 PRO A O 1
ATOM 2932 N N . LEU A 1 347 ? -0.361 23.159 7.266 1.00 67.19 347 LEU A N 1
ATOM 2933 C CA . LEU A 1 347 ? 0.317 24.060 8.205 1.00 67.19 347 LEU A CA 1
ATOM 2934 C C . LEU A 1 347 ? -0.257 25.486 8.165 1.00 67.19 347 LEU A C 1
ATOM 2936 O O . LEU A 1 347 ? 0.244 26.377 8.849 1.00 67.19 347 LEU A O 1
ATOM 2940 N N . GLY A 1 348 ? -1.265 25.721 7.323 1.00 70.38 348 GLY A N 1
ATOM 2941 C CA . GLY A 1 348 ? -1.957 26.995 7.217 1.00 70.38 348 GLY A CA 1
ATOM 2942 C C . GLY A 1 348 ? -2.959 27.207 8.357 1.00 70.38 348 GLY A C 1
ATOM 2943 O O . GLY A 1 348 ? -3.290 26.273 9.084 1.00 70.38 348 GLY A O 1
ATOM 2944 N N . PRO A 1 349 ? -3.481 28.434 8.508 1.00 78.38 349 PRO A N 1
ATOM 2945 C CA . PRO A 1 349 ? -4.449 28.758 9.557 1.00 78.38 349 PRO A CA 1
ATOM 2946 C C . PRO A 1 349 ? -5.838 28.141 9.323 1.00 78.38 349 PRO A C 1
ATOM 2948 O O . PRO A 1 349 ? -6.633 28.061 10.254 1.00 78.38 349 PRO A O 1
ATOM 2951 N N . LEU A 1 350 ? -6.144 27.713 8.093 1.00 79.69 350 LEU A N 1
ATOM 2952 C CA . LEU A 1 350 ? -7.444 27.162 7.716 1.00 79.69 350 LEU A CA 1
ATOM 2953 C C . LEU A 1 350 ? -7.388 25.635 7.704 1.00 79.69 350 LEU A C 1
ATOM 2955 O O . LEU A 1 350 ? -6.554 25.067 7.007 1.00 79.69 350 LEU A O 1
ATOM 2959 N N . VAL A 1 351 ? -8.307 24.983 8.419 1.00 86.31 351 VAL A N 1
ATOM 2960 C CA . VAL A 1 351 ? -8.547 23.526 8.383 1.00 86.31 351 VAL A CA 1
ATOM 2961 C C . VAL A 1 351 ? -9.456 23.153 7.203 1.00 86.31 351 VAL A C 1
ATOM 2963 O O . VAL A 1 351 ? -10.234 23.990 6.752 1.00 86.31 351 VAL A O 1
ATOM 2966 N N . LYS A 1 352 ? -9.397 21.917 6.677 1.00 84.19 352 LYS A N 1
ATOM 2967 C CA . LYS A 1 352 ? -10.328 21.475 5.621 1.00 84.19 352 LYS A CA 1
ATOM 2968 C C . LYS A 1 352 ? -11.765 21.571 6.124 1.00 84.19 352 LYS A C 1
ATOM 2970 O O . LYS A 1 352 ? -12.061 21.061 7.202 1.00 84.19 352 LYS A O 1
ATOM 2975 N N . CYS A 1 353 ? -12.662 22.132 5.313 1.00 86.25 353 CYS A N 1
ATOM 2976 C CA . CYS A 1 353 ? -14.087 22.209 5.638 1.00 86.25 353 CYS A CA 1
ATOM 2977 C C . CYS A 1 353 ? -14.664 20.823 5.959 1.00 86.25 353 CYS A C 1
ATOM 2979 O O . CYS A 1 353 ? -15.379 20.669 6.943 1.00 86.25 353 CYS A O 1
ATOM 2981 N N . SER A 1 354 ? -14.242 19.790 5.219 1.00 84.50 354 SER A N 1
ATOM 2982 C CA . SER A 1 354 ? -14.648 18.399 5.447 1.00 84.50 354 SER A CA 1
ATOM 2983 C C . SER A 1 354 ? -14.222 17.811 6.798 1.00 84.50 354 SER A C 1
ATOM 2985 O O . SER A 1 354 ? -14.756 16.786 7.213 1.00 84.50 354 SER A O 1
ATOM 2987 N N . PHE A 1 355 ? -13.244 18.420 7.476 1.00 87.88 355 PHE A N 1
ATOM 2988 C CA . PHE A 1 355 ? -12.683 17.948 8.750 1.00 87.88 355 PHE A CA 1
ATOM 2989 C C . PHE A 1 355 ? -13.218 18.713 9.961 1.00 87.88 355 PHE A C 1
ATOM 2991 O O . PHE A 1 355 ? -12.821 18.428 11.091 1.00 87.88 355 PHE A O 1
ATOM 2998 N N . LEU A 1 356 ? -14.114 19.676 9.749 1.00 88.62 356 LEU A N 1
ATOM 2999 C CA . LEU A 1 356 ? -14.735 20.404 10.843 1.00 88.62 356 LEU A CA 1
ATOM 3000 C C . LEU A 1 356 ? -15.528 19.460 11.766 1.00 88.62 356 LEU A C 1
ATOM 3002 O O . LEU A 1 356 ? -16.182 18.501 11.324 1.00 88.62 356 LEU A O 1
ATOM 3006 N N . SER A 1 357 ? -15.447 19.744 13.073 1.00 88.31 357 SER A N 1
ATOM 3007 C CA . SER A 1 357 ? -16.254 19.075 14.103 1.00 88.31 357 SER A CA 1
ATOM 3008 C C . SER A 1 357 ? -17.747 19.257 13.817 1.00 88.31 357 SER A C 1
ATOM 3010 O O . SER A 1 357 ? -18.142 20.195 13.127 1.00 88.31 357 SER A O 1
ATOM 3012 N N . TRP A 1 358 ? -18.576 18.368 14.370 1.00 87.62 358 TRP A N 1
ATOM 3013 C CA . TRP A 1 358 ? -20.040 18.425 14.263 1.00 87.62 358 TRP A CA 1
ATOM 3014 C C . TRP A 1 358 ? -20.633 19.751 14.756 1.00 87.62 358 TRP A C 1
ATOM 3016 O O . TRP A 1 358 ? -21.671 20.164 14.270 1.00 87.62 358 TRP A O 1
ATOM 3026 N N . GLU A 1 359 ? -19.950 20.443 15.666 1.00 91.56 359 GLU A N 1
ATOM 3027 C CA . GLU A 1 359 ? -20.370 21.736 16.225 1.00 91.56 359 GLU A CA 1
ATOM 3028 C C . GLU A 1 359 ? -20.281 22.903 15.224 1.00 91.56 359 GLU A C 1
ATOM 3030 O O . GLU A 1 359 ? -20.899 23.942 15.432 1.00 91.56 359 GLU A O 1
ATOM 3035 N N . PHE A 1 360 ? -19.498 22.755 14.150 1.00 94.31 360 PHE A N 1
ATOM 3036 C CA . PHE A 1 360 ? -19.204 23.828 13.188 1.00 94.31 360 PHE A CA 1
ATOM 3037 C C . PHE A 1 360 ? -19.879 23.628 11.827 1.00 94.31 360 PHE A C 1
ATOM 3039 O O . PHE A 1 360 ? -19.615 24.377 10.880 1.00 94.31 360 PHE A O 1
ATOM 3046 N N . ILE A 1 361 ? -20.707 22.592 11.712 1.00 94.62 361 ILE A N 1
ATOM 3047 C CA . ILE A 1 361 ? -21.366 22.196 10.473 1.00 94.62 361 ILE A CA 1
ATOM 3048 C C . ILE A 1 361 ? -22.818 21.828 10.754 1.00 94.62 361 ILE A C 1
ATOM 3050 O O . ILE A 1 361 ? -23.140 21.252 11.787 1.00 94.62 361 ILE A O 1
ATOM 3054 N N . GLU A 1 362 ? -23.680 22.124 9.799 1.00 95.38 362 GLU A N 1
ATOM 3055 C CA . GLU A 1 362 ? -25.079 21.729 9.796 1.00 95.38 362 GLU A CA 1
ATOM 3056 C C . GLU A 1 362 ? -25.258 20.631 8.747 1.00 95.38 362 GLU A C 1
ATOM 3058 O O . GLU A 1 362 ? -24.930 20.822 7.575 1.00 95.38 362 GLU A O 1
ATOM 3063 N N . CYS A 1 363 ? -25.705 19.453 9.175 1.00 93.06 363 CYS A N 1
ATOM 3064 C CA . CYS A 1 363 ? -25.857 18.290 8.308 1.00 93.06 363 CYS A CA 1
ATOM 3065 C C . CYS A 1 363 ? -27.322 17.897 8.174 1.00 93.06 363 CYS A C 1
ATOM 3067 O O . CYS A 1 363 ? -28.071 17.932 9.147 1.00 93.06 363 CYS A O 1
ATOM 3069 N N . GLU A 1 364 ? -27.699 17.466 6.976 1.00 94.00 364 GLU A N 1
ATOM 3070 C CA . GLU A 1 364 ? -29.004 16.869 6.721 1.00 94.00 364 GLU A CA 1
ATOM 3071 C C . GLU A 1 364 ? -29.141 15.524 7.448 1.00 94.00 364 GLU A C 1
ATOM 3073 O O . GLU A 1 364 ? -28.165 14.789 7.645 1.00 94.00 364 GLU A O 1
ATOM 3078 N N . GLU A 1 365 ? -30.370 15.178 7.826 1.00 90.56 365 GLU A N 1
ATOM 3079 C CA . GLU A 1 365 ? -30.660 13.868 8.401 1.00 90.56 365 GLU A CA 1
ATOM 3080 C C . GLU A 1 365 ? -30.441 12.744 7.368 1.00 90.56 365 GLU A C 1
ATOM 3082 O O . GLU A 1 365 ? -30.643 12.940 6.164 1.00 90.56 365 GLU A O 1
ATOM 3087 N N . PRO A 1 366 ? -30.051 11.533 7.808 1.00 92.12 366 PRO A N 1
ATOM 3088 C CA . PRO A 1 366 ? -29.961 10.377 6.927 1.00 92.12 366 PRO A CA 1
ATOM 3089 C C . PRO A 1 366 ? -31.268 10.108 6.168 1.00 92.12 366 PRO A C 1
ATOM 3091 O O . PRO A 1 366 ? -32.330 9.955 6.767 1.00 92.12 366 PRO A O 1
ATOM 3094 N N . VAL A 1 367 ? -31.178 9.977 4.842 1.00 91.75 367 VAL A N 1
ATOM 3095 C CA . VAL A 1 367 ? -32.332 9.641 3.995 1.00 91.75 367 VAL A CA 1
ATOM 3096 C C . VAL A 1 367 ? -32.809 8.220 4.287 1.00 91.75 367 VAL A C 1
ATOM 3098 O O . VAL A 1 367 ? -32.017 7.277 4.232 1.00 91.75 367 VAL A O 1
ATOM 3101 N N . ASP A 1 368 ? -34.107 8.068 4.549 1.00 89.75 368 ASP A N 1
ATOM 3102 C CA . ASP A 1 368 ? -34.745 6.774 4.778 1.00 89.75 368 ASP A CA 1
ATOM 3103 C C . ASP A 1 368 ? -35.323 6.167 3.498 1.00 89.75 368 ASP A C 1
ATOM 3105 O O . ASP A 1 368 ? -36.302 6.661 2.934 1.00 89.75 368 ASP A O 1
ATOM 3109 N N . HIS A 1 369 ? -34.727 5.053 3.068 1.00 90.69 369 HIS A N 1
ATOM 3110 C CA . HIS A 1 369 ? -35.163 4.289 1.900 1.00 90.69 369 HIS A CA 1
ATOM 3111 C C . HIS A 1 369 ? -36.239 3.247 2.218 1.00 90.69 369 HIS A C 1
ATOM 3113 O O . HIS A 1 369 ? -36.660 2.523 1.315 1.00 90.69 369 HIS A O 1
ATOM 3119 N N . LYS A 1 370 ? -36.699 3.137 3.473 1.00 86.69 370 LYS A N 1
ATOM 3120 C CA . LYS A 1 370 ? -37.804 2.261 3.905 1.00 86.69 370 LYS A CA 1
ATOM 3121 C C . LYS A 1 370 ? -37.656 0.811 3.431 1.00 86.69 370 LYS A C 1
ATOM 3123 O O . LYS A 1 370 ? -38.600 0.199 2.934 1.00 86.69 370 LYS A O 1
ATOM 3128 N N . GLY A 1 371 ? -36.445 0.261 3.528 1.00 84.62 371 GLY A N 1
ATOM 3129 C CA . GLY A 1 371 ? -36.144 -1.101 3.077 1.00 84.62 371 GLY A CA 1
ATOM 3130 C C . GLY A 1 371 ? -35.820 -1.254 1.581 1.00 84.62 371 GLY A C 1
ATOM 3131 O O . GLY A 1 371 ? -35.469 -2.357 1.156 1.00 84.62 371 GLY A O 1
ATOM 3132 N N . ASN A 1 372 ? -35.876 -0.187 0.774 1.00 89.44 372 ASN A N 1
ATOM 3133 C CA . ASN A 1 372 ? -35.549 -0.237 -0.653 1.00 89.44 372 ASN A CA 1
ATOM 3134 C C . ASN A 1 372 ? -34.030 -0.169 -0.897 1.00 89.44 372 ASN A C 1
ATOM 3136 O O . ASN A 1 372 ? -33.416 0.897 -0.873 1.00 89.44 372 ASN A O 1
ATOM 3140 N N . LYS A 1 373 ? -33.419 -1.325 -1.173 1.00 89.38 373 LYS A N 1
ATOM 3141 C CA . LYS A 1 373 ? -31.975 -1.432 -1.443 1.00 89.38 373 LYS A CA 1
ATOM 3142 C C . LYS A 1 373 ? -31.552 -0.784 -2.762 1.00 89.38 373 LYS A C 1
ATOM 3144 O O . LYS A 1 373 ? -30.488 -0.178 -2.811 1.00 89.38 373 LYS A O 1
ATOM 3149 N N . THR A 1 374 ? -32.383 -0.865 -3.799 1.00 90.06 374 THR A N 1
ATOM 3150 C CA . THR A 1 374 ? -32.069 -0.313 -5.126 1.00 90.06 374 THR A CA 1
ATOM 3151 C C . THR A 1 374 ? -31.954 1.210 -5.079 1.00 90.06 374 THR A C 1
ATOM 3153 O O . THR A 1 374 ? -31.005 1.767 -5.619 1.00 90.06 374 THR A O 1
ATOM 3156 N N . ALA A 1 375 ? -32.838 1.881 -4.333 1.00 87.12 375 ALA A N 1
ATOM 3157 C CA . ALA A 1 375 ? -32.779 3.334 -4.149 1.00 87.12 375 ALA A CA 1
ATOM 3158 C C . ALA A 1 375 ? -31.467 3.799 -3.485 1.00 87.12 375 ALA A C 1
ATOM 3160 O O . ALA A 1 375 ? -30.895 4.822 -3.867 1.00 87.12 375 ALA A O 1
ATOM 3161 N N . LYS A 1 376 ? -30.947 3.020 -2.527 1.00 87.69 376 LYS A N 1
ATOM 3162 C CA . LYS A 1 376 ? -29.645 3.287 -1.901 1.00 87.69 376 LYS A CA 1
ATOM 3163 C C . LYS A 1 376 ? -28.484 3.127 -2.883 1.00 87.69 376 LYS A C 1
ATOM 3165 O O . LYS A 1 376 ? -27.546 3.918 -2.835 1.00 87.69 376 LYS A O 1
ATOM 3170 N N . GLU A 1 377 ? -28.518 2.105 -3.734 1.00 87.19 377 GLU A N 1
ATOM 3171 C CA . GLU A 1 377 ? -27.467 1.851 -4.728 1.00 87.19 377 GLU A CA 1
ATOM 3172 C C . GLU A 1 377 ? -27.421 2.949 -5.801 1.00 87.19 377 GLU A C 1
ATOM 3174 O O . GLU A 1 377 ? -26.332 3.371 -6.185 1.00 87.19 377 GLU A O 1
ATOM 3179 N N . GLU A 1 378 ? -28.579 3.464 -6.222 1.00 89.38 378 GLU A N 1
ATOM 3180 C CA . GLU A 1 378 ? -28.682 4.551 -7.206 1.00 89.38 378 GLU A CA 1
ATOM 3181 C C . GLU A 1 378 ? -28.203 5.901 -6.656 1.00 89.38 378 GLU A C 1
ATOM 3183 O O . GLU A 1 378 ? -27.450 6.613 -7.321 1.00 89.38 378 GLU A O 1
ATOM 3188 N N . LEU A 1 379 ? -28.613 6.260 -5.435 1.00 84.56 379 LEU A N 1
ATOM 3189 C CA . LEU A 1 379 ? -28.231 7.533 -4.811 1.00 84.56 379 LEU A CA 1
ATOM 3190 C C . LEU A 1 379 ? -26.826 7.481 -4.195 1.00 84.56 379 LEU A C 1
ATOM 3192 O O . LEU A 1 379 ? -26.162 8.506 -4.043 1.00 84.56 379 LEU A O 1
ATOM 3196 N N . GLY A 1 380 ? -26.350 6.293 -3.823 1.00 87.62 380 GLY A N 1
ATOM 3197 C CA . GLY A 1 380 ? -25.056 6.082 -3.178 1.00 87.62 380 GLY A CA 1
ATOM 3198 C C . GLY A 1 380 ? -24.981 6.577 -1.727 1.00 87.62 380 GLY A C 1
ATOM 3199 O O . GLY A 1 380 ? -23.894 6.561 -1.146 1.00 87.62 380 GLY A O 1
ATOM 3200 N N . TYR A 1 381 ? -26.094 7.036 -1.142 1.00 91.00 381 TYR A N 1
ATOM 3201 C CA . TYR A 1 381 ? -26.253 7.415 0.267 1.00 91.00 381 TYR A CA 1
ATOM 3202 C C . TYR A 1 381 ? -27.676 7.138 0.767 1.00 91.00 381 TYR A C 1
ATOM 3204 O O . TYR A 1 381 ? -28.595 6.882 -0.007 1.00 91.00 381 TYR A O 1
ATOM 3212 N N . GLY A 1 382 ? -27.842 7.185 2.084 1.00 90.94 382 GLY A N 1
ATOM 3213 C CA . GLY A 1 382 ? -29.062 6.870 2.814 1.00 90.94 382 GLY A CA 1
ATOM 3214 C C . GLY A 1 382 ? -29.023 5.491 3.473 1.00 90.94 382 GLY A C 1
ATOM 3215 O O . GLY A 1 382 ? -28.090 4.689 3.316 1.00 90.94 382 GLY A O 1
ATOM 3216 N N . CYS A 1 383 ? -30.065 5.232 4.245 1.00 91.50 383 CYS A N 1
ATOM 3217 C CA . CYS A 1 383 ? -30.206 4.076 5.112 1.00 91.50 383 CYS A CA 1
ATOM 3218 C C . CYS A 1 383 ? -31.341 3.193 4.600 1.00 91.50 383 CYS A C 1
ATOM 3220 O O . CYS A 1 383 ? -32.414 3.684 4.254 1.00 91.50 383 CYS A O 1
ATOM 3222 N N . VAL A 1 384 ? -31.101 1.884 4.541 1.00 90.12 384 VAL A N 1
ATOM 3223 C CA . VAL A 1 384 ? -32.149 0.900 4.229 1.00 90.12 384 VAL A CA 1
ATOM 3224 C C . VAL A 1 384 ? -32.834 0.463 5.518 1.00 90.12 384 VAL A C 1
ATOM 3226 O O . VAL A 1 384 ? -34.030 0.172 5.512 1.00 90.12 384 VAL A O 1
ATOM 3229 N N . LYS A 1 385 ? -32.074 0.429 6.617 1.00 87.00 385 LYS A N 1
ATOM 3230 C CA . LYS A 1 385 ? -32.533 0.074 7.952 1.00 87.00 385 LYS A CA 1
ATOM 3231 C C . LYS A 1 385 ? -32.079 1.132 8.961 1.00 87.00 385 LYS A C 1
ATOM 3233 O O . LYS A 1 385 ? -30.903 1.486 9.001 1.00 87.00 385 LYS A O 1
ATOM 3238 N N . PHE A 1 386 ? -33.006 1.576 9.807 1.00 87.56 386 PHE A N 1
ATOM 3239 C CA . PHE A 1 386 ? -32.704 2.384 10.989 1.00 87.56 386 PHE A CA 1
ATOM 3240 C C . PHE A 1 386 ? -32.676 1.528 12.254 1.00 87.56 386 PHE A C 1
ATOM 3242 O O . PHE A 1 386 ? -33.324 0.480 12.333 1.00 87.56 386 PHE A O 1
ATOM 3249 N N . GLY A 1 387 ? -31.900 1.986 13.233 1.00 80.81 387 GLY A N 1
ATOM 3250 C CA . GLY A 1 387 ? -31.770 1.348 14.538 1.00 80.81 387 GLY A CA 1
ATOM 3251 C C . GLY A 1 387 ? -30.648 0.311 14.608 1.00 80.81 387 GLY A C 1
ATOM 3252 O O . GLY A 1 387 ? -29.897 0.085 13.659 1.00 80.81 387 GLY A O 1
ATOM 3253 N N . GLY A 1 388 ? -30.521 -0.312 15.776 1.00 74.81 388 GLY A N 1
ATOM 3254 C CA . GLY A 1 388 ? -29.482 -1.295 16.082 1.00 74.81 388 GLY A CA 1
ATOM 3255 C C . GLY A 1 388 ? -29.013 -1.145 17.525 1.00 74.81 388 GLY A C 1
ATOM 3256 O O . GLY A 1 388 ? -28.855 -0.031 18.012 1.00 74.81 388 GLY A O 1
ATOM 3257 N N . MET A 1 389 ? -28.819 -2.266 18.222 1.00 67.88 389 MET A N 1
ATOM 3258 C CA . MET A 1 389 ? -28.402 -2.247 19.632 1.00 67.88 389 MET A CA 1
ATOM 3259 C C . MET A 1 389 ? -26.887 -2.149 19.771 1.00 67.88 389 MET A C 1
ATOM 3261 O O . MET A 1 389 ? -26.367 -1.447 20.634 1.00 67.88 389 MET A O 1
ATOM 3265 N N . TRP A 1 390 ? -26.182 -2.894 18.923 1.00 71.38 390 TRP A N 1
ATOM 3266 C CA . TRP A 1 390 ? -24.736 -2.969 18.932 1.00 71.38 390 TRP A CA 1
ATOM 3267 C C . TRP A 1 390 ? -24.168 -2.053 17.860 1.00 71.38 390 TRP A C 1
ATOM 3269 O O . TRP A 1 390 ? -24.715 -1.935 16.766 1.00 71.38 390 TRP A O 1
ATOM 3279 N N . TYR A 1 391 ? -23.024 -1.445 18.158 1.00 71.69 391 TYR A N 1
ATOM 3280 C CA . TYR A 1 391 ? -22.322 -0.548 17.238 1.00 71.69 391 TYR A CA 1
ATOM 3281 C C . TYR A 1 391 ? -22.028 -1.178 15.860 1.00 71.69 391 TYR A C 1
ATOM 3283 O O . TYR A 1 391 ? -21.937 -0.455 14.865 1.00 71.69 391 TYR A O 1
ATOM 3291 N N . ASP A 1 392 ? -21.884 -2.506 15.804 1.00 77.62 392 ASP A N 1
ATOM 3292 C CA . ASP A 1 392 ? -21.624 -3.273 14.579 1.00 77.62 392 ASP A CA 1
ATOM 3293 C C . ASP A 1 392 ? -22.894 -3.551 13.749 1.00 77.62 392 ASP A C 1
ATOM 3295 O O . ASP A 1 392 ? -22.792 -3.778 12.545 1.00 77.62 392 ASP A O 1
ATOM 3299 N N . ASP A 1 393 ? -24.080 -3.491 14.364 1.00 78.44 393 ASP A N 1
ATOM 3300 C CA . ASP A 1 393 ? -25.369 -3.739 13.700 1.00 78.44 393 ASP A CA 1
ATOM 3301 C C . ASP A 1 393 ? -25.975 -2.470 13.087 1.00 78.44 393 ASP A C 1
ATOM 3303 O O . ASP A 1 393 ? -26.891 -2.549 12.262 1.00 78.44 393 ASP A O 1
ATOM 3307 N N . VAL A 1 394 ? -25.493 -1.302 13.519 1.00 86.44 394 VAL A N 1
ATOM 3308 C CA . VAL A 1 394 ? -25.968 0.001 13.054 1.00 86.44 394 VAL A CA 1
ATOM 3309 C C . VAL A 1 394 ? -25.396 0.276 11.668 1.00 86.44 394 VAL A C 1
ATOM 3311 O O . VAL A 1 394 ? -24.185 0.425 11.480 1.00 86.44 394 VAL A O 1
ATOM 3314 N N . GLU A 1 395 ? -26.291 0.372 10.688 1.00 89.31 395 GLU A N 1
ATOM 3315 C CA . GLU A 1 395 ? -25.942 0.789 9.335 1.00 89.31 395 GLU A CA 1
ATOM 3316 C C . GLU A 1 395 ? -25.358 2.213 9.364 1.00 89.31 395 GLU A C 1
ATOM 3318 O O . GLU A 1 395 ? -25.773 3.054 10.161 1.00 89.31 395 GLU A O 1
ATOM 3323 N N . ARG A 1 396 ? -24.365 2.493 8.514 1.00 91.00 396 ARG A N 1
ATOM 3324 C CA . ARG A 1 396 ? -23.775 3.832 8.376 1.00 91.00 396 ARG A CA 1
ATOM 3325 C C . ARG A 1 396 ? -23.978 4.363 6.968 1.00 91.00 396 ARG A C 1
ATOM 3327 O O . ARG A 1 396 ? -23.948 3.606 5.995 1.00 91.00 396 ARG A O 1
ATOM 3334 N N . THR A 1 397 ? -24.143 5.673 6.866 1.00 93.25 397 THR A N 1
ATOM 3335 C CA . THR A 1 397 ? -24.279 6.390 5.600 1.00 93.25 397 THR A CA 1
ATOM 3336 C C . THR A 1 397 ? -23.408 7.645 5.575 1.00 93.25 397 THR A C 1
ATOM 3338 O O . THR A 1 397 ? -22.826 8.046 6.584 1.00 93.25 397 THR A O 1
ATOM 3341 N N . LYS A 1 398 ? -23.322 8.267 4.400 1.00 93.56 398 LYS A N 1
ATOM 3342 C CA . LYS A 1 398 ? -22.916 9.660 4.249 1.00 93.56 398 LYS A CA 1
ATOM 3343 C C . LYS A 1 398 ? -24.135 10.587 4.275 1.00 93.56 398 LYS A C 1
ATOM 3345 O O . LYS A 1 398 ? -25.210 10.186 3.824 1.00 93.56 398 LYS A O 1
ATOM 3350 N N . VAL A 1 399 ? -23.954 11.798 4.792 1.00 93.56 399 VAL A N 1
ATOM 3351 C CA . VAL A 1 399 ? -24.959 12.877 4.795 1.00 93.56 399 VAL A CA 1
ATOM 3352 C C . VAL A 1 399 ? -24.356 14.155 4.225 1.00 93.56 399 VAL A C 1
ATOM 3354 O O . VAL A 1 399 ? -23.140 14.347 4.305 1.00 93.56 399 VAL A O 1
ATOM 3357 N N . SER A 1 400 ? -25.187 15.002 3.622 1.00 94.62 400 SER A N 1
ATOM 3358 C CA . SER A 1 400 ? -24.765 16.308 3.116 1.00 94.62 400 SER A CA 1
ATOM 3359 C C . SER A 1 400 ? -24.618 17.281 4.283 1.00 94.62 400 SER A C 1
ATOM 3361 O O . SER A 1 400 ? -25.536 17.421 5.087 1.00 94.62 400 SER A O 1
ATOM 3363 N N . CYS A 1 401 ? -23.463 17.929 4.395 1.00 94.75 401 CYS A N 1
ATOM 3364 C CA . CYS A 1 401 ? -23.141 18.874 5.456 1.00 94.75 401 CYS A CA 1
ATOM 3365 C C . CYS A 1 401 ? -22.707 20.211 4.872 1.00 94.75 401 CYS A C 1
ATOM 3367 O O . CYS A 1 401 ? -21.959 20.246 3.894 1.00 94.75 401 CYS A O 1
ATOM 3369 N N . THR A 1 402 ? -23.118 21.298 5.519 1.00 96.75 402 THR A N 1
ATOM 3370 C CA . THR A 1 402 ? -22.753 22.671 5.175 1.00 96.75 402 THR A CA 1
ATOM 3371 C C . THR A 1 402 ? -22.077 23.352 6.359 1.00 96.75 402 THR A C 1
ATOM 3373 O O . THR A 1 402 ? -22.488 23.200 7.504 1.00 96.75 402 THR A O 1
ATOM 3376 N N . VAL A 1 403 ? -21.011 24.100 6.098 1.00 95.75 403 VAL A N 1
ATOM 3377 C CA . VAL A 1 403 ? -20.284 24.860 7.122 1.00 95.75 403 VAL A CA 1
ATOM 3378 C C . VAL A 1 403 ? -21.081 26.089 7.558 1.00 95.75 403 VAL A C 1
ATOM 3380 O O . VAL A 1 403 ? -21.620 26.802 6.712 1.00 95.75 403 VAL A O 1
ATOM 3383 N N . LEU A 1 404 ? -21.105 26.364 8.867 1.00 94.62 404 LEU A N 1
ATOM 3384 C CA . LEU A 1 404 ? -21.765 27.547 9.426 1.00 94.62 404 LEU A CA 1
ATOM 3385 C C . LEU A 1 404 ? -21.175 28.853 8.864 1.00 94.62 404 LEU A C 1
ATOM 3387 O O . LEU A 1 404 ? -19.997 28.934 8.507 1.00 94.62 404 LEU A O 1
ATOM 3391 N N . GLN A 1 405 ? -22.011 29.890 8.790 1.00 88.75 405 GLN A N 1
ATOM 3392 C CA . GLN A 1 405 ? -21.735 31.109 8.022 1.00 88.75 405 GLN A CA 1
ATOM 3393 C C . GLN A 1 405 ? -20.445 31.838 8.450 1.00 88.75 405 GLN A C 1
ATOM 3395 O O . GLN A 1 405 ? -19.722 32.330 7.582 1.00 88.75 405 GLN A O 1
ATOM 3400 N N . ASP A 1 406 ? -20.103 31.793 9.741 1.00 90.00 406 ASP A N 1
ATOM 3401 C CA . ASP A 1 406 ? -18.948 32.491 10.331 1.00 90.00 406 ASP A CA 1
ATOM 3402 C C . ASP A 1 406 ? -17.697 31.611 10.509 1.00 90.00 406 ASP A C 1
ATOM 3404 O O . ASP A 1 406 ? -16.702 32.044 11.089 1.00 90.00 406 ASP A O 1
ATOM 3408 N N . ILE A 1 407 ? -17.719 30.367 10.019 1.00 91.25 407 ILE A N 1
ATOM 3409 C CA . ILE A 1 407 ? -16.565 29.468 10.103 1.00 91.25 407 ILE A CA 1
ATOM 3410 C C . ILE A 1 407 ? -15.738 29.556 8.819 1.00 91.25 407 ILE A C 1
ATOM 3412 O O . ILE A 1 407 ? -16.204 29.280 7.703 1.00 91.25 407 ILE A O 1
ATOM 3416 N N . GLU A 1 408 ? -14.474 29.937 8.990 1.00 90.00 408 GLU A N 1
ATOM 3417 C CA . GLU A 1 408 ? -13.475 29.944 7.929 1.00 90.00 408 GLU A CA 1
ATOM 3418 C C . GLU A 1 408 ? -12.780 28.583 7.844 1.00 90.00 408 GLU A C 1
ATOM 3420 O O . GLU A 1 408 ? -12.218 28.068 8.811 1.00 90.00 408 GLU A O 1
ATOM 3425 N N . CYS A 1 409 ? -12.821 27.980 6.661 1.00 89.50 409 CYS A N 1
ATOM 3426 C CA . CYS A 1 409 ? -12.220 26.686 6.389 1.00 89.50 409 CYS A CA 1
ATOM 3427 C C . CYS A 1 409 ? -11.823 26.584 4.919 1.00 89.50 409 CYS A C 1
ATOM 3429 O O . CYS A 1 409 ? -12.202 27.398 4.076 1.00 89.50 409 CYS A O 1
ATOM 3431 N N . TYR A 1 410 ? -11.040 25.561 4.620 1.00 86.00 410 TYR A N 1
ATOM 3432 C CA . TYR A 1 410 ? -10.462 25.327 3.318 1.00 86.00 410 TYR A CA 1
ATOM 3433 C C . TYR A 1 410 ? -11.245 24.292 2.502 1.00 86.00 410 TYR A C 1
ATOM 3435 O O . TYR A 1 410 ? -11.426 23.156 2.946 1.00 86.00 410 TYR A O 1
ATOM 3443 N N . GLY A 1 411 ? -11.618 24.640 1.271 1.00 83.81 411 GLY A N 1
ATOM 3444 C CA . GLY A 1 411 ? -12.313 23.751 0.336 1.00 83.81 411 GLY A CA 1
ATOM 3445 C C . GLY A 1 411 ? -13.800 24.076 0.199 1.00 83.81 411 GLY A C 1
ATOM 3446 O O . GLY A 1 411 ? -14.235 25.183 0.511 1.00 83.81 411 GLY A O 1
ATOM 3447 N N . ASN A 1 412 ? -14.579 23.120 -0.311 1.00 87.94 412 ASN A N 1
ATOM 3448 C CA . ASN A 1 412 ? -16.015 23.314 -0.486 1.00 87.94 412 ASN A CA 1
ATOM 3449 C C . ASN A 1 412 ? -16.713 23.373 0.883 1.00 87.94 412 ASN A C 1
ATOM 3451 O O . ASN A 1 412 ? -16.528 22.476 1.708 1.00 87.94 412 ASN A O 1
ATOM 3455 N N . LYS A 1 413 ? -17.520 24.414 1.113 1.00 90.19 413 LYS A N 1
ATOM 3456 C CA . LYS A 1 413 ? -18.306 24.563 2.347 1.00 90.19 413 LYS A CA 1
ATOM 3457 C C . LYS A 1 413 ? -19.469 23.576 2.427 1.00 90.19 413 LYS A C 1
ATOM 3459 O O . LYS A 1 413 ? -19.998 23.389 3.513 1.00 90.19 413 LYS A O 1
ATOM 3464 N N . THR A 1 414 ? -19.827 22.929 1.322 1.00 92.69 414 THR A N 1
ATOM 3465 C CA . THR A 1 414 ? -20.810 21.843 1.299 1.00 92.69 414 THR A CA 1
ATOM 3466 C C . THR A 1 414 ? -20.119 20.552 0.874 1.00 92.69 414 THR A C 1
ATOM 3468 O O . THR A 1 414 ? -19.452 20.508 -0.162 1.00 92.69 414 THR A O 1
ATOM 3471 N N . PHE A 1 415 ? -20.232 19.502 1.683 1.00 92.31 415 PHE A N 1
ATOM 3472 C CA . PHE A 1 415 ? -19.538 18.231 1.468 1.00 92.31 415 PHE A CA 1
ATOM 3473 C C . PHE A 1 415 ? -20.308 17.061 2.087 1.00 92.31 415 PHE A C 1
ATOM 3475 O O . PHE A 1 415 ? -21.119 17.243 2.989 1.00 92.31 415 PHE A O 1
ATOM 3482 N N . PHE A 1 416 ? -20.025 15.839 1.633 1.00 91.69 416 PHE A N 1
ATOM 3483 C CA . PHE A 1 416 ? -20.561 14.635 2.265 1.00 91.69 416 PHE A CA 1
ATOM 3484 C C . PHE A 1 416 ? -19.688 14.211 3.447 1.00 91.69 416 PHE A C 1
ATOM 3486 O O . PHE A 1 416 ? -18.482 14.023 3.286 1.00 91.69 416 PHE A O 1
ATOM 3493 N N . LYS A 1 417 ? -20.293 14.030 4.623 1.00 88.50 417 LYS A N 1
ATOM 3494 C CA . LYS A 1 417 ? -19.624 13.487 5.810 1.00 88.50 417 LYS 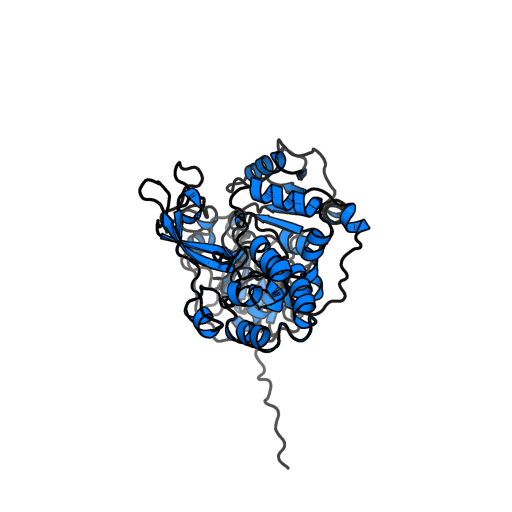A CA 1
ATOM 3495 C C . LYS A 1 417 ? -19.986 12.020 5.975 1.00 88.50 417 LYS A C 1
ATOM 3497 O O . LYS A 1 417 ? -21.165 11.676 5.995 1.00 88.50 417 LYS A O 1
ATOM 3502 N N . GLU A 1 418 ? -18.977 11.160 6.047 1.00 89.81 418 GLU A N 1
ATOM 3503 C CA . GLU A 1 418 ? -19.147 9.709 6.136 1.00 89.81 418 GLU A CA 1
ATOM 3504 C C . GLU A 1 418 ? -19.301 9.216 7.579 1.00 89.81 418 GLU A C 1
ATOM 3506 O O . GLU A 1 418 ? -19.014 9.925 8.543 1.00 89.81 418 GLU A O 1
ATOM 3511 N N . GLY A 1 419 ? -19.733 7.961 7.722 1.00 86.12 419 GLY A N 1
ATOM 3512 C CA . GLY A 1 419 ? -19.775 7.277 9.013 1.00 86.12 419 GLY A CA 1
ATOM 3513 C C . GLY A 1 419 ? -20.949 7.675 9.908 1.00 86.12 419 GLY A C 1
ATOM 3514 O O . GLY A 1 419 ? -20.945 7.322 11.087 1.00 86.12 419 GLY A O 1
ATOM 3515 N N . VAL A 1 420 ? -21.958 8.363 9.369 1.00 91.19 420 VAL A N 1
ATOM 3516 C CA . VAL A 1 420 ? -23.140 8.771 10.133 1.00 91.19 420 VAL A CA 1
ATOM 3517 C C . VAL A 1 420 ? -24.004 7.552 10.426 1.00 91.19 420 VAL A C 1
ATOM 3519 O O . VAL A 1 420 ? -24.397 6.856 9.484 1.00 91.19 420 VAL A O 1
ATOM 3522 N N . PRO A 1 421 ? -24.282 7.252 11.705 1.00 90.88 421 PRO A N 1
ATOM 3523 C CA . PRO A 1 421 ? -25.112 6.117 12.068 1.00 90.88 421 PRO A CA 1
ATOM 3524 C C . PRO A 1 421 ? -26.564 6.345 11.633 1.00 90.88 421 PRO A C 1
ATOM 3526 O O . PRO A 1 421 ? -27.132 7.412 11.850 1.00 90.88 421 PRO A O 1
ATOM 3529 N N . CYS A 1 422 ? -27.176 5.311 11.062 1.00 90.12 422 CYS A N 1
ATOM 3530 C CA . CYS A 1 422 ? -28.595 5.247 10.723 1.00 90.12 422 CYS A CA 1
ATOM 3531 C C . CYS A 1 422 ? -29.432 5.037 11.993 1.00 90.12 422 CYS A C 1
ATOM 3533 O O . CYS A 1 422 ? -30.057 3.996 12.200 1.00 90.12 422 CYS A O 1
ATOM 3535 N N . ILE A 1 423 ? -29.397 6.015 12.892 1.00 88.31 423 ILE A N 1
ATOM 3536 C CA . ILE A 1 423 ? -30.147 6.021 14.144 1.00 88.31 423 ILE A CA 1
ATOM 3537 C C . ILE A 1 423 ? -31.103 7.200 14.144 1.00 88.31 423 ILE A C 1
ATOM 3539 O O . ILE A 1 423 ? -30.751 8.309 13.759 1.00 88.31 423 ILE A O 1
ATOM 3543 N N . LYS A 1 424 ? -32.320 6.945 14.604 1.00 85.50 424 LYS A N 1
ATOM 3544 C CA . LYS A 1 424 ? -33.327 7.967 14.853 1.00 85.50 424 LYS A CA 1
ATOM 3545 C C . LYS A 1 424 ? -33.811 7.785 16.278 1.00 85.50 424 LYS A C 1
ATOM 3547 O O . LYS A 1 424 ? -33.966 6.644 16.700 1.00 85.50 424 LYS A O 1
ATOM 3552 N N . TYR A 1 425 ? -34.020 8.867 17.010 1.00 81.88 425 TYR A N 1
ATOM 3553 C CA . TYR A 1 425 ? -34.664 8.818 18.320 1.00 81.88 425 TYR A CA 1
ATOM 3554 C C . TYR A 1 425 ? -36.119 9.241 18.149 1.00 81.88 425 TYR A C 1
ATOM 3556 O O . TYR A 1 425 ? -36.396 10.205 17.436 1.00 81.88 425 TYR A O 1
ATOM 3564 N N . SER A 1 426 ? -37.044 8.506 18.759 1.00 76.06 426 SER A N 1
ATOM 3565 C CA . SER A 1 426 ? -38.435 8.947 18.889 1.00 76.06 426 SER A CA 1
ATOM 3566 C C . SER A 1 426 ? -38.647 9.629 20.235 1.00 76.06 426 SER A C 1
ATOM 3568 O O . SER A 1 426 ? -37.789 9.597 21.112 1.00 76.06 426 SER A O 1
ATOM 3570 N N . GLU A 1 427 ? -39.819 10.219 20.437 1.00 78.62 427 GLU A N 1
ATOM 3571 C CA . GLU A 1 427 ? -40.239 10.754 21.740 1.00 78.62 427 GLU A CA 1
ATOM 3572 C C . GLU A 1 427 ? -40.588 9.645 22.759 1.00 78.62 427 GLU A C 1
ATOM 3574 O O . GLU A 1 427 ? -41.138 9.913 23.826 1.00 78.62 427 GLU A O 1
ATOM 3579 N N . GLN A 1 428 ? -40.295 8.379 22.442 1.00 81.69 428 GLN A N 1
ATOM 3580 C CA . GLN A 1 428 ? -40.630 7.232 23.276 1.00 81.69 428 GLN A CA 1
ATOM 3581 C C . GLN A 1 428 ? -39.465 6.869 24.204 1.00 81.69 428 GLN A C 1
ATOM 3583 O O . GLN A 1 428 ? -38.325 6.648 23.783 1.00 81.69 428 GLN A O 1
ATOM 3588 N N . TYR A 1 429 ? -39.780 6.748 25.490 1.00 86.31 429 TYR A N 1
ATOM 3589 C CA . TYR A 1 429 ? -38.829 6.434 26.551 1.00 86.31 429 TYR A CA 1
ATOM 3590 C C . TYR A 1 429 ? -38.950 4.980 26.979 1.00 86.31 429 TYR A C 1
ATOM 3592 O O . TYR A 1 429 ? -40.046 4.515 27.296 1.00 86.31 429 TYR A O 1
ATOM 3600 N N . PHE A 1 430 ? -37.818 4.282 27.082 1.00 87.75 430 PHE A N 1
ATOM 3601 C CA . PHE A 1 430 ? -37.801 2.892 27.542 1.00 87.75 430 PHE A CA 1
ATOM 3602 C C . PHE A 1 430 ? -38.440 2.740 28.929 1.00 87.75 430 PHE A C 1
ATOM 3604 O O . PHE A 1 430 ? -39.274 1.866 29.141 1.00 87.75 430 PHE A O 1
ATOM 3611 N N . THR A 1 431 ? -38.086 3.619 29.869 1.00 87.44 431 THR A N 1
ATOM 3612 C CA . THR A 1 431 ? -38.578 3.593 31.255 1.00 87.44 431 THR A CA 1
ATOM 3613 C C . THR A 1 431 ? -40.081 3.832 31.337 1.00 87.44 431 THR A C 1
ATOM 3615 O O . THR A 1 431 ? -40.778 3.093 32.028 1.00 87.44 431 THR A O 1
ATOM 3618 N N . THR A 1 432 ? -40.594 4.818 30.603 1.00 88.38 432 THR A N 1
ATOM 3619 C CA . THR A 1 432 ? -42.027 5.123 30.542 1.00 88.38 432 THR A CA 1
ATOM 3620 C C . THR A 1 432 ? -42.805 3.966 29.921 1.00 88.38 432 THR A C 1
ATOM 3622 O O . THR A 1 432 ? -43.801 3.523 30.491 1.00 88.38 432 THR A O 1
ATOM 3625 N N . THR A 1 433 ? -42.316 3.401 28.813 1.00 89.50 433 THR A N 1
ATOM 3626 C CA . THR A 1 433 ? -42.939 2.236 28.168 1.00 89.50 433 THR A CA 1
ATOM 3627 C C . THR A 1 433 ? -42.884 0.995 29.060 1.00 89.50 433 THR A C 1
ATOM 3629 O O . THR A 1 433 ? -43.862 0.253 29.134 1.00 89.50 433 THR A O 1
ATOM 3632 N N . LEU A 1 434 ? -41.795 0.790 29.806 1.00 90.75 434 LEU A N 1
ATOM 3633 C CA . LEU A 1 434 ? -41.677 -0.291 30.784 1.00 90.75 434 LEU A CA 1
ATOM 3634 C C . LEU A 1 434 ? -42.657 -0.106 31.951 1.00 90.75 434 LEU A C 1
ATOM 3636 O O . LEU A 1 434 ? -43.315 -1.066 32.346 1.00 90.75 434 LEU A O 1
ATOM 3640 N N . LEU A 1 435 ? -42.812 1.114 32.472 1.00 91.06 435 LEU A N 1
ATOM 3641 C CA . LEU A 1 435 ? -43.798 1.428 33.511 1.00 91.06 435 LEU A CA 1
ATOM 3642 C C . LEU A 1 435 ? -45.225 1.195 33.013 1.00 91.06 435 LEU A C 1
ATOM 3644 O O . LEU A 1 435 ? -46.028 0.598 33.728 1.00 91.06 435 LEU A O 1
ATOM 3648 N N . TYR A 1 436 ? -45.538 1.599 31.781 1.00 91.88 436 TYR A N 1
ATOM 3649 C CA . TYR A 1 436 ? -46.828 1.298 31.169 1.00 91.88 436 TYR A CA 1
ATOM 3650 C C . TYR A 1 436 ? -47.026 -0.195 30.928 1.00 91.88 436 TYR A C 1
ATOM 3652 O O . TYR A 1 436 ? -48.131 -0.681 31.140 1.00 91.88 436 TYR A O 1
ATOM 3660 N N . SER A 1 437 ? -45.984 -0.945 30.573 1.00 90.50 437 SER A N 1
ATOM 3661 C CA . SER A 1 437 ? -46.061 -2.401 30.447 1.00 90.50 437 SER A CA 1
ATOM 3662 C C . SER A 1 437 ? -46.311 -3.067 31.803 1.00 90.50 437 SER A C 1
ATOM 3664 O O . SER A 1 437 ? -47.195 -3.908 31.914 1.00 90.50 437 SER A O 1
ATOM 3666 N N . ILE A 1 438 ? -45.645 -2.633 32.877 1.00 90.56 438 ILE A N 1
ATOM 3667 C CA . ILE A 1 438 ? -45.846 -3.172 34.234 1.00 90.56 438 ILE A CA 1
ATOM 3668 C C . ILE A 1 438 ? -47.226 -2.801 34.800 1.00 90.56 438 ILE A C 1
ATOM 3670 O O . ILE A 1 438 ? -47.926 -3.673 35.306 1.00 90.56 438 ILE A O 1
ATOM 3674 N N . LEU A 1 439 ? -47.627 -1.528 34.733 1.00 91.12 439 LEU A N 1
ATOM 3675 C CA . LEU A 1 439 ? -48.830 -1.028 35.414 1.00 91.12 439 LEU A CA 1
ATOM 3676 C C . LEU A 1 439 ? -50.105 -1.167 34.577 1.00 91.12 439 LEU A C 1
ATOM 3678 O O . LEU A 1 439 ? -51.183 -1.351 35.134 1.00 91.12 439 LEU A O 1
ATOM 3682 N N . LEU A 1 440 ? -49.993 -1.051 33.252 1.00 90.38 440 LEU A N 1
ATOM 3683 C CA . LEU A 1 440 ? -51.118 -0.952 32.313 1.00 90.38 440 LEU A CA 1
ATOM 3684 C C . LEU A 1 440 ? -50.967 -1.902 31.105 1.00 90.38 440 LEU A C 1
ATOM 3686 O O . LEU A 1 440 ? -51.710 -1.791 30.129 1.00 90.38 440 LEU A O 1
ATOM 3690 N N . GLY A 1 441 ? -50.034 -2.860 31.143 1.00 83.88 441 GLY A N 1
ATOM 3691 C CA . GLY A 1 441 ? -49.754 -3.753 30.012 1.00 83.88 441 GLY A CA 1
ATOM 3692 C C . GLY A 1 441 ? -50.891 -4.726 29.696 1.00 83.88 441 GLY A C 1
ATOM 3693 O O . GLY A 1 441 ? -51.036 -5.143 28.547 1.00 83.88 441 GLY A O 1
ATOM 3694 N N . PHE A 1 442 ? -51.757 -5.026 30.672 1.00 83.94 442 PHE A N 1
ATOM 3695 C CA . PHE A 1 442 ? -52.990 -5.797 30.454 1.00 83.94 442 PHE A CA 1
ATOM 3696 C C . PHE A 1 442 ? -54.026 -5.046 29.594 1.00 83.94 442 PHE A C 1
ATOM 3698 O O . PHE A 1 442 ? -54.884 -5.681 28.986 1.00 83.94 442 PHE A O 1
ATOM 3705 N N . LEU A 1 443 ? -53.921 -3.713 29.498 1.00 89.12 443 LEU A N 1
ATOM 3706 C CA . LEU A 1 443 ? -54.711 -2.872 28.589 1.00 89.12 443 LEU A CA 1
ATOM 3707 C C . LEU A 1 443 ? -54.016 -2.653 27.233 1.00 89.12 443 LEU A C 1
ATOM 3709 O O . LEU A 1 443 ? -54.580 -2.003 26.358 1.00 89.12 443 LEU A O 1
ATOM 3713 N N . GLY A 1 444 ? -52.791 -3.163 27.051 1.00 87.31 444 GLY A N 1
ATOM 3714 C CA . GLY A 1 444 ? -51.990 -2.944 25.843 1.00 87.31 444 GLY A CA 1
ATOM 3715 C C . GLY A 1 444 ? -51.397 -1.538 25.711 1.00 87.31 444 GLY A C 1
ATOM 3716 O O . GLY A 1 444 ? -51.006 -1.153 24.610 1.00 87.31 444 GLY A O 1
ATOM 3717 N N . MET A 1 445 ? -51.320 -0.770 26.808 1.00 90.44 445 MET A N 1
ATOM 3718 C CA . MET A 1 445 ? -50.789 0.603 26.803 1.00 90.44 445 MET A CA 1
ATOM 3719 C C . MET A 1 445 ? -49.332 0.670 26.318 1.00 90.44 445 MET A C 1
ATOM 3721 O O . MET A 1 445 ? -48.954 1.597 25.611 1.00 90.44 445 MET A O 1
ATOM 3725 N N . ASP A 1 446 ? -48.533 -0.351 26.628 1.00 88.12 446 ASP A N 1
ATOM 3726 C CA . ASP A 1 446 ? -47.158 -0.504 26.145 1.00 88.12 446 ASP A CA 1
ATOM 3727 C C . ASP A 1 446 ? -47.060 -0.560 24.612 1.00 88.12 446 ASP A C 1
ATOM 3729 O O . ASP A 1 446 ? -46.222 0.112 24.017 1.00 88.12 446 ASP A O 1
ATOM 3733 N N . ARG A 1 447 ? -47.956 -1.303 23.955 1.00 89.38 447 ARG A N 1
ATOM 3734 C CA . ARG A 1 447 ? -48.009 -1.406 22.487 1.00 89.38 447 ARG A CA 1
ATOM 3735 C C . ARG A 1 447 ? -48.566 -0.143 21.831 1.00 89.38 447 ARG A C 1
ATOM 3737 O O . ARG A 1 447 ? -48.079 0.232 20.768 1.00 89.38 447 ARG A O 1
ATOM 3744 N N . PHE A 1 448 ? -49.525 0.538 22.468 1.00 90.38 448 PHE A N 1
ATOM 3745 C CA . PHE A 1 448 ? -50.002 1.847 22.001 1.00 90.38 448 PHE A CA 1
ATOM 3746 C C . PHE A 1 448 ? -48.887 2.893 22.030 1.00 90.38 448 PHE A C 1
ATOM 3748 O O . PHE A 1 448 ? -48.721 3.628 21.060 1.00 90.38 448 PHE A O 1
ATOM 3755 N N . CYS A 1 449 ? -48.081 2.916 23.096 1.00 87.12 449 CYS A N 1
ATOM 3756 C CA . CYS A 1 449 ? -46.929 3.810 23.193 1.00 87.12 449 CYS A CA 1
ATOM 3757 C C . CYS A 1 449 ? -45.881 3.555 22.109 1.00 87.12 449 CYS A C 1
ATOM 3759 O O . CYS A 1 449 ? -45.245 4.506 21.675 1.00 87.12 449 CYS A O 1
ATOM 3761 N N . LEU A 1 450 ? -45.742 2.310 21.642 1.00 87.56 450 LEU A N 1
ATOM 3762 C CA . LEU A 1 450 ? -44.807 1.932 20.576 1.00 87.56 450 LEU A CA 1
ATOM 3763 C C . LEU A 1 450 ? -45.321 2.197 19.150 1.00 87.56 450 LEU A C 1
ATOM 3765 O O . LEU A 1 450 ? -44.609 1.909 18.187 1.00 87.56 450 LEU A O 1
ATOM 3769 N N . GLY A 1 451 ? -46.546 2.711 19.001 1.00 87.06 451 GLY A N 1
ATOM 3770 C CA . GLY A 1 451 ? -47.208 2.932 17.708 1.00 87.06 451 GLY A CA 1
ATOM 3771 C C . GLY A 1 451 ? -47.947 1.709 17.151 1.00 87.06 451 GLY A C 1
ATOM 3772 O O . GLY A 1 451 ? -48.768 1.859 16.245 1.00 87.06 451 GLY A O 1
ATOM 3773 N N . GLN A 1 452 ? -47.768 0.534 17.768 1.00 89.25 452 GLN A N 1
ATOM 3774 C CA . GLN A 1 452 ? -48.274 -0.768 17.317 1.00 89.25 452 GLN A CA 1
ATOM 3775 C C . GLN A 1 452 ? -49.770 -0.948 17.608 1.00 89.25 452 GLN A C 1
ATOM 3777 O O . GLN A 1 452 ? -50.204 -1.816 18.369 1.00 89.25 452 GLN A O 1
ATOM 3782 N N . THR A 1 453 ? -50.585 -0.110 16.976 1.00 88.81 453 THR A N 1
ATOM 3783 C CA . THR A 1 453 ? -52.017 0.051 17.263 1.00 88.81 453 THR A CA 1
ATOM 3784 C C . THR A 1 453 ? -52.793 -1.257 17.075 1.00 88.81 453 THR A C 1
ATOM 3786 O O . THR A 1 453 ? -53.665 -1.585 17.878 1.00 88.81 453 THR A O 1
ATOM 3789 N N . GLY A 1 454 ? -52.449 -2.056 16.058 1.00 89.19 454 GLY A N 1
ATOM 3790 C CA . GLY A 1 454 ? -53.121 -3.331 15.786 1.00 89.19 454 GLY A CA 1
ATOM 3791 C C . GLY A 1 454 ? -52.937 -4.370 16.900 1.00 89.19 454 GLY A C 1
ATOM 3792 O O . GLY A 1 454 ? -53.910 -4.971 17.359 1.00 89.19 454 GLY A O 1
ATOM 3793 N N . THR A 1 455 ? -51.703 -4.561 17.381 1.00 87.88 455 THR A N 1
ATOM 3794 C CA . THR A 1 455 ? -51.409 -5.513 18.469 1.00 87.88 455 THR A CA 1
ATOM 3795 C C . THR A 1 455 ? -51.884 -4.984 19.823 1.00 87.88 455 THR A C 1
ATOM 3797 O O . THR A 1 455 ? -52.316 -5.771 20.667 1.00 87.88 455 THR A O 1
ATOM 3800 N N . ALA A 1 456 ? -51.893 -3.661 20.006 1.00 89.69 456 ALA A N 1
ATOM 3801 C CA . ALA A 1 456 ? -52.431 -3.004 21.191 1.00 89.69 456 ALA A CA 1
ATOM 3802 C C . ALA A 1 456 ? -53.946 -3.224 21.350 1.00 89.69 456 ALA A C 1
ATOM 3804 O O . ALA A 1 456 ? -54.404 -3.647 22.412 1.00 89.69 456 ALA A O 1
ATOM 3805 N N . VAL A 1 457 ? -54.724 -3.041 20.276 1.00 91.94 457 VAL A N 1
ATOM 3806 C CA . VAL A 1 457 ? -56.169 -3.337 20.273 1.00 91.94 457 VAL A CA 1
ATOM 3807 C C . VAL A 1 457 ? -56.424 -4.829 20.505 1.00 91.94 457 VAL A C 1
ATOM 3809 O O . VAL A 1 457 ? -57.313 -5.187 21.277 1.00 91.94 457 VAL A O 1
ATOM 3812 N N . GLY A 1 458 ? -55.616 -5.711 19.906 1.00 88.62 458 GLY A N 1
ATOM 3813 C CA . GLY A 1 458 ? -55.702 -7.156 20.141 1.00 88.62 458 GLY A CA 1
ATOM 3814 C C . GLY A 1 458 ? -55.502 -7.537 21.614 1.00 88.62 458 GLY A C 1
ATOM 3815 O O . GLY A 1 458 ? -56.255 -8.348 22.157 1.00 88.62 458 GLY A O 1
ATOM 3816 N N . LYS A 1 459 ? -54.545 -6.903 22.299 1.00 88.12 459 LYS A N 1
ATOM 3817 C CA . LYS A 1 459 ? -54.369 -7.057 23.750 1.00 88.12 459 LYS A CA 1
ATOM 3818 C C . LYS A 1 459 ? -55.562 -6.532 24.540 1.00 88.12 459 LYS A C 1
ATOM 3820 O O . LYS A 1 459 ? -56.028 -7.220 25.443 1.00 88.12 459 LYS A O 1
ATOM 3825 N N . LEU A 1 460 ? -56.069 -5.349 24.203 1.00 89.94 460 LEU A N 1
ATOM 3826 C CA . LEU A 1 460 ? -57.191 -4.733 24.911 1.00 89.94 460 LEU A CA 1
ATOM 3827 C C . LEU A 1 460 ? -58.446 -5.620 24.860 1.00 89.94 460 LEU A C 1
ATOM 3829 O O . LEU A 1 460 ? -59.075 -5.865 25.886 1.00 89.94 460 LEU A O 1
ATOM 3833 N N . LEU A 1 461 ? -58.766 -6.165 23.681 1.00 89.75 461 LEU A N 1
ATOM 3834 C CA . LEU A 1 461 ? -59.920 -7.049 23.479 1.00 89.75 461 LEU A CA 1
ATOM 3835 C C . LEU A 1 461 ? -59.773 -8.413 24.171 1.00 89.75 461 LEU A C 1
ATOM 3837 O O . LEU A 1 461 ? -60.772 -9.074 24.442 1.00 89.75 461 LEU A O 1
ATOM 3841 N N . THR A 1 462 ? -58.543 -8.837 24.467 1.00 88.19 462 THR A N 1
ATOM 3842 C CA . THR A 1 462 ? -58.244 -10.122 25.118 1.00 88.19 462 THR A CA 1
ATOM 3843 C C . THR A 1 462 ? -57.893 -9.979 26.602 1.00 88.19 462 THR A C 1
ATOM 3845 O O . THR A 1 462 ? -57.499 -10.970 27.219 1.00 88.19 462 THR A O 1
ATOM 3848 N N . LEU A 1 463 ? -58.011 -8.771 27.178 1.00 82.00 463 LEU A N 1
ATOM 3849 C CA . LEU A 1 463 ? -57.522 -8.434 28.526 1.00 82.00 463 LEU A CA 1
ATOM 3850 C C . LEU A 1 463 ? -56.066 -8.895 28.744 1.00 82.00 463 LEU A C 1
ATOM 3852 O O . LEU A 1 463 ? -55.727 -9.527 29.746 1.00 82.00 463 LEU A O 1
ATOM 3856 N N . GLY A 1 464 ? -55.210 -8.657 27.748 1.00 69.38 464 GLY A N 1
ATOM 3857 C CA . GLY A 1 464 ? -53.814 -9.094 27.756 1.00 69.38 464 GLY A CA 1
ATOM 3858 C C . GLY A 1 464 ? -53.643 -10.617 27.685 1.00 69.38 464 GLY A C 1
ATOM 3859 O O . GLY A 1 464 ? -52.645 -11.143 28.183 1.00 69.38 464 GLY A O 1
ATOM 3860 N N . GLY A 1 465 ? -54.617 -11.337 27.116 1.00 68.75 465 GLY A N 1
ATOM 3861 C CA . GLY A 1 465 ? -54.573 -12.782 26.886 1.00 68.75 465 GLY A CA 1
ATOM 3862 C C . GLY A 1 465 ? -54.369 -13.603 28.164 1.00 68.75 465 GLY A C 1
ATOM 3863 O O . GLY A 1 465 ? -53.453 -14.421 28.217 1.00 68.75 465 GLY A O 1
ATOM 3864 N N . VAL A 1 466 ? -55.175 -13.351 29.208 1.00 78.44 466 VAL A N 1
ATOM 3865 C CA . VAL A 1 466 ? -55.083 -13.998 30.543 1.00 78.44 466 VAL A CA 1
ATOM 3866 C C . VAL A 1 466 ? -53.713 -13.778 31.217 1.00 78.44 466 VAL A C 1
ATOM 3868 O O . VAL A 1 466 ? -53.176 -14.645 31.899 1.00 78.44 466 VAL A O 1
ATOM 3871 N N . GLY A 1 467 ? -53.099 -12.613 30.990 1.00 76.81 467 GLY A N 1
ATOM 3872 C CA . GLY A 1 467 ? -51.822 -12.225 31.602 1.00 76.81 467 GLY A CA 1
ATOM 3873 C C . GLY A 1 467 ? -50.569 -12.832 30.957 1.00 76.81 467 GLY A C 1
ATOM 3874 O O . GLY A 1 467 ? -49.460 -12.414 31.286 1.00 76.81 467 GLY A O 1
ATOM 3875 N N . ILE A 1 468 ? -50.703 -13.757 29.999 1.00 84.31 468 ILE A N 1
ATOM 3876 C CA . ILE A 1 468 ? -49.549 -14.349 29.300 1.00 84.31 468 ILE A CA 1
ATOM 3877 C C . ILE A 1 468 ? -48.879 -13.306 28.401 1.00 84.31 468 ILE A C 1
ATOM 3879 O O . ILE A 1 468 ? -47.661 -13.145 28.446 1.00 84.31 468 ILE A O 1
ATOM 3883 N N . TRP A 1 469 ? -49.661 -12.551 27.622 1.00 85.19 469 TRP A N 1
ATOM 3884 C CA . TRP A 1 469 ? -49.115 -11.507 26.743 1.00 85.19 469 TRP A CA 1
ATOM 3885 C C . TRP A 1 469 ? -48.487 -10.361 27.533 1.00 85.19 469 TRP A C 1
ATOM 3887 O O . TRP A 1 469 ? -47.556 -9.719 27.061 1.00 85.19 469 TRP A O 1
ATOM 3897 N N . TRP A 1 470 ? -48.986 -10.116 28.743 1.00 85.12 470 TRP A N 1
ATOM 3898 C CA . TRP A 1 470 ? -48.426 -9.126 29.651 1.00 85.12 470 TRP A CA 1
ATOM 3899 C C . TRP A 1 470 ? -47.004 -9.504 30.093 1.00 85.12 470 TRP A C 1
ATOM 3901 O O . TRP A 1 470 ? -46.087 -8.702 29.943 1.00 85.12 470 TRP A O 1
ATOM 3911 N N . ILE A 1 471 ? -46.791 -10.747 30.541 1.00 87.94 471 ILE A N 1
ATOM 3912 C CA . ILE A 1 471 ? -45.461 -11.236 30.947 1.00 87.94 471 ILE A CA 1
ATOM 3913 C C . ILE A 1 471 ? -44.501 -11.297 29.753 1.00 87.94 471 ILE A C 1
ATOM 3915 O O . ILE A 1 471 ? -43.345 -10.891 29.873 1.00 87.94 471 ILE A O 1
ATOM 3919 N N . VAL A 1 472 ? -44.971 -11.783 28.600 1.00 89.19 472 VAL A N 1
ATOM 3920 C CA . VAL A 1 472 ? -44.153 -11.867 27.380 1.00 89.19 472 VAL A CA 1
ATOM 3921 C C . VAL A 1 472 ? -43.648 -10.488 26.968 1.00 89.19 472 VAL A C 1
ATOM 3923 O O . VAL A 1 472 ? -42.471 -10.355 26.654 1.00 89.19 472 VAL A O 1
ATOM 3926 N N . ASP A 1 473 ? -44.481 -9.452 27.032 1.00 87.44 473 ASP A N 1
ATOM 3927 C CA . ASP A 1 473 ? -44.070 -8.108 26.630 1.00 87.44 473 ASP A CA 1
ATOM 3928 C C . ASP A 1 473 ? -43.095 -7.453 27.599 1.00 87.44 473 ASP A C 1
ATOM 3930 O O . ASP A 1 473 ? -42.166 -6.788 27.145 1.00 87.44 473 ASP A O 1
ATOM 3934 N N . ILE A 1 474 ? -43.219 -7.715 28.903 1.00 89.81 474 ILE A N 1
ATOM 3935 C CA . ILE A 1 474 ? -42.201 -7.303 29.877 1.00 89.81 474 ILE A CA 1
ATOM 3936 C C . ILE A 1 474 ? -40.855 -7.954 29.529 1.00 89.81 474 ILE A C 1
ATOM 3938 O O . ILE A 1 474 ? -39.829 -7.274 29.488 1.00 89.81 474 ILE A O 1
ATOM 3942 N N . VAL A 1 475 ? -40.845 -9.260 29.233 1.00 90.88 475 VAL A N 1
ATOM 3943 C CA . VAL A 1 475 ? -39.619 -9.975 28.844 1.00 90.88 475 VAL A CA 1
ATOM 3944 C C . VAL A 1 475 ? -39.070 -9.442 27.521 1.00 90.88 475 VAL A C 1
ATOM 3946 O O . VAL A 1 475 ? -37.868 -9.206 27.417 1.00 90.88 475 VAL A O 1
ATOM 3949 N N . LEU A 1 476 ? -39.915 -9.210 26.515 1.00 88.25 476 LEU A N 1
ATOM 3950 C CA . LEU A 1 476 ? -39.486 -8.681 25.219 1.00 88.25 476 LEU A CA 1
ATOM 3951 C C . LEU A 1 476 ? -38.965 -7.241 25.322 1.00 88.25 476 LEU A C 1
ATOM 3953 O O . LEU A 1 476 ? -37.981 -6.925 24.660 1.00 88.25 476 LEU A O 1
ATOM 3957 N N . LEU A 1 477 ? -39.549 -6.393 26.174 1.00 88.50 477 LEU A N 1
ATOM 3958 C CA . LEU A 1 477 ? -39.035 -5.047 26.448 1.00 88.50 477 LEU A CA 1
ATOM 3959 C C . LEU A 1 477 ? -37.674 -5.109 27.138 1.00 88.50 477 LEU A C 1
ATOM 3961 O O . LEU A 1 477 ? -36.721 -4.518 26.646 1.00 88.50 477 LEU A O 1
ATOM 3965 N N . ILE A 1 478 ? -37.544 -5.866 28.232 1.00 87.88 478 ILE A N 1
ATOM 3966 C CA . ILE A 1 478 ? -36.277 -5.976 28.979 1.00 87.88 478 ILE A CA 1
ATOM 3967 C C . ILE A 1 478 ? -35.171 -6.612 28.125 1.00 87.88 478 ILE A C 1
ATOM 3969 O O . ILE A 1 478 ? -34.006 -6.238 28.240 1.00 87.88 478 ILE A O 1
ATOM 3973 N N . THR A 1 479 ? -35.522 -7.550 27.242 1.00 85.12 479 THR A N 1
ATOM 3974 C CA . THR A 1 479 ? -34.579 -8.147 26.280 1.00 85.12 479 THR A CA 1
ATOM 3975 C C . THR A 1 479 ? -34.373 -7.300 25.020 1.00 85.12 479 THR A C 1
ATOM 3977 O O . THR A 1 479 ? -33.635 -7.720 24.133 1.00 85.12 479 THR A O 1
ATOM 3980 N N . ASN A 1 480 ? -34.997 -6.118 24.941 1.00 77.25 480 ASN A N 1
ATOM 3981 C CA . ASN A 1 480 ? -34.953 -5.175 23.819 1.00 77.25 480 ASN A CA 1
ATOM 3982 C C . ASN A 1 480 ? -35.370 -5.778 22.459 1.00 77.25 480 ASN A C 1
ATOM 3984 O O . ASN A 1 480 ? -34.974 -5.304 21.398 1.00 77.25 480 ASN A O 1
ATOM 3988 N N . ASN A 1 481 ? -36.196 -6.825 22.498 1.00 83.00 481 ASN A N 1
ATOM 3989 C CA . ASN A 1 481 ? -36.834 -7.444 21.335 1.00 83.00 481 ASN A CA 1
ATOM 3990 C C . ASN A 1 481 ? -38.183 -6.791 20.987 1.00 83.00 481 ASN A C 1
ATOM 3992 O O . ASN A 1 481 ? -38.810 -7.168 19.997 1.00 83.00 481 ASN A O 1
ATOM 3996 N N . LEU A 1 482 ? -38.646 -5.837 21.800 1.00 85.38 482 LEU A N 1
ATOM 3997 C CA . LEU A 1 482 ? -39.829 -5.029 21.533 1.00 85.38 482 LEU A CA 1
ATOM 3998 C C . LEU A 1 482 ? -39.442 -3.548 21.437 1.00 85.38 482 LEU A C 1
ATOM 4000 O O . LEU A 1 482 ? -39.181 -2.912 22.452 1.00 85.38 482 LEU A O 1
ATOM 4004 N N . THR A 1 483 ? -39.412 -3.019 20.214 1.00 84.12 483 THR A N 1
ATOM 4005 C CA . THR A 1 483 ? -38.985 -1.650 19.878 1.00 84.12 483 THR A CA 1
ATOM 4006 C C . THR A 1 483 ? -40.112 -0.852 19.202 1.00 84.12 483 THR A C 1
ATOM 4008 O O . THR A 1 483 ? -41.111 -1.453 18.780 1.00 84.12 483 THR A O 1
ATOM 4011 N N . PRO A 1 484 ? -39.967 0.481 19.071 1.00 86.00 484 PRO A N 1
ATOM 4012 C CA . PRO A 1 484 ? -40.886 1.319 18.297 1.00 86.00 484 PRO A CA 1
ATOM 4013 C C . PRO A 1 484 ? -41.114 0.798 16.870 1.00 86.00 484 PRO A C 1
ATOM 4015 O O . PRO A 1 484 ? -40.198 0.268 16.236 1.00 86.00 484 PRO A O 1
ATOM 4018 N N . GLU A 1 485 ? -42.342 0.936 16.359 1.00 83.12 485 GLU A N 1
ATOM 4019 C CA . GLU A 1 485 ? -42.724 0.441 15.024 1.00 83.12 485 GLU A CA 1
ATOM 4020 C C . GLU A 1 485 ? -42.013 1.173 13.877 1.00 83.12 485 GLU A C 1
ATOM 4022 O O . GLU A 1 485 ? -41.757 0.592 12.825 1.00 83.12 485 GLU A O 1
ATOM 4027 N N . ASP A 1 486 ? -41.639 2.433 14.092 1.00 76.81 486 ASP A N 1
ATOM 4028 C CA . ASP A 1 486 ? -40.927 3.266 13.121 1.00 76.81 486 ASP A CA 1
ATOM 4029 C C . ASP A 1 486 ? -39.419 2.953 13.025 1.00 76.81 486 ASP A C 1
ATOM 4031 O O . ASP A 1 486 ? -38.702 3.608 12.270 1.00 76.81 486 ASP A O 1
ATOM 4035 N N . GLY A 1 487 ? -38.924 1.962 13.781 1.00 75.88 487 GLY A N 1
ATOM 4036 C CA . GLY A 1 487 ? -37.511 1.573 13.801 1.00 75.88 487 GLY A CA 1
ATOM 4037 C C . GLY A 1 487 ? -36.599 2.556 14.542 1.00 75.88 487 GLY A C 1
ATOM 4038 O O . GLY A 1 487 ? -35.374 2.453 14.439 1.00 75.88 487 GLY A O 1
ATOM 4039 N N . SER A 1 488 ? -37.172 3.510 15.281 1.00 81.94 488 SER A N 1
ATOM 4040 C CA . SER A 1 488 ? -36.415 4.429 16.129 1.00 81.94 488 SER A CA 1
ATOM 4041 C C . SER A 1 488 ? -35.828 3.733 17.365 1.00 81.94 488 SER A C 1
ATOM 4043 O O . SER A 1 488 ? -36.318 2.710 17.847 1.00 81.94 488 SER A O 1
ATOM 4045 N N . ASN A 1 489 ? -34.748 4.302 17.891 1.00 83.50 489 ASN A N 1
ATOM 4046 C CA . ASN A 1 489 ? -34.164 3.929 19.169 1.00 83.50 489 ASN A CA 1
ATOM 4047 C C . ASN A 1 489 ? -34.858 4.675 20.311 1.00 83.50 489 ASN A C 1
ATOM 4049 O O . ASN A 1 489 ? -35.392 5.774 20.132 1.00 83.50 489 ASN A O 1
ATOM 4053 N N . TRP A 1 490 ? -34.768 4.092 21.504 1.00 82.75 490 TRP A N 1
ATOM 4054 C CA . TRP A 1 490 ? -35.226 4.708 22.742 1.00 82.75 490 TRP A CA 1
ATOM 4055 C C . TRP A 1 490 ? -34.543 6.048 22.994 1.00 82.75 490 TRP A C 1
ATOM 4057 O O . TRP A 1 490 ? -33.317 6.146 22.904 1.00 82.75 490 TRP A O 1
ATOM 4067 N N . ASN A 1 491 ? -35.322 7.058 23.379 1.00 78.88 491 ASN A N 1
ATOM 4068 C CA . ASN A 1 491 ? -34.747 8.300 23.865 1.00 78.88 491 ASN A CA 1
ATOM 4069 C C . ASN A 1 491 ? -34.063 8.062 25.219 1.00 78.88 491 ASN A C 1
ATOM 4071 O O . ASN A 1 491 ? -34.670 7.538 26.157 1.00 78.88 491 ASN A O 1
ATOM 4075 N N . ILE A 1 492 ? -32.788 8.433 25.299 1.00 69.38 492 ILE A N 1
ATOM 4076 C CA . ILE A 1 492 ? -31.948 8.290 26.494 1.00 69.38 492 ILE A CA 1
ATOM 4077 C C . ILE A 1 492 ? -31.944 9.550 27.375 1.00 69.38 492 ILE A C 1
ATOM 4079 O O . ILE A 1 492 ? -31.400 9.513 28.477 1.00 69.38 492 ILE A O 1
ATOM 4083 N N . TYR A 1 493 ? -32.539 10.653 26.909 1.00 59.62 493 TYR A N 1
ATOM 4084 C CA . TYR A 1 493 ? -32.533 11.952 27.583 1.00 59.62 493 TYR A CA 1
ATOM 4085 C C . TYR A 1 493 ? -33.860 12.202 28.307 1.00 59.62 493 TYR A C 1
ATOM 4087 O O . TYR A 1 493 ? -34.827 12.637 27.682 1.00 59.62 493 TYR A O 1
ATOM 4095 N N . ILE A 1 494 ? -33.899 11.896 29.608 1.00 50.91 494 ILE A N 1
ATOM 4096 C CA . ILE A 1 494 ? -35.031 12.203 30.506 1.00 50.91 494 ILE A CA 1
ATOM 4097 C C . ILE A 1 494 ? -35.116 13.705 30.765 1.00 50.91 494 ILE A C 1
ATOM 4099 O O . ILE A 1 494 ? -34.055 14.296 31.075 1.00 50.91 494 ILE A O 1
#

Sequence (494 aa):
MFCHLSISKTFRATKFILYWSPYLKERWDYYNYGYEAFKGCEYDNCYATKDRKLIPLEDFDAIIFHASYNKARHGVPSTRSSKQIYIFMNLDPPSFTRWNLKPYKSYYNWTMTYRLDSDIIISYADYSKKATKYNIPSREVLQNKTGAIWFANNCTTGNKREFIVQELQKLYHVDVFGSIGRWHCPYGHQRTIPSAKVFEIIETKYKFYLLFDDCYCKDYVSRNLYAALLRNTIPVVYSGGLENLFLPPKSIINIEDYPTLKHLAVHLNMLDENVDHYAKYFEWKKNFVIDYQHNTFISRSSFCQLCKKFHEPIQESIYFDLYNWWWGKDNSILEVSAENTTNFNPLGPLVKCSFLSWEFIECEEPVDHKGNKTAKEELGYGCVKFGGMWYDDVERTKVSCTVLQDIECYGNKTFFKEGVPCIKYSEQYFTTTLLYSILLGFLGMDRFCLGQTGTAVGKLLTLGGVGIWWIVDIVLLITNNLTPEDGSNWNIYI

pLDDT: mean 82.67, std 14.35, range [29.17, 98.0]